Protein AF-A0A2U1QLZ5-F1 (afdb_monomer)

Organism: Artemisia annua (NCBI:txid35608)

Solvent-accessible surface area (backbone atoms only — not comparable to full-atom values): 21742 Å² total; per-residue (Å²): 137,82,87,91,84,85,86,84,88,79,87,80,82,80,80,79,77,80,78,76,80,80,82,64,70,49,76,66,59,47,52,53,52,44,51,54,51,49,52,50,46,51,51,49,53,48,50,50,47,68,75,60,61,69,64,73,92,50,65,63,60,73,80,62,77,71,75,77,99,36,73,40,58,55,36,43,68,40,41,67,33,49,62,22,50,70,60,44,33,51,56,50,38,69,68,45,42,84,80,37,84,86,64,46,66,68,58,44,43,52,49,48,62,71,46,36,44,74,44,70,37,43,56,88,62,95,83,54,50,82,58,59,48,67,58,79,61,27,44,44,30,27,34,49,72,54,65,80,45,40,61,80,87,46,45,62,59,52,52,52,51,53,50,48,47,50,48,51,21,54,32,44,49,31,48,50,50,30,45,55,39,61,70,38,84,57,30,60,38,80,71,26,43,50,50,34,50,55,30,47,60,52,34,74,72,41,62,51,73,69,54,48,53,53,52,48,51,54,49,51,53,50,51,50,53,57,49,52,54,55,46,52,57,49,51,51,55,50,50,53,55,50,51,53,52,51,50,56,51,52,51,53,48,49,56,48,52,53,52,50,53,52,51,50,51,55,50,50,52,53,50,51,50,49,54,49,56,49,51,52,51,50,48,52,49,52,52,53,50,52,52,50,53,53,49,50,54,51,53,51,53,51,49,52,52,52,50,51,55,48,54,53,49,52,53,53,47,51,52,48,53,54,52,49,53,57,53,53,67,61,56,74,76,74,77,89,86,84,88,87,88,88,90,85,91,88,80,91,78,89,81,91,84,91,79,90,80,86,88,85,87,84,88,82,86,81,86,133

Foldseek 3Di:
DDDDDDDDDDDDDDDDDPDPPQPQQDPVNLVVLLVVLVVLLVVLLVVLCVVLPDLVLLPPLVVVPDDADDLLSLQSQQFFDLAALLVSLVVSCVVRCVVDVPDDSVNSSVSQVVFKDKAFLFDDDPPDDSRHDNPSRRRIGIHTPDLVSYDPLCSLVSVLSVVLSNLSSQLNVLSVQLSVLSPDPCCSPPVSVVSNVVSVVSNVVRDGPVRSVVVSVVSVVVSVVVSVVVVVVVVVVVVVVVVVVVVVVVVVVVVVVVVVVVVVVVVVVVVVVVVVVVVVVVVVVVVVVVVVVVVVVVVVVVVVVVVVVVVVVVVVVVVVVVVVVVVVVVVVVPPPDDDDDDDDDDDDDDDDDDDDDDDDDDDDDDDD

Radius of gyration: 70.28 Å; Cα contacts (8 Å, |Δi|>4): 218; chains: 1; bounding box: 195×35×191 Å

pLDDT: mean 79.97, std 21.1, range [25.59, 98.38]

Mean predicted aligned error: 16.9 Å

Secondary structure (DSSP, 8-state):
--------------------------HHHHHHHHHHHHHHHHHHHHHHHHHTSS-GGG--GGGG-SSSS-HHHHHHHHTT--S-HHHHHHHHHHHHTTT-TT--HHHHHHHHHHHEEEE--SPPPTT--TTT---TTT--EEEES-GGGS-TTTHHHHHHHHHHHHHHHHHHHHHHHHHHHHHSGGGGSHHHHHHHHHHHHHHTTSPPHHHHHHHHHHHHHHHHHHHHHHHHHHHHHHHHHHHHHHHHHHHHHHHHHHHHHHHHHHHHHHHHHHHHHHHHHHHHHHHHHHHHHHHHHHHHHHHHHHHHHHHHHHHHHHHHHHHHHHHHHHHTTT----------------------------------

Structure (mmCIF, N/CA/C/O backbone):
data_AF-A0A2U1QLZ5-F1
#
_entry.id   AF-A0A2U1QLZ5-F1
#
loop_
_atom_site.group_PDB
_atom_site.id
_atom_site.type_symbol
_atom_site.label_atom_id
_atom_site.label_alt_id
_atom_site.label_comp_id
_atom_site.label_asym_id
_atom_site.label_entity_id
_atom_site.label_seq_id
_atom_site.pdbx_PDB_ins_code
_atom_site.Cartn_x
_atom_site.Cartn_y
_atom_site.Cartn_z
_atom_site.occupancy
_atom_site.B_iso_or_equiv
_atom_site.auth_seq_id
_atom_site.auth_comp_id
_atom_site.auth_asym_id
_atom_site.auth_atom_id
_atom_site.pdbx_PDB_model_num
ATOM 1 N N . MET A 1 1 ? -98.833 19.675 33.309 1.00 37.75 1 MET A N 1
ATOM 2 C CA . MET A 1 1 ? -99.064 19.518 31.856 1.00 37.75 1 MET A CA 1
ATOM 3 C C . MET A 1 1 ? -97.891 20.209 31.188 1.00 37.75 1 MET A C 1
ATOM 5 O O . MET A 1 1 ? -97.642 21.344 31.550 1.00 37.75 1 MET A O 1
ATOM 9 N N . GLY A 1 2 ? -97.022 19.576 30.417 1.00 40.16 2 GLY A N 1
ATOM 10 C CA . GLY A 1 2 ? -97.258 18.558 29.401 1.00 40.16 2 GLY A CA 1
ATOM 11 C C . GLY A 1 2 ? -96.710 19.131 28.086 1.00 40.16 2 GLY A C 1
ATOM 12 O O . GLY A 1 2 ? -96.987 20.287 27.794 1.00 40.16 2 GLY A O 1
ATOM 13 N N . ASP A 1 3 ? -95.952 18.305 27.365 1.00 35.59 3 ASP A N 1
ATOM 14 C CA . ASP A 1 3 ? -95.366 18.475 26.022 1.00 35.59 3 ASP A CA 1
ATOM 15 C C . ASP A 1 3 ? -94.131 19.369 25.823 1.00 35.59 3 ASP A C 1
ATOM 17 O O . ASP A 1 3 ? -94.137 20.545 26.165 1.00 35.59 3 ASP A O 1
ATOM 21 N N . SER A 1 4 ? -92.964 18.864 25.382 1.00 41.66 4 SER A N 1
ATOM 22 C CA . SER A 1 4 ? -92.565 17.935 24.282 1.00 41.66 4 SER A CA 1
ATOM 23 C C . SER A 1 4 ? -92.378 18.637 22.936 1.00 41.66 4 SER A C 1
ATOM 25 O O . SER A 1 4 ? -93.359 18.965 22.274 1.00 41.66 4 SER A O 1
ATOM 27 N N . SER A 1 5 ? -91.119 18.760 22.485 1.00 38.59 5 SER A N 1
ATOM 28 C CA . SER A 1 5 ? -90.676 18.653 21.074 1.00 38.59 5 SER A CA 1
ATOM 29 C C . SER A 1 5 ? -89.170 18.959 20.928 1.00 38.59 5 SER A C 1
ATOM 31 O O . SER A 1 5 ? -88.595 19.558 21.833 1.00 38.59 5 SER A O 1
ATOM 33 N N . PRO A 1 6 ? -88.477 18.457 19.882 1.00 45.22 6 PRO A N 1
ATOM 34 C CA . PRO A 1 6 ? -87.539 17.354 20.070 1.00 45.22 6 PRO A CA 1
ATOM 35 C C . PRO A 1 6 ? -86.075 17.653 19.699 1.00 45.22 6 PRO A C 1
ATOM 37 O O . PRO A 1 6 ? -85.703 18.709 19.198 1.00 45.22 6 PRO A O 1
ATOM 40 N N . MET A 1 7 ? -85.264 16.637 19.995 1.00 37.53 7 MET A N 1
ATOM 41 C CA . MET A 1 7 ? -83.812 16.511 19.905 1.00 37.53 7 MET A CA 1
ATOM 42 C C . MET A 1 7 ? -83.226 16.764 18.507 1.00 37.53 7 MET A C 1
ATOM 44 O O . MET A 1 7 ? -83.656 16.167 17.522 1.00 37.53 7 MET A O 1
ATOM 48 N N . VAL A 1 8 ? -82.130 17.527 18.473 1.00 36.03 8 VAL A N 1
ATOM 49 C CA . VAL A 1 8 ? -81.094 17.453 17.435 1.00 36.03 8 VAL A CA 1
ATOM 50 C C . VAL A 1 8 ? -79.961 16.589 17.991 1.00 36.03 8 VAL A C 1
ATOM 52 O O . VAL A 1 8 ? -79.376 16.903 19.027 1.00 36.03 8 VAL A O 1
ATOM 55 N N . ILE A 1 9 ? -79.695 15.464 17.328 1.00 41.88 9 ILE A N 1
ATOM 56 C CA . ILE A 1 9 ? -78.576 14.567 17.622 1.00 41.88 9 ILE A CA 1
ATOM 57 C C . ILE A 1 9 ? -77.373 15.085 16.843 1.00 41.88 9 ILE A C 1
ATOM 59 O O . ILE A 1 9 ? -77.360 14.993 15.617 1.00 41.88 9 ILE A O 1
ATOM 63 N N . ASP A 1 10 ? -76.363 15.584 17.552 1.00 34.16 10 ASP A N 1
ATOM 64 C CA . ASP A 1 10 ? -75.063 15.898 16.966 1.00 34.16 10 ASP A CA 1
ATOM 65 C C . ASP A 1 10 ? -74.032 14.855 17.420 1.00 34.16 10 ASP A C 1
ATOM 67 O O . ASP A 1 10 ? -73.749 14.670 18.609 1.00 34.16 10 ASP A O 1
ATOM 71 N N . SER A 1 11 ? -73.527 14.083 16.458 1.00 40.91 11 SER A N 1
ATOM 72 C CA . SER A 1 11 ? -72.641 12.945 16.693 1.00 40.91 11 SER A CA 1
ATOM 73 C C . SER A 1 11 ? -71.184 13.398 16.814 1.00 40.91 11 SER A C 1
ATOM 75 O O . SER A 1 11 ? -70.503 13.608 15.807 1.00 40.91 11 SER A O 1
ATOM 77 N N . VAL A 1 12 ? -70.651 13.468 18.035 1.00 39.69 12 VAL A N 1
ATOM 78 C CA . VAL A 1 12 ? -69.208 13.665 18.254 1.00 39.69 12 VAL A CA 1
ATOM 79 C C . VAL A 1 12 ? -68.501 12.308 18.300 1.00 39.69 12 VAL A C 1
ATOM 81 O O . VAL A 1 12 ? -68.550 11.573 19.288 1.00 39.69 12 VAL A O 1
ATOM 84 N N . LYS A 1 13 ? -67.810 11.974 17.204 1.00 40.47 13 LYS A N 1
ATOM 85 C CA . LYS A 1 13 ? -66.915 10.812 17.091 1.00 40.47 13 LYS A CA 1
ATOM 86 C C . LYS A 1 13 ? -65.728 10.960 18.053 1.00 40.47 13 LYS A C 1
ATOM 88 O O . LYS A 1 13 ? -64.813 11.742 17.806 1.00 40.47 13 LYS A O 1
ATOM 93 N N . LYS A 1 14 ? -65.699 10.162 19.125 1.00 41.59 1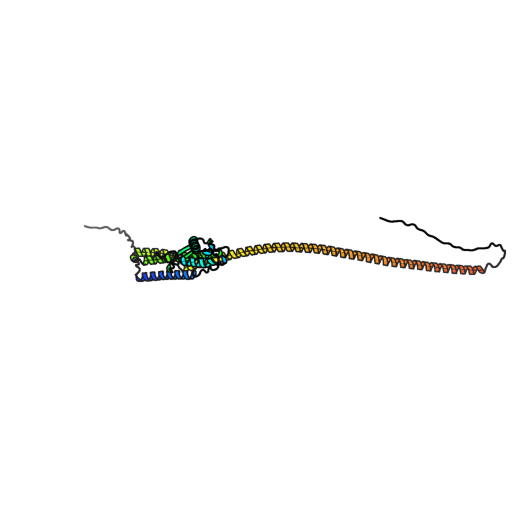4 LYS A N 1
ATOM 94 C CA . LYS A 1 14 ? -64.504 9.973 19.965 1.00 41.59 14 LYS A CA 1
ATOM 95 C C . LYS A 1 14 ? -63.470 9.128 19.215 1.00 41.59 14 LYS A C 1
ATOM 97 O O . LYS A 1 14 ? -63.690 7.950 18.947 1.00 41.59 14 LYS A O 1
ATOM 102 N N . SER A 1 15 ? -62.323 9.725 18.905 1.00 38.69 15 SER A N 1
ATOM 103 C CA . SER A 1 15 ? -61.147 9.030 18.379 1.00 38.69 15 SER A CA 1
ATOM 104 C C . SER A 1 15 ? -60.554 8.093 19.439 1.00 38.69 15 SER A C 1
ATOM 106 O O . SER A 1 15 ? -60.103 8.544 20.495 1.00 38.69 15 SER A O 1
ATOM 108 N N . VAL A 1 16 ? -60.524 6.793 19.152 1.00 41.12 16 VAL A N 1
ATOM 109 C CA . VAL A 1 16 ? -59.876 5.775 19.989 1.00 41.12 16 VAL A CA 1
ATOM 110 C C . VAL A 1 16 ? -58.356 5.954 19.906 1.00 41.12 16 VAL A C 1
ATOM 112 O O . VAL A 1 16 ? -57.743 5.721 18.864 1.00 41.12 16 VAL A O 1
ATOM 115 N N . LYS A 1 17 ? -57.734 6.379 21.014 1.00 43.22 17 LYS A N 1
ATOM 116 C CA . LYS A 1 17 ? -56.274 6.369 21.189 1.00 43.22 17 LYS A CA 1
ATOM 117 C C . LYS A 1 17 ? -55.774 4.928 21.040 1.00 43.22 17 LYS A C 1
ATOM 119 O O . LYS A 1 17 ? -56.162 4.059 21.816 1.00 43.22 17 LYS A O 1
ATOM 124 N N . ARG A 1 18 ? -54.901 4.677 20.057 1.00 48.12 18 ARG A N 1
ATOM 125 C CA . ARG A 1 18 ? -54.196 3.395 19.909 1.00 48.12 18 ARG A CA 1
ATOM 126 C C . ARG A 1 18 ? -53.403 3.120 21.190 1.00 48.12 18 ARG A C 1
ATOM 128 O O . ARG A 1 18 ? -52.505 3.886 21.537 1.00 48.12 18 ARG A O 1
ATOM 135 N N . LYS A 1 19 ? -53.748 2.038 21.889 1.00 42.19 19 LYS A N 1
ATOM 136 C CA . LYS A 1 19 ? -52.985 1.503 23.019 1.00 42.19 19 LYS A CA 1
ATOM 137 C C . LYS A 1 19 ? -51.633 1.044 22.469 1.00 42.19 19 LYS A C 1
ATOM 139 O O . LYS A 1 19 ? -51.574 0.091 21.696 1.00 42.19 19 LYS A O 1
ATOM 144 N N . ARG A 1 20 ? -50.566 1.783 22.783 1.00 49.19 20 ARG A N 1
ATOM 145 C CA . ARG A 1 20 ? -49.189 1.395 22.458 1.00 49.19 20 ARG A CA 1
ATOM 146 C C . ARG A 1 20 ? -48.918 0.092 23.205 1.00 49.19 20 ARG A C 1
ATOM 148 O O . ARG A 1 20 ? -48.999 0.083 24.429 1.00 49.19 20 ARG A O 1
ATOM 155 N N . VAL A 1 21 ? -48.686 -0.994 22.474 1.00 41.94 21 VAL A N 1
ATOM 156 C CA . VAL A 1 21 ? -48.254 -2.263 23.064 1.00 41.94 21 VAL A CA 1
ATOM 157 C C . VAL A 1 21 ? -46.886 -2.006 23.686 1.00 41.94 21 VAL A C 1
ATOM 159 O O . VAL A 1 21 ? -45.942 -1.619 22.998 1.00 41.94 21 VAL A O 1
ATOM 162 N N . GLU A 1 22 ? -46.831 -2.102 25.007 1.00 49.06 22 GLU A N 1
ATOM 163 C CA . GLU A 1 22 ? -45.616 -1.975 25.797 1.00 49.06 22 GLU A CA 1
ATOM 164 C C . GLU A 1 22 ? -44.863 -3.299 25.631 1.00 49.06 22 GLU A C 1
ATOM 166 O O . GLU A 1 22 ? -45.232 -4.315 26.210 1.00 49.06 22 GLU A O 1
ATOM 171 N N . VAL A 1 23 ? -43.893 -3.326 24.715 1.00 54.69 23 VAL A N 1
ATOM 172 C CA . VAL A 1 23 ? -43.051 -4.505 24.483 1.00 54.69 23 VAL A CA 1
ATOM 173 C C . VAL A 1 23 ? -41.982 -4.507 25.572 1.00 54.69 23 VAL A C 1
ATOM 175 O O . VAL A 1 23 ? -40.932 -3.883 25.427 1.00 54.69 23 VAL A O 1
ATOM 178 N N . SER A 1 24 ? -42.283 -5.144 26.701 1.00 63.12 24 SER A N 1
ATOM 179 C CA . SER A 1 24 ? -41.292 -5.460 27.727 1.00 63.12 24 SER A CA 1
ATOM 180 C C . SER A 1 24 ? -40.539 -6.719 27.298 1.00 63.12 24 SER A C 1
ATOM 182 O O . SER A 1 24 ? -41.146 -7.783 27.207 1.00 63.12 24 SER A O 1
ATOM 184 N N . ILE A 1 25 ? -39.240 -6.597 27.024 1.00 71.00 25 ILE A N 1
ATOM 185 C CA . ILE A 1 25 ? -38.364 -7.740 26.717 1.00 71.00 25 ILE A CA 1
ATOM 186 C C . ILE A 1 25 ? -38.182 -8.563 27.998 1.00 71.00 25 ILE A C 1
ATOM 188 O O . ILE A 1 25 ? -37.837 -7.986 29.039 1.00 71.00 25 ILE A O 1
ATOM 192 N N . SER A 1 26 ? -38.400 -9.879 27.931 1.00 81.56 26 SER A N 1
ATOM 193 C CA . SER A 1 26 ? -38.191 -10.753 29.092 1.00 81.56 26 SER A CA 1
ATOM 194 C C . SER A 1 26 ? -36.702 -10.798 29.492 1.00 81.56 26 SER A C 1
ATOM 196 O O . SER A 1 26 ? -35.823 -10.552 28.659 1.00 81.56 26 SER A O 1
ATOM 198 N N . PRO A 1 27 ? -36.367 -11.094 30.761 1.00 82.69 27 PRO A N 1
ATOM 199 C CA . PRO A 1 27 ? -34.977 -11.282 31.180 1.00 82.69 27 PRO A CA 1
ATOM 200 C C . PRO A 1 27 ? -34.237 -12.341 30.347 1.00 82.69 27 PRO A C 1
ATOM 202 O O . PRO A 1 27 ? -33.081 -12.142 29.982 1.00 82.69 27 PRO A O 1
ATOM 205 N N . GLU A 1 28 ? -34.921 -13.428 29.994 1.00 86.44 28 GLU A N 1
ATOM 206 C CA . GLU A 1 28 ? -34.387 -14.519 29.177 1.00 86.44 28 GLU A CA 1
ATOM 207 C C . GLU A 1 28 ? -34.155 -14.071 27.729 1.00 86.44 28 GLU A C 1
ATOM 209 O O . GLU A 1 28 ? -33.081 -14.297 27.174 1.00 86.44 28 GLU A O 1
ATOM 214 N N . GLU A 1 29 ? -35.123 -13.374 27.123 1.00 87.25 29 GLU A N 1
ATOM 215 C CA . GLU A 1 29 ? -34.990 -12.815 25.771 1.00 87.25 29 GLU A CA 1
ATOM 216 C C . GLU A 1 29 ? -33.839 -11.806 25.683 1.00 87.25 29 GLU A C 1
ATOM 218 O O . GLU A 1 29 ? -33.104 -11.769 24.693 1.00 87.25 29 GLU A O 1
ATOM 223 N N . ARG A 1 30 ? -33.651 -11.000 26.734 1.00 88.44 30 ARG A N 1
ATOM 224 C CA . ARG A 1 30 ? -32.525 -10.069 26.845 1.00 88.44 30 ARG A CA 1
ATOM 225 C C . ARG A 1 30 ? -31.193 -10.805 26.857 1.00 88.44 30 ARG A C 1
ATOM 227 O O . ARG A 1 30 ? -30.286 -10.388 26.140 1.00 88.44 30 ARG A O 1
ATOM 234 N N . GLU A 1 31 ? -31.060 -11.847 27.671 1.00 91.62 31 GLU A N 1
ATOM 235 C CA . GLU A 1 31 ? -29.806 -12.595 27.787 1.00 91.62 31 GLU A CA 1
ATOM 236 C C . GLU A 1 31 ? -29.446 -13.272 26.459 1.00 91.62 31 GLU A C 1
ATOM 238 O O . GLU A 1 31 ? -28.309 -13.178 25.996 1.00 91.62 31 GLU A O 1
ATOM 243 N N . VAL A 1 32 ? -30.438 -13.851 25.773 1.00 93.75 32 VAL A N 1
ATOM 244 C CA . VAL A 1 32 ? -30.260 -14.399 24.420 1.00 93.75 32 VAL A CA 1
ATOM 245 C C . VAL A 1 32 ? -29.801 -13.310 23.448 1.00 93.75 32 VAL A C 1
ATOM 247 O O . VAL A 1 32 ? -28.852 -13.520 22.692 1.00 93.75 32 VAL A O 1
ATOM 250 N N . HIS A 1 33 ? -30.412 -12.123 23.488 1.00 93.31 33 HIS A N 1
ATOM 251 C CA . HIS A 1 33 ? -30.022 -11.006 22.626 1.00 93.31 33 HIS A CA 1
ATOM 252 C C . HIS A 1 33 ? -28.574 -10.560 22.888 1.00 93.31 33 HIS A C 1
ATOM 254 O O . HIS A 1 33 ? -27.800 -10.360 21.952 1.00 93.31 33 HIS A O 1
ATOM 260 N N . ILE A 1 34 ? -28.181 -10.437 24.157 1.00 95.56 34 ILE A N 1
ATOM 261 C CA . ILE A 1 34 ? -26.808 -10.104 24.554 1.00 95.56 34 ILE A CA 1
ATOM 262 C C . ILE A 1 34 ? -25.830 -11.170 24.053 1.00 95.56 34 ILE A C 1
ATOM 264 O O . ILE A 1 34 ? -24.773 -10.818 23.529 1.00 95.56 34 ILE A O 1
ATOM 268 N N . SER A 1 35 ? -26.172 -12.452 24.191 1.00 97.19 35 SER A N 1
ATOM 269 C CA . SER A 1 35 ? -25.345 -13.568 23.724 1.00 97.19 35 SER A CA 1
ATOM 270 C C . SER A 1 35 ? -25.107 -13.506 22.212 1.00 97.19 35 SER A C 1
ATOM 272 O O . SER A 1 35 ? -23.962 -13.593 21.768 1.00 97.19 35 SER A O 1
ATOM 274 N N . VAL A 1 36 ? -26.156 -13.243 21.423 1.00 97.31 36 VAL A N 1
ATOM 275 C CA . VAL A 1 36 ? -26.050 -13.064 19.964 1.00 97.31 36 VAL A CA 1
ATOM 276 C C . VAL A 1 36 ? -25.125 -11.896 19.611 1.00 97.31 36 VAL A C 1
ATOM 278 O O . VAL A 1 36 ? -24.235 -12.044 18.777 1.00 97.31 36 VAL A O 1
ATOM 281 N N . LEU A 1 37 ? -25.287 -10.747 20.275 1.00 97.56 37 LEU A N 1
ATOM 282 C CA . LEU A 1 37 ? -24.447 -9.569 20.039 1.00 97.56 37 LEU A CA 1
ATOM 283 C C . LEU A 1 37 ? -22.978 -9.803 20.429 1.00 97.56 37 LEU A C 1
ATOM 285 O O . LEU A 1 37 ? -22.075 -9.336 19.737 1.00 97.56 37 LEU A O 1
ATOM 289 N N . ARG A 1 38 ? -22.714 -10.545 21.510 1.00 97.19 38 ARG A N 1
ATOM 290 C CA . ARG A 1 38 ? -21.348 -10.952 21.883 1.00 97.19 38 ARG A CA 1
ATOM 291 C C . ARG A 1 38 ? -20.737 -11.877 20.833 1.00 97.19 38 ARG A C 1
ATOM 293 O O . ARG A 1 38 ? -19.606 -11.642 20.422 1.00 97.19 38 ARG A O 1
ATOM 300 N N . GLY A 1 39 ? -21.510 -12.843 20.335 1.00 97.50 39 GLY A N 1
ATOM 301 C CA . GLY A 1 39 ? -21.086 -13.711 19.236 1.00 97.50 39 GLY A CA 1
ATOM 302 C C . GLY A 1 39 ? -20.735 -12.934 17.963 1.00 97.50 39 GLY A C 1
ATOM 303 O O . GLY A 1 39 ? -19.784 -13.286 17.268 1.00 97.50 39 GLY A O 1
ATOM 304 N N . GLU A 1 40 ? -21.436 -11.832 17.681 1.00 97.25 40 GLU A N 1
ATOM 305 C CA . GLU A 1 40 ? -21.089 -10.936 16.573 1.00 97.25 40 GLU A CA 1
ATOM 306 C C . GLU A 1 40 ? -19.739 -10.225 16.793 1.00 97.25 40 GLU A C 1
ATOM 308 O O . GLU A 1 40 ? -18.928 -10.147 15.869 1.00 97.25 40 GLU A O 1
ATOM 313 N N . ILE A 1 41 ? -19.457 -9.744 18.012 1.00 97.38 41 ILE A N 1
ATOM 314 C CA . ILE A 1 41 ? -18.143 -9.168 18.354 1.00 97.38 41 ILE A CA 1
ATOM 315 C C . ILE A 1 41 ? -17.036 -10.213 18.170 1.00 97.38 41 ILE A C 1
ATOM 317 O O . ILE A 1 41 ? -15.993 -9.902 17.593 1.00 97.38 41 ILE A O 1
ATOM 321 N N . ASP A 1 42 ? -17.261 -11.453 18.603 1.00 96.75 42 ASP A N 1
ATOM 322 C CA . ASP A 1 42 ? -16.288 -12.537 18.449 1.00 96.75 42 ASP A CA 1
ATOM 323 C C . ASP A 1 42 ? -16.023 -12.868 16.973 1.00 96.75 42 ASP A C 1
ATOM 325 O O . ASP A 1 42 ? -14.870 -13.057 16.574 1.00 96.75 42 ASP A O 1
ATOM 329 N N . ALA A 1 43 ? -17.065 -12.870 16.137 1.00 96.75 43 ALA A N 1
ATOM 330 C CA . ALA A 1 43 ? -16.935 -13.064 14.695 1.00 96.75 43 ALA A CA 1
ATOM 331 C C . ALA A 1 43 ? -16.141 -11.924 14.026 1.00 96.75 43 ALA A C 1
ATOM 333 O O . ALA A 1 43 ? -15.231 -12.180 13.232 1.00 96.75 43 ALA A O 1
ATOM 334 N N . LEU A 1 44 ? -16.386 -10.670 14.426 1.00 97.00 44 LEU A N 1
ATOM 335 C CA . LEU A 1 44 ? -15.619 -9.504 13.973 1.00 97.00 44 LEU A CA 1
ATOM 336 C C . LEU A 1 44 ? -14.149 -9.563 14.413 1.00 97.00 44 LEU A C 1
ATOM 338 O O . LEU A 1 44 ? -13.258 -9.288 13.606 1.00 97.00 44 LEU A O 1
ATOM 342 N N . ASN A 1 45 ? -13.879 -9.966 15.658 1.00 95.06 45 ASN A N 1
ATOM 343 C CA . ASN A 1 45 ? -12.522 -10.177 16.169 1.00 95.06 45 ASN A CA 1
ATOM 344 C C . ASN A 1 45 ? -11.801 -11.271 15.375 1.00 95.06 45 ASN A C 1
ATOM 346 O O . ASN A 1 45 ? -10.641 -11.112 14.991 1.00 95.06 45 ASN A O 1
ATOM 350 N N . LYS A 1 46 ? -12.494 -12.374 15.078 1.00 95.06 46 LYS A N 1
ATOM 351 C CA . LYS A 1 46 ? -11.961 -13.456 14.249 1.00 95.06 46 LYS A CA 1
ATOM 352 C C . LYS A 1 46 ? -11.637 -12.965 12.839 1.00 95.06 46 LYS A C 1
ATOM 354 O O . LYS A 1 46 ? -10.519 -13.181 12.379 1.00 95.06 46 LYS A O 1
ATOM 359 N N . TYR A 1 47 ? -12.551 -12.244 12.193 1.00 95.25 47 TYR A N 1
ATOM 360 C CA . TYR A 1 47 ? -12.317 -11.669 10.869 1.00 95.25 47 TYR A CA 1
ATOM 361 C C . TYR A 1 47 ? -11.132 -10.690 10.858 1.00 95.25 47 TYR A C 1
ATOM 363 O O . TYR A 1 47 ? -10.285 -10.748 9.965 1.00 95.25 47 TYR A O 1
ATOM 371 N N . TYR A 1 48 ? -11.022 -9.830 11.876 1.00 94.50 48 TYR A N 1
ATOM 372 C CA . TYR A 1 48 ? -9.860 -8.961 12.070 1.00 94.50 48 TYR A CA 1
ATOM 373 C C . TYR A 1 48 ? -8.570 -9.786 12.160 1.00 94.50 48 TYR A C 1
ATOM 375 O O . TYR A 1 48 ? -7.586 -9.515 11.471 1.00 94.50 48 TYR A O 1
ATOM 383 N N . ASN A 1 49 ? -8.570 -10.829 12.988 1.00 91.25 49 ASN A N 1
ATOM 384 C CA . ASN A 1 49 ? -7.414 -11.694 13.158 1.00 91.25 49 ASN A CA 1
ATOM 385 C C . ASN A 1 49 ? -7.018 -12.356 11.840 1.00 91.25 49 ASN A C 1
ATOM 387 O O . ASN A 1 49 ? -5.883 -12.189 11.425 1.00 91.25 49 ASN A O 1
ATOM 391 N N . GLU A 1 50 ? -7.949 -12.980 11.127 1.00 91.00 50 GLU A N 1
ATOM 392 C CA . GLU A 1 50 ? -7.702 -13.604 9.822 1.00 91.00 50 GLU A CA 1
ATOM 393 C C . GLU A 1 50 ? -7.127 -12.620 8.792 1.00 91.00 50 GLU A C 1
ATOM 395 O O . GLU A 1 50 ? -6.134 -12.926 8.133 1.00 91.00 50 GLU A O 1
ATOM 400 N N . LYS A 1 51 ? -7.709 -11.420 8.661 1.00 86.44 51 LYS A N 1
ATOM 401 C CA . LYS A 1 51 ? -7.276 -10.438 7.651 1.00 86.44 51 LYS A CA 1
ATOM 402 C C . LYS A 1 51 ? -5.947 -9.766 7.981 1.00 86.44 51 LYS A C 1
ATOM 404 O O . LYS A 1 51 ? -5.214 -9.404 7.056 1.00 86.44 51 LYS A O 1
ATOM 409 N N . PHE A 1 52 ? -5.647 -9.561 9.262 1.00 85.88 52 PHE A N 1
ATOM 410 C CA . PHE A 1 52 ? -4.452 -8.840 9.713 1.00 85.88 52 PHE A CA 1
ATOM 411 C C . PHE A 1 52 ? -3.445 -9.738 10.447 1.00 85.88 52 PHE A C 1
ATOM 413 O O . PHE A 1 52 ? -2.645 -9.230 11.233 1.00 85.88 52 PHE A O 1
ATOM 420 N N . SER A 1 53 ? -3.505 -11.054 10.244 1.00 72.38 53 SER A N 1
ATOM 421 C CA . SER A 1 53 ? -2.483 -11.997 10.703 1.00 72.38 53 SER A CA 1
ATOM 422 C C . SER A 1 53 ? -1.283 -11.933 9.764 1.00 72.38 53 SER A C 1
ATOM 424 O O . SER A 1 53 ? -1.396 -12.261 8.588 1.00 72.38 53 SER A O 1
ATOM 426 N N . GLY A 1 54 ? -0.128 -11.526 10.291 1.00 65.38 54 GLY A N 1
ATOM 427 C CA . GLY A 1 54 ? 1.129 -11.467 9.542 1.00 65.38 54 GLY A CA 1
ATOM 428 C C . GLY A 1 54 ? 1.379 -10.128 8.835 1.00 65.38 54 GLY A C 1
ATOM 429 O O . GLY A 1 54 ? 0.481 -9.507 8.272 1.00 65.38 54 GLY A O 1
ATOM 430 N N . ASN A 1 55 ? 2.643 -9.695 8.835 1.00 63.31 55 ASN A N 1
ATOM 431 C CA . ASN A 1 55 ? 3.109 -8.462 8.180 1.00 63.31 55 ASN A CA 1
ATOM 432 C C . ASN A 1 55 ? 3.300 -8.617 6.654 1.00 63.31 55 ASN A C 1
ATOM 434 O O . ASN A 1 55 ? 4.167 -7.970 6.069 1.00 63.31 55 ASN A O 1
ATOM 438 N N . ASP A 1 56 ? 2.528 -9.482 5.989 1.00 63.34 56 ASP A N 1
ATOM 439 C CA . ASP A 1 56 ? 2.797 -9.959 4.619 1.00 63.34 56 ASP A CA 1
ATOM 440 C C . ASP A 1 56 ? 2.929 -8.843 3.577 1.00 63.34 56 ASP A C 1
ATOM 442 O O . ASP A 1 56 ? 3.754 -8.933 2.670 1.00 63.34 56 ASP A O 1
ATOM 446 N N . LEU A 1 57 ? 2.198 -7.742 3.754 1.00 63.22 57 LEU A N 1
ATOM 447 C CA . LEU A 1 57 ? 2.252 -6.579 2.861 1.00 63.22 57 LEU A CA 1
ATOM 448 C C . LEU A 1 57 ? 3.599 -5.861 2.851 1.00 63.22 57 LEU A C 1
ATOM 450 O O . LEU A 1 57 ? 3.922 -5.180 1.880 1.00 63.22 57 LEU A O 1
ATOM 454 N N . ILE A 1 58 ? 4.359 -5.980 3.938 1.00 62.53 58 ILE A N 1
ATOM 455 C CA . ILE A 1 58 ? 5.595 -5.232 4.171 1.00 62.53 58 ILE A CA 1
ATOM 456 C C . ILE A 1 58 ? 6.715 -6.182 4.625 1.00 62.53 58 ILE A C 1
ATOM 458 O O . ILE A 1 58 ? 7.659 -5.796 5.310 1.00 62.53 58 ILE A O 1
ATOM 462 N N . LYS A 1 59 ? 6.641 -7.457 4.220 1.00 56.19 59 LYS A N 1
ATOM 463 C CA . LYS A 1 59 ? 7.745 -8.415 4.393 1.00 56.19 59 LYS A CA 1
ATOM 464 C C . LYS A 1 59 ? 8.943 -8.102 3.493 1.00 56.19 59 LYS A C 1
ATOM 466 O O . LYS A 1 59 ? 10.064 -8.464 3.828 1.00 56.19 59 LYS A O 1
ATOM 471 N N . ASN A 1 60 ? 8.740 -7.352 2.411 1.00 51.75 60 ASN A N 1
ATOM 472 C CA . ASN A 1 60 ? 9.810 -6.932 1.508 1.00 51.75 60 ASN A CA 1
ATOM 473 C C . ASN A 1 60 ? 10.477 -5.633 1.990 1.00 51.75 60 ASN A C 1
ATOM 475 O O . ASN A 1 60 ? 10.436 -4.610 1.307 1.00 51.75 60 ASN A O 1
ATOM 479 N N . VAL A 1 61 ? 11.114 -5.674 3.166 1.00 52.12 61 VAL A N 1
ATOM 480 C CA . VAL A 1 61 ? 12.020 -4.605 3.646 1.00 52.12 61 VAL A CA 1
ATOM 481 C C . VAL A 1 61 ? 13.156 -4.356 2.636 1.00 52.12 61 VAL A C 1
ATOM 483 O O . VAL A 1 61 ? 13.668 -3.242 2.536 1.00 52.12 61 VAL A O 1
ATOM 486 N N . ASP A 1 62 ? 13.457 -5.346 1.789 1.00 53.06 62 ASP A N 1
ATOM 487 C CA . ASP A 1 62 ? 14.386 -5.240 0.661 1.00 53.06 62 ASP A CA 1
ATOM 488 C C . ASP A 1 62 ? 14.007 -4.169 -0.380 1.00 53.06 62 ASP A C 1
ATOM 490 O O . ASP A 1 62 ? 14.888 -3.646 -1.059 1.00 53.06 62 ASP A O 1
ATOM 494 N N . LEU A 1 63 ? 12.732 -3.761 -0.474 1.00 50.66 63 LEU A N 1
ATOM 495 C CA . LEU A 1 63 ? 12.299 -2.653 -1.346 1.00 50.66 63 LEU A CA 1
ATOM 496 C C . LEU A 1 63 ? 12.765 -1.273 -0.849 1.00 50.66 63 LEU A C 1
ATOM 498 O O . LEU A 1 63 ? 12.686 -0.298 -1.597 1.00 50.66 63 LEU A O 1
ATOM 502 N N . VAL A 1 64 ? 13.225 -1.173 0.403 1.00 53.44 64 VAL A N 1
ATOM 503 C CA . VAL A 1 64 ? 13.681 0.071 1.050 1.00 53.44 64 VAL A CA 1
ATOM 504 C C . VAL A 1 64 ? 15.214 0.088 1.199 1.00 53.44 64 VAL A C 1
ATOM 506 O O . VAL A 1 64 ? 15.761 0.955 1.872 1.00 53.44 64 VAL A O 1
ATOM 509 N N . LYS A 1 65 ? 15.945 -0.817 0.520 1.00 48.72 65 LYS A N 1
ATOM 510 C CA . LYS A 1 65 ? 17.427 -0.895 0.495 1.00 48.72 65 LYS A CA 1
ATOM 511 C C . LYS A 1 65 ? 18.118 0.253 -0.273 1.00 48.72 65 LYS A C 1
ATOM 513 O O . LYS A 1 65 ? 19.127 0.060 -0.943 1.00 48.72 65 LYS A O 1
ATOM 518 N N . GLY A 1 66 ? 17.595 1.470 -0.163 1.00 46.88 66 GLY A N 1
ATOM 519 C CA . GLY A 1 66 ? 18.225 2.690 -0.653 1.00 46.88 66 GLY A CA 1
ATOM 520 C C . GLY A 1 66 ? 18.393 3.696 0.481 1.00 46.88 66 GLY A C 1
ATOM 521 O O . GLY A 1 66 ? 17.472 4.462 0.740 1.00 46.88 66 GLY A O 1
ATOM 522 N N . SER A 1 67 ? 19.589 3.715 1.085 1.00 41.75 67 SER A N 1
ATOM 523 C CA . SER A 1 67 ? 20.101 4.708 2.052 1.00 41.75 67 SER A CA 1
ATOM 524 C C . SER A 1 67 ? 19.612 4.612 3.515 1.00 41.75 67 SER A C 1
ATOM 526 O O . SER A 1 67 ? 18.643 5.267 3.893 1.00 41.75 67 SER A O 1
ATOM 528 N N . GLY A 1 68 ? 20.391 3.914 4.357 1.00 54.34 68 GLY A N 1
ATOM 529 C CA . GLY A 1 68 ? 20.455 4.086 5.823 1.00 54.34 68 GLY A CA 1
ATOM 530 C C . GLY A 1 68 ? 19.213 3.703 6.641 1.00 54.34 68 GLY A C 1
ATOM 531 O O . GLY A 1 68 ? 18.138 3.428 6.105 1.00 54.34 68 GLY A O 1
ATOM 532 N N . VAL A 1 69 ? 19.357 3.705 7.974 1.00 58.28 69 VAL A N 1
ATOM 533 C CA . VAL A 1 69 ? 18.231 3.561 8.913 1.00 58.28 69 VAL A CA 1
ATOM 534 C C . VAL A 1 69 ? 17.377 4.819 8.830 1.00 58.28 69 VAL A C 1
ATOM 536 O O . VAL A 1 69 ? 17.602 5.821 9.502 1.00 58.28 69 VAL A O 1
ATOM 539 N N . SER A 1 70 ? 16.409 4.785 7.924 1.00 75.88 70 SER A N 1
ATOM 540 C CA . SER A 1 70 ? 15.488 5.884 7.686 1.00 75.88 70 SER A CA 1
ATOM 541 C C . SER A 1 70 ? 14.152 5.612 8.369 1.00 75.88 70 SER A C 1
ATOM 543 O O . SER A 1 70 ? 13.721 4.465 8.517 1.00 75.88 70 SER A O 1
ATOM 545 N N . ASN A 1 71 ? 13.433 6.681 8.719 1.00 87.31 71 ASN A N 1
ATOM 546 C CA . ASN A 1 71 ? 12.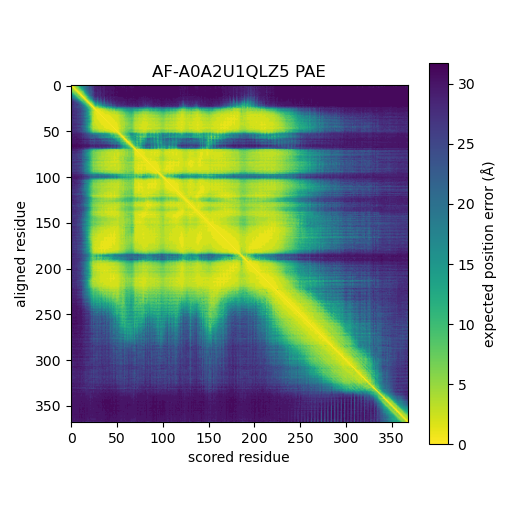053 6.598 9.205 1.00 87.31 71 ASN A CA 1
ATOM 547 C C . ASN A 1 71 ? 11.146 5.756 8.286 1.00 87.31 71 ASN A C 1
ATOM 549 O O . ASN A 1 71 ? 10.143 5.231 8.751 1.00 87.31 71 ASN A O 1
ATOM 553 N N . ALA A 1 72 ? 11.496 5.584 7.005 1.00 87.75 72 ALA A N 1
ATOM 554 C CA . ALA A 1 72 ? 10.785 4.705 6.082 1.00 87.75 72 ALA A CA 1
ATOM 555 C C . ALA A 1 72 ? 10.898 3.214 6.456 1.00 87.75 72 ALA A C 1
ATOM 557 O O . ALA A 1 72 ? 9.906 2.492 6.371 1.00 87.75 72 ALA A O 1
ATOM 558 N N . VAL A 1 73 ? 12.069 2.747 6.910 1.00 87.56 73 VAL A N 1
ATOM 559 C CA . VAL A 1 73 ? 12.265 1.353 7.353 1.00 87.56 73 VAL A CA 1
ATOM 560 C C . VAL A 1 73 ? 11.478 1.094 8.636 1.00 87.56 73 VAL A C 1
ATOM 562 O O . VAL A 1 73 ? 10.718 0.130 8.707 1.00 87.56 73 VAL A O 1
ATOM 565 N N . ILE A 1 74 ? 11.585 1.993 9.620 1.00 90.50 74 ILE A N 1
ATOM 566 C CA . ILE A 1 74 ? 10.829 1.889 10.877 1.00 90.50 74 ILE A CA 1
ATOM 567 C C . ILE A 1 74 ? 9.322 1.928 10.586 1.00 90.50 74 ILE A C 1
ATOM 569 O O . ILE A 1 74 ? 8.584 1.083 11.085 1.00 90.50 74 ILE A O 1
ATOM 573 N N . ALA A 1 75 ? 8.871 2.835 9.709 1.00 92.06 75 ALA A N 1
ATOM 574 C CA . ALA A 1 75 ? 7.484 2.917 9.248 1.00 92.06 75 ALA A CA 1
ATOM 575 C C . ALA A 1 75 ? 6.973 1.596 8.659 1.00 92.06 75 ALA A C 1
ATOM 577 O O . ALA A 1 75 ? 5.854 1.183 8.947 1.00 92.06 75 ALA A O 1
ATOM 578 N N . CYS A 1 76 ? 7.797 0.914 7.868 1.00 89.88 76 CYS A N 1
ATOM 579 C CA . CYS A 1 76 ? 7.455 -0.379 7.287 1.00 89.88 76 CYS A CA 1
ATOM 580 C C . CYS A 1 76 ? 7.313 -1.488 8.338 1.00 89.88 76 CYS A C 1
ATOM 582 O O . CYS A 1 76 ? 6.420 -2.324 8.236 1.00 89.88 76 CYS A O 1
ATOM 584 N N . LEU A 1 77 ? 8.187 -1.498 9.345 1.00 89.75 77 LEU A N 1
ATOM 585 C CA . LEU A 1 77 ? 8.190 -2.517 10.396 1.00 89.75 77 LEU A CA 1
ATOM 586 C C . LEU A 1 77 ? 7.084 -2.312 11.437 1.00 89.75 77 LEU A C 1
ATOM 588 O O . LEU A 1 77 ? 6.594 -3.293 11.994 1.00 89.75 77 LEU A O 1
ATOM 592 N N . LEU A 1 78 ? 6.703 -1.059 11.700 1.00 92.50 78 LEU A N 1
ATOM 593 C CA . LEU A 1 78 ? 5.676 -0.726 12.687 1.00 92.50 78 LEU A CA 1
ATOM 594 C C . LEU A 1 78 ? 4.251 -0.876 12.147 1.00 92.50 78 LEU A C 1
ATOM 596 O O . LEU A 1 78 ? 3.348 -1.182 12.919 1.00 92.50 78 LEU A O 1
ATOM 600 N N . GLU A 1 79 ? 4.031 -0.630 10.853 1.00 93.19 79 GLU A N 1
ATOM 601 C CA . GLU A 1 79 ? 2.692 -0.622 10.261 1.00 93.19 79 GLU A CA 1
ATOM 602 C C . GLU A 1 79 ? 2.003 -1.979 10.462 1.00 93.19 79 GLU A C 1
ATOM 604 O O . GLU A 1 79 ? 2.541 -3.026 10.113 1.00 93.19 79 GLU A O 1
ATOM 609 N N . GLU A 1 80 ? 0.800 -1.932 11.036 1.00 91.94 80 GLU A N 1
ATOM 610 C CA . GLU A 1 80 ? -0.046 -3.078 11.390 1.00 91.94 80 GLU A CA 1
ATOM 611 C C . GLU A 1 80 ? 0.482 -3.996 12.498 1.00 91.94 80 GLU A C 1
ATOM 613 O O . GLU A 1 80 ? -0.141 -5.016 12.804 1.00 91.94 80 GLU A O 1
ATOM 618 N N . SER A 1 81 ? 1.567 -3.610 13.176 1.00 92.12 81 SER A N 1
ATOM 619 C CA . SER A 1 81 ? 2.041 -4.342 14.348 1.00 92.12 81 SER A CA 1
ATOM 620 C C . SER A 1 81 ? 1.045 -4.238 15.501 1.00 92.12 81 SER A C 1
ATOM 622 O O . SER A 1 81 ? 0.559 -3.160 15.831 1.00 92.12 81 SER A O 1
ATOM 624 N N . ARG A 1 82 ? 0.769 -5.358 16.167 1.00 91.88 82 ARG A N 1
ATOM 625 C CA . ARG A 1 82 ? -0.121 -5.414 17.344 1.00 91.88 82 ARG A CA 1
ATOM 626 C C . ARG A 1 82 ? 0.626 -5.358 18.672 1.00 91.88 82 ARG A C 1
ATOM 628 O O . ARG A 1 82 ? 0.010 -5.344 19.731 1.00 91.88 82 ARG A O 1
ATOM 635 N N . MET A 1 83 ? 1.952 -5.350 18.601 1.00 92.88 83 MET A N 1
ATOM 636 C CA . MET A 1 83 ? 2.820 -5.482 19.762 1.00 92.88 83 MET A CA 1
ATOM 637 C C . MET A 1 83 ? 2.688 -4.278 20.698 1.00 92.88 83 MET A C 1
ATOM 639 O O . MET A 1 83 ? 2.344 -3.162 20.282 1.00 92.88 83 MET A O 1
ATOM 643 N N . SER A 1 84 ? 3.000 -4.512 21.966 1.00 96.62 84 SER A N 1
ATOM 644 C CA . SER A 1 84 ? 3.324 -3.463 22.931 1.00 96.62 84 SER A CA 1
ATOM 645 C C . SER A 1 84 ? 4.477 -2.583 22.416 1.00 96.62 84 SER A C 1
ATOM 647 O O . SER A 1 84 ? 5.267 -3.010 21.565 1.00 96.62 84 SER A O 1
ATOM 649 N N . LEU A 1 85 ? 4.580 -1.337 22.889 1.00 97.81 85 LEU A N 1
ATOM 650 C CA . LEU A 1 85 ? 5.657 -0.428 22.492 1.00 97.81 85 LEU A CA 1
ATOM 651 C C . LEU A 1 85 ? 7.027 -1.046 22.779 1.00 97.81 85 LEU A C 1
ATOM 653 O O . LEU A 1 85 ? 7.890 -1.024 21.904 1.00 97.81 85 LEU A O 1
ATOM 657 N N . SER A 1 86 ? 7.212 -1.607 23.973 1.00 97.19 86 SER A N 1
ATOM 658 C CA . SER A 1 86 ? 8.475 -2.226 24.377 1.00 97.19 86 SER A CA 1
ATOM 659 C C . SER A 1 86 ? 8.883 -3.357 23.424 1.00 97.19 86 SER A C 1
ATOM 661 O O . SER A 1 86 ? 9.970 -3.312 22.845 1.00 97.19 86 SER A O 1
ATOM 663 N N . LYS A 1 87 ? 7.967 -4.290 23.130 1.00 97.00 87 LYS A N 1
ATOM 664 C CA . LYS A 1 87 ? 8.225 -5.399 22.195 1.00 97.00 87 LYS A CA 1
ATOM 665 C C . LYS A 1 87 ? 8.435 -4.939 20.750 1.00 97.00 87 LYS A C 1
ATOM 667 O O . LYS A 1 87 ? 9.258 -5.500 20.029 1.00 97.00 87 LYS A O 1
ATOM 672 N N . LEU A 1 88 ? 7.691 -3.922 20.305 1.00 95.56 88 LEU A N 1
ATOM 673 C CA . LEU A 1 88 ? 7.856 -3.348 18.970 1.00 95.56 88 LEU A CA 1
ATOM 674 C C . LEU A 1 88 ? 9.246 -2.721 18.815 1.00 95.56 88 LEU A C 1
ATOM 676 O O . LEU A 1 88 ? 9.896 -2.926 17.793 1.00 95.56 88 LEU A O 1
ATOM 680 N N . VAL A 1 89 ? 9.691 -1.955 19.812 1.00 96.25 89 VAL A N 1
ATOM 681 C CA . VAL A 1 89 ? 10.997 -1.287 19.797 1.00 96.25 89 VAL A CA 1
ATOM 682 C C . VAL A 1 89 ? 12.130 -2.305 19.755 1.00 96.25 89 VAL A C 1
ATOM 684 O O . VAL A 1 89 ? 13.039 -2.131 18.948 1.00 96.25 89 VAL A O 1
ATOM 687 N N . GLU A 1 90 ? 12.061 -3.369 20.555 1.00 95.31 90 GLU A N 1
ATOM 688 C CA . GLU A 1 90 ? 13.036 -4.467 20.523 1.00 95.31 90 GLU A CA 1
ATOM 689 C C . GLU A 1 90 ? 13.084 -5.132 19.142 1.00 95.31 90 GLU A C 1
ATOM 691 O O . GLU A 1 90 ? 14.148 -5.207 18.530 1.00 95.31 90 GLU A O 1
ATOM 696 N N . MET A 1 91 ? 11.923 -5.503 18.588 1.00 93.19 91 MET A N 1
ATOM 697 C CA . MET A 1 91 ? 11.834 -6.122 17.260 1.00 93.19 91 MET A CA 1
ATOM 698 C C . MET A 1 91 ? 12.394 -5.222 16.153 1.00 93.19 91 MET A C 1
ATOM 700 O O . MET A 1 91 ? 13.089 -5.696 15.253 1.00 93.19 91 MET A O 1
ATOM 704 N N . VAL A 1 92 ? 12.098 -3.919 16.194 1.00 91.50 92 VAL A N 1
ATOM 705 C CA . VAL A 1 92 ? 12.635 -2.962 15.220 1.00 91.50 92 VAL A CA 1
ATOM 706 C C . VAL A 1 92 ? 14.139 -2.807 15.403 1.00 91.50 92 VAL A C 1
ATOM 708 O O . VAL A 1 92 ? 14.860 -2.878 14.411 1.00 91.50 92 VAL A O 1
ATOM 711 N N . TYR A 1 93 ? 14.610 -2.622 16.638 1.00 92.38 93 TYR A N 1
ATOM 712 C CA . TYR A 1 93 ? 16.030 -2.494 16.960 1.00 92.38 93 TYR A CA 1
ATOM 713 C C . TYR A 1 93 ? 16.826 -3.691 16.443 1.00 92.38 93 TYR A C 1
ATOM 715 O O . TYR A 1 93 ? 17.817 -3.504 15.739 1.00 92.38 93 TYR A O 1
ATOM 723 N N . ASP A 1 94 ? 16.341 -4.907 16.694 1.00 90.06 94 ASP A N 1
ATOM 724 C CA . ASP A 1 94 ? 16.978 -6.134 16.230 1.00 90.06 94 ASP A CA 1
ATOM 725 C C . ASP A 1 94 ? 17.115 -6.199 14.710 1.00 90.06 94 ASP A C 1
ATOM 727 O O . ASP A 1 94 ? 18.124 -6.692 14.213 1.00 90.06 94 ASP A O 1
ATOM 731 N N . LYS A 1 95 ? 16.151 -5.642 13.970 1.00 87.31 95 LYS A N 1
ATOM 732 C CA . LYS A 1 95 ? 16.190 -5.597 12.503 1.00 87.31 95 LYS A CA 1
ATOM 733 C C . LYS A 1 95 ? 17.084 -4.502 11.932 1.00 87.31 95 LYS A C 1
ATOM 735 O O . LYS A 1 95 ? 17.556 -4.649 10.809 1.00 87.31 95 LYS A O 1
ATOM 740 N N . VAL A 1 96 ? 17.280 -3.390 12.642 1.00 85.06 96 VAL A N 1
ATOM 741 C CA . VAL A 1 96 ? 18.037 -2.239 12.112 1.00 85.06 96 VAL A CA 1
ATOM 742 C C . VAL A 1 96 ? 19.477 -2.170 12.616 1.00 85.06 96 VAL A C 1
ATOM 744 O O . VAL A 1 96 ? 20.317 -1.608 11.917 1.00 85.06 96 VAL A O 1
ATOM 747 N N . LYS A 1 97 ? 19.791 -2.774 13.771 1.00 84.75 97 LYS A N 1
ATOM 748 C CA . LYS A 1 97 ? 21.140 -2.764 14.369 1.00 84.75 97 LYS A CA 1
ATOM 749 C C . LYS A 1 97 ? 22.209 -3.396 13.473 1.00 84.75 97 LYS A C 1
ATOM 751 O O . LYS A 1 97 ? 23.370 -3.016 13.541 1.00 84.75 97 LYS A O 1
ATOM 756 N N . GLU A 1 98 ? 21.819 -4.341 12.615 1.00 75.44 98 GLU A N 1
ATOM 757 C CA . GLU A 1 98 ? 22.728 -4.980 11.653 1.00 75.44 98 GLU A CA 1
ATOM 758 C C . GLU A 1 98 ? 23.119 -4.041 10.504 1.00 75.44 98 GLU A C 1
ATOM 760 O O . GLU A 1 98 ? 24.175 -4.201 9.900 1.00 75.44 98 GLU A O 1
ATOM 765 N N . SER A 1 99 ? 22.269 -3.056 10.195 1.00 73.00 99 SER A N 1
ATOM 766 C CA . SER A 1 99 ? 22.489 -2.105 9.100 1.00 73.00 99 SER A CA 1
ATOM 767 C C . SER A 1 99 ? 23.245 -0.848 9.536 1.00 73.00 99 SER A C 1
ATOM 769 O O . SER A 1 99 ? 23.841 -0.182 8.692 1.00 73.00 99 SER A O 1
ATOM 771 N N . ASP A 1 100 ? 23.206 -0.500 10.826 1.00 71.12 100 ASP A N 1
ATOM 772 C CA . ASP A 1 100 ? 23.842 0.700 11.370 1.00 71.12 100 ASP A CA 1
ATOM 773 C C . ASP A 1 100 ? 24.182 0.519 12.858 1.00 71.12 100 ASP A C 1
ATOM 775 O O . ASP A 1 100 ? 23.305 0.413 13.718 1.00 71.12 100 ASP A O 1
ATOM 779 N N . VAL A 1 101 ? 25.484 0.522 13.155 1.00 71.31 101 VAL A N 1
ATOM 780 C CA . VAL A 1 101 ? 26.047 0.309 14.499 1.00 71.31 101 VAL A CA 1
ATOM 781 C C . VAL A 1 101 ? 25.729 1.474 15.452 1.00 71.31 101 VAL A C 1
ATOM 783 O O . VAL A 1 101 ? 25.809 1.314 16.666 1.00 71.31 101 VAL A O 1
ATOM 786 N N . SER A 1 102 ? 25.347 2.647 14.933 1.00 81.69 102 SER A N 1
ATOM 787 C CA . SER A 1 102 ? 25.039 3.835 15.746 1.00 81.69 102 SER A CA 1
ATOM 788 C C . SER A 1 102 ? 23.615 3.856 16.314 1.00 81.69 102 SER A C 1
ATOM 790 O O . SER A 1 102 ? 23.283 4.704 17.150 1.00 81.69 102 SER A O 1
ATOM 792 N N . VAL A 1 103 ? 22.753 2.931 15.881 1.00 86.69 103 VAL A N 1
ATOM 793 C CA . VAL A 1 103 ? 2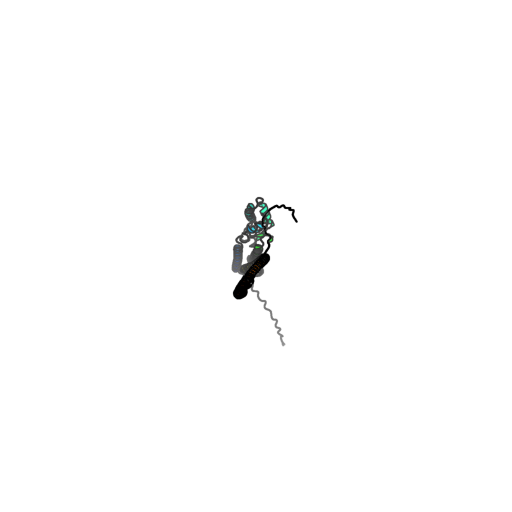1.362 2.882 16.333 1.00 86.69 103 VAL A CA 1
ATOM 794 C C . VAL A 1 103 ? 21.288 2.369 17.766 1.00 86.69 103 VAL A C 1
ATOM 796 O O . VAL A 1 103 ? 21.909 1.376 18.124 1.00 86.69 103 VAL A O 1
ATOM 799 N N . THR A 1 104 ? 20.475 3.028 18.592 1.00 92.06 104 THR A N 1
ATOM 800 C CA . THR A 1 104 ? 20.220 2.629 19.979 1.00 92.06 104 THR A CA 1
ATOM 801 C C . THR A 1 104 ? 18.740 2.320 20.170 1.00 92.06 104 THR A C 1
ATOM 803 O O . THR A 1 104 ? 17.879 2.832 19.454 1.00 92.06 104 THR A O 1
ATOM 806 N N . VAL A 1 105 ? 18.412 1.534 21.194 1.00 94.56 105 VAL A N 1
ATOM 807 C CA . VAL A 1 105 ? 17.015 1.259 21.578 1.00 94.56 105 VAL A CA 1
ATOM 808 C C . VAL A 1 105 ? 16.239 2.565 21.825 1.00 94.56 105 VAL A C 1
ATOM 810 O O . VAL A 1 105 ? 15.088 2.706 21.413 1.00 94.56 105 VAL A O 1
ATOM 813 N N . ALA A 1 106 ? 16.885 3.567 22.433 1.00 95.19 106 ALA A N 1
ATOM 814 C CA . ALA A 1 106 ? 16.283 4.871 22.706 1.00 95.19 106 ALA A CA 1
ATOM 815 C C . ALA A 1 106 ? 15.991 5.686 21.432 1.00 95.19 106 ALA A C 1
ATOM 817 O O . ALA A 1 106 ? 14.942 6.338 21.349 1.00 95.19 106 ALA A O 1
ATOM 818 N N . SER A 1 107 ? 16.875 5.643 20.425 1.00 93.38 107 SER A N 1
ATOM 819 C CA . SER A 1 107 ? 16.632 6.326 19.148 1.00 93.38 107 SER A CA 1
ATOM 820 C C . SER A 1 107 ? 15.520 5.646 18.344 1.00 93.38 107 SER A C 1
ATOM 822 O O . SER A 1 107 ? 14.677 6.338 17.765 1.00 93.38 107 SER A O 1
ATOM 824 N N . VAL A 1 108 ? 15.432 4.310 18.388 1.00 93.94 108 VAL A N 1
ATOM 825 C CA . VAL A 1 108 ? 14.311 3.551 17.807 1.00 93.94 108 VAL A CA 1
ATOM 826 C C . VAL A 1 108 ? 12.999 3.911 18.496 1.00 93.94 108 VAL A C 1
ATOM 828 O O . VAL A 1 108 ? 12.041 4.271 17.814 1.00 93.94 108 VAL A O 1
ATOM 831 N N . LYS A 1 109 ? 12.957 3.897 19.836 1.00 96.69 109 LYS A N 1
ATOM 832 C CA . LYS A 1 109 ? 11.765 4.279 20.611 1.00 96.69 109 LYS A CA 1
ATOM 833 C C . LYS A 1 109 ? 11.282 5.683 20.256 1.00 96.69 109 LYS A C 1
ATOM 835 O O . LYS A 1 109 ? 10.103 5.867 19.961 1.00 96.69 109 LYS A O 1
ATOM 840 N N . SER A 1 110 ? 12.194 6.655 20.227 1.00 95.94 110 SER A N 1
ATOM 841 C CA . SER A 1 110 ? 11.880 8.034 19.832 1.00 95.94 110 SER A CA 1
ATOM 842 C C . SER A 1 110 ? 11.303 8.102 18.415 1.00 95.94 110 SER A C 1
ATOM 844 O O . SER A 1 110 ? 10.305 8.781 18.185 1.00 95.94 110 SER A O 1
ATOM 846 N N . SER A 1 111 ? 11.879 7.350 17.475 1.00 94.94 111 SER A N 1
ATOM 847 C CA . SER A 1 111 ? 11.424 7.320 16.082 1.00 94.94 111 SER A CA 1
ATOM 848 C C . SER A 1 111 ? 10.043 6.680 15.937 1.00 94.94 111 SER A C 1
ATOM 850 O O . SER A 1 111 ? 9.182 7.246 15.267 1.00 94.94 111 SER A O 1
ATOM 852 N N . VAL A 1 112 ? 9.795 5.546 16.605 1.00 96.06 112 VAL A N 1
ATOM 853 C CA . VAL A 1 112 ? 8.484 4.873 16.633 1.00 96.06 112 VAL A CA 1
ATOM 854 C C . VAL A 1 112 ? 7.404 5.812 17.165 1.00 96.06 112 VAL A C 1
ATOM 856 O O . VAL A 1 112 ? 6.348 5.925 16.549 1.00 96.06 112 VAL A O 1
ATOM 859 N N . LEU A 1 113 ? 7.666 6.534 18.257 1.00 96.44 113 LEU A N 1
ATOM 860 C CA . LEU A 1 113 ? 6.704 7.485 18.826 1.00 96.44 113 LEU A CA 1
ATOM 861 C C . LEU A 1 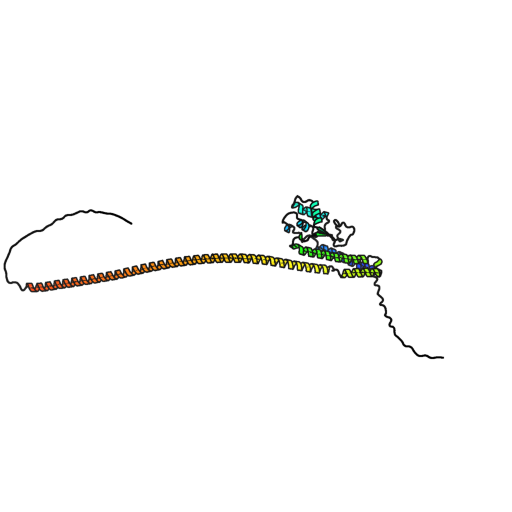113 ? 6.483 8.718 17.935 1.00 96.44 113 LEU A C 1
ATOM 863 O O . LEU A 1 113 ? 5.367 9.239 17.865 1.00 96.44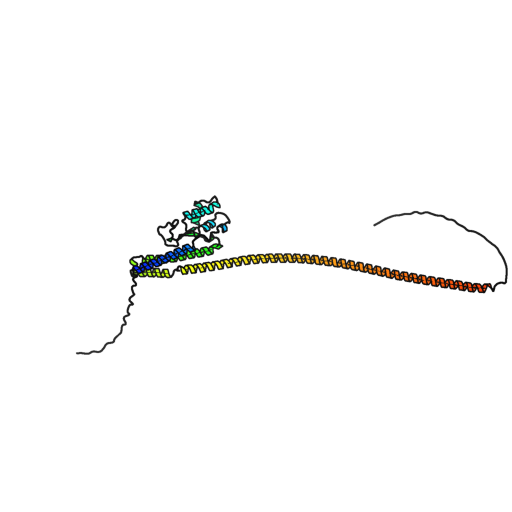 113 LEU A O 1
ATOM 867 N N . LEU A 1 114 ? 7.528 9.166 17.233 1.00 95.88 114 LEU A N 1
ATOM 868 C CA . LEU A 1 114 ? 7.465 10.305 16.320 1.00 95.88 114 LEU A CA 1
ATOM 869 C C . LEU A 1 114 ? 6.609 10.003 15.084 1.00 95.88 114 LEU A C 1
ATOM 871 O O . LEU A 1 114 ? 5.772 10.818 14.697 1.00 95.88 114 LEU A O 1
ATOM 875 N N . ILE A 1 115 ? 6.823 8.851 14.444 1.00 95.69 115 ILE A N 1
ATOM 876 C CA . ILE A 1 115 ? 6.202 8.530 13.149 1.00 95.69 115 ILE A CA 1
ATOM 877 C C . ILE A 1 115 ? 4.999 7.596 13.268 1.00 95.69 115 ILE A C 1
ATOM 879 O O . ILE A 1 115 ? 4.221 7.482 12.321 1.00 95.69 115 ILE A O 1
ATOM 883 N N . GLY A 1 116 ? 4.860 6.912 14.400 1.00 96.38 116 GLY A N 1
ATOM 884 C CA . GLY A 1 116 ? 3.811 5.947 14.679 1.00 96.38 116 GLY A CA 1
ATOM 885 C C . GLY A 1 116 ? 2.705 6.521 15.558 1.00 96.38 116 GLY A C 1
ATOM 886 O O . GLY A 1 116 ? 2.884 7.475 16.318 1.00 96.38 116 GLY A O 1
ATOM 887 N N . GLN A 1 117 ? 1.535 5.914 15.444 1.00 96.25 117 GLN A N 1
ATOM 888 C CA . GLN A 1 117 ? 0.414 6.065 16.356 1.00 96.25 117 GLN A CA 1
ATOM 889 C C . GLN A 1 117 ? -0.110 4.671 16.693 1.00 96.25 117 GLN A C 1
ATOM 891 O O . GLN A 1 117 ? -0.188 3.814 15.813 1.00 96.25 117 GLN A O 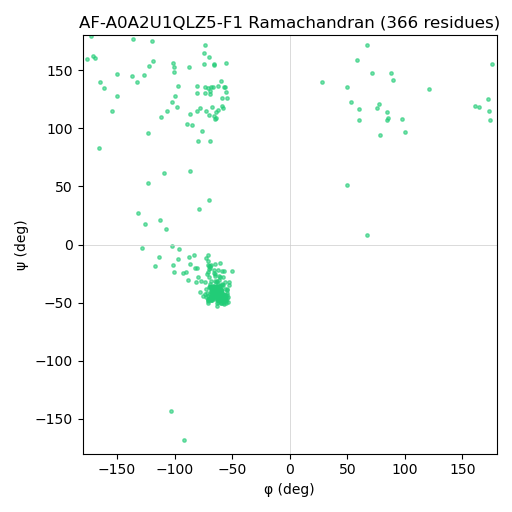1
ATOM 896 N N . ARG A 1 118 ? -0.468 4.444 17.954 1.00 95.50 118 ARG A N 1
ATOM 897 C CA . ARG A 1 118 ? -1.124 3.209 18.382 1.00 95.50 118 ARG A CA 1
ATOM 898 C C . ARG A 1 118 ? -2.619 3.474 18.485 1.00 95.50 118 ARG A C 1
ATOM 900 O O . ARG A 1 118 ? -3.037 4.467 19.076 1.00 95.50 118 ARG A O 1
ATOM 907 N N . SER A 1 119 ? -3.419 2.637 17.847 1.00 94.62 119 SER A N 1
ATOM 908 C CA . SER A 1 119 ? -4.876 2.739 17.823 1.00 94.62 119 SER A CA 1
ATOM 909 C C . SER A 1 119 ? -5.478 1.414 18.266 1.00 94.62 119 SER A C 1
ATOM 911 O O . SER A 1 119 ? -4.917 0.357 17.985 1.00 94.62 119 SER A O 1
ATOM 913 N N . PHE A 1 120 ? -6.607 1.474 18.960 1.00 94.06 120 PHE A N 1
ATOM 914 C CA . PHE A 1 120 ? -7.422 0.305 19.265 1.00 94.06 120 PHE A CA 1
ATOM 915 C C . PHE A 1 120 ? -8.599 0.258 18.295 1.00 94.06 120 PHE A C 1
ATOM 917 O O . PHE A 1 120 ? -9.089 1.296 17.846 1.00 94.06 120 PHE A O 1
ATOM 924 N N . TYR A 1 121 ? -9.042 -0.951 17.970 1.00 96.31 121 TYR A N 1
ATOM 925 C CA . TYR A 1 121 ? -10.159 -1.176 17.052 1.00 96.31 121 TYR A CA 1
ATOM 926 C C . TYR A 1 121 ? -11.233 -2.098 17.637 1.00 96.31 121 TYR A C 1
ATOM 928 O O . TYR A 1 121 ? -12.269 -2.308 17.010 1.00 96.31 121 TYR A O 1
ATOM 936 N N . GLY A 1 122 ? -11.011 -2.625 18.837 1.00 95.06 122 GLY A N 1
ATOM 937 C CA . GLY A 1 122 ? -11.931 -3.511 19.532 1.00 95.06 122 GLY A CA 1
ATOM 938 C C . GLY A 1 122 ? -12.708 -2.808 20.641 1.00 95.06 122 GLY A C 1
ATOM 939 O O . GLY A 1 122 ? -13.098 -1.646 20.506 1.00 95.06 122 GLY A O 1
ATOM 940 N N . VAL A 1 123 ? -12.947 -3.533 21.731 1.00 93.62 123 VAL A N 1
ATOM 941 C CA . VAL A 1 123 ? -13.638 -3.042 22.928 1.00 93.62 123 VAL A CA 1
ATOM 942 C C . VAL A 1 123 ? -12.655 -2.255 23.792 1.00 93.62 123 VAL A C 1
ATOM 944 O O . VAL A 1 123 ? -11.558 -2.729 24.069 1.00 93.62 123 VAL A O 1
ATOM 947 N N . GLN A 1 124 ? -13.046 -1.050 24.206 1.00 88.19 124 GLN A N 1
ATOM 948 C CA . GLN A 1 124 ? -12.204 -0.177 25.019 1.00 88.19 124 GLN A CA 1
ATOM 949 C C . GLN A 1 124 ? -12.117 -0.676 26.467 1.00 88.19 124 GLN A C 1
ATOM 951 O O . GLN A 1 124 ? -13.145 -0.869 27.116 1.00 88.19 124 GLN A O 1
ATOM 956 N N . ASP A 1 125 ? -10.896 -0.781 26.987 1.00 89.31 125 ASP A N 1
ATOM 957 C CA . ASP A 1 125 ? -10.622 -0.864 28.420 1.00 89.31 125 ASP A CA 1
ATOM 958 C C . ASP A 1 125 ? -10.128 0.504 28.916 1.00 89.31 125 ASP A C 1
ATOM 960 O O . ASP A 1 125 ? -9.161 1.062 28.397 1.00 89.31 125 ASP A O 1
ATOM 964 N N . LEU A 1 126 ? -10.825 1.073 29.902 1.00 88.50 126 LEU A N 1
ATOM 965 C CA . LEU A 1 126 ? -10.504 2.385 30.473 1.00 88.50 126 LEU A CA 1
ATOM 966 C C . LEU A 1 126 ? -9.226 2.370 31.320 1.00 88.50 126 LEU A C 1
ATOM 968 O O . LEU A 1 126 ? -8.666 3.432 31.578 1.00 88.50 126 LEU A O 1
ATOM 972 N N . ASN A 1 127 ? -8.775 1.188 31.742 1.00 91.69 127 ASN A N 1
ATOM 973 C CA . ASN A 1 127 ? -7.585 1.015 32.570 1.00 91.69 127 ASN A CA 1
ATOM 974 C C . ASN A 1 127 ? -6.369 0.529 31.768 1.00 91.69 127 ASN A C 1
ATOM 976 O O . ASN A 1 127 ? -5.294 0.357 32.342 1.00 91.69 127 ASN A O 1
ATOM 980 N N . ALA A 1 128 ? -6.526 0.295 30.462 1.00 92.06 128 ALA A N 1
ATOM 981 C CA . ALA A 1 128 ? -5.443 -0.182 29.617 1.00 92.06 128 ALA A CA 1
ATOM 982 C C . ALA A 1 128 ? -4.362 0.890 29.428 1.00 92.06 128 ALA A C 1
ATOM 984 O O . ALA A 1 128 ? -4.645 2.032 29.049 1.00 92.06 128 ALA A O 1
ATOM 985 N N . ASP A 1 129 ? -3.100 0.497 29.613 1.00 95.00 129 ASP A N 1
ATOM 986 C CA . ASP A 1 129 ? -1.972 1.290 29.136 1.00 95.00 129 ASP A CA 1
ATOM 987 C C . ASP A 1 129 ? -2.008 1.302 27.605 1.00 95.00 129 ASP A C 1
ATOM 989 O O . ASP A 1 129 ? -1.745 0.293 26.950 1.00 95.00 129 ASP A O 1
ATOM 993 N N . VAL A 1 130 ? -2.315 2.463 27.027 1.00 93.88 130 VAL A N 1
ATOM 994 C CA . VAL A 1 130 ? -2.440 2.636 25.576 1.00 93.88 130 VAL A CA 1
ATOM 995 C C . VAL A 1 130 ? -1.206 2.139 24.830 1.00 93.88 130 VAL A C 1
ATOM 997 O O . VAL A 1 130 ? -1.354 1.661 23.711 1.00 93.88 130 VAL A O 1
ATOM 1000 N N . LEU A 1 131 ? -0.000 2.232 25.399 1.00 96.00 131 LEU A N 1
ATOM 1001 C CA . LEU A 1 131 ? 1.252 1.852 24.742 1.00 96.00 131 LEU A CA 1
ATOM 1002 C C . LEU A 1 131 ? 1.674 0.409 25.014 1.00 96.00 131 LEU A C 1
ATOM 1004 O O . LEU A 1 131 ? 2.378 -0.158 24.179 1.00 96.00 131 LEU A O 1
ATOM 1008 N N . GLU A 1 132 ? 1.230 -0.190 26.117 1.00 96.19 132 GLU A N 1
ATOM 1009 C CA . GLU A 1 132 ? 1.704 -1.512 26.543 1.00 96.19 132 GLU A CA 1
ATOM 1010 C C . GLU A 1 132 ? 0.627 -2.606 26.582 1.00 96.19 132 GLU A C 1
ATOM 1012 O O . GLU A 1 132 ? 0.974 -3.781 26.518 1.00 96.19 132 GLU A O 1
ATOM 1017 N N . ASP A 1 133 ? -0.666 -2.267 26.608 1.00 95.12 133 ASP A N 1
ATOM 1018 C CA . ASP A 1 133 ? -1.741 -3.265 26.636 1.00 95.12 133 ASP A CA 1
ATOM 1019 C C . ASP A 1 133 ? -1.727 -4.134 25.372 1.00 95.12 133 ASP A C 1
ATOM 1021 O O . ASP A 1 133 ? -1.568 -3.639 24.255 1.00 95.12 133 ASP A O 1
ATOM 1025 N N . GLU A 1 134 ? -1.900 -5.440 25.546 1.00 92.31 134 GLU A N 1
ATOM 1026 C CA . GLU A 1 134 ? -1.964 -6.436 24.470 1.00 92.31 134 GLU A CA 1
ATOM 1027 C C . GLU A 1 134 ? -3.245 -7.273 24.550 1.00 92.31 134 GLU A C 1
ATOM 1029 O O . GLU A 1 134 ? -3.343 -8.339 23.937 1.00 92.31 134 GLU A O 1
ATOM 1034 N N . SER A 1 135 ? -4.244 -6.789 25.292 1.00 92.88 135 SER A N 1
ATOM 1035 C CA . SER A 1 135 ? -5.523 -7.468 25.440 1.00 92.88 135 SER A CA 1
ATOM 1036 C C . SER A 1 135 ? -6.151 -7.763 24.069 1.00 92.88 135 SER A C 1
ATOM 1038 O O . SER A 1 135 ? -6.339 -6.850 23.252 1.00 92.88 135 SER A O 1
ATOM 1040 N N . PRO A 1 136 ? -6.511 -9.030 23.783 1.00 89.06 136 PRO A N 1
ATOM 1041 C CA . PRO A 1 136 ? -6.977 -9.437 22.459 1.00 89.06 136 PRO A CA 1
ATOM 1042 C C . PRO A 1 136 ? -8.314 -8.790 22.079 1.00 89.06 136 PRO A C 1
ATOM 1044 O O . PRO A 1 136 ? -8.585 -8.606 20.896 1.00 89.06 136 PRO A O 1
ATOM 1047 N N . SER A 1 137 ? -9.125 -8.390 23.061 1.00 90.19 137 SER A N 1
ATOM 1048 C CA . SER A 1 137 ? -10.386 -7.673 22.853 1.00 90.19 137 SER A CA 1
ATOM 1049 C C . SER A 1 137 ? -10.207 -6.233 22.377 1.00 90.19 137 SER A C 1
ATOM 1051 O O . SER A 1 137 ? -11.132 -5.700 21.775 1.00 90.19 137 SER A O 1
ATOM 1053 N N . CYS A 1 138 ? -9.058 -5.598 22.632 1.00 93.25 138 CYS A N 1
ATOM 1054 C CA . CYS A 1 138 ? -8.806 -4.195 22.286 1.00 93.25 138 CYS A CA 1
ATOM 1055 C C . CYS A 1 138 ? -8.377 -4.020 20.819 1.00 93.25 138 CYS A C 1
ATOM 1057 O O . CYS A 1 138 ? -8.507 -2.932 20.254 1.00 93.25 138 CYS A O 1
ATOM 1059 N N . LEU A 1 139 ? -7.894 -5.089 20.172 1.00 94.44 139 LEU A N 1
ATOM 1060 C CA . LEU A 1 139 ? -7.395 -5.075 18.790 1.00 94.44 139 LEU A CA 1
ATOM 1061 C C . LEU A 1 139 ? -6.386 -3.938 18.539 1.00 94.44 139 LEU A C 1
ATOM 1063 O O . LEU A 1 139 ? -6.538 -3.147 17.603 1.00 94.44 139 LEU A O 1
ATOM 1067 N N . TRP A 1 140 ? -5.368 -3.833 19.396 1.00 95.06 140 TRP A N 1
ATOM 1068 C CA . TRP A 1 140 ? -4.317 -2.828 19.249 1.00 95.06 140 TRP A CA 1
ATOM 1069 C C . TRP A 1 140 ? -3.569 -2.968 17.926 1.00 95.06 140 TRP A C 1
ATOM 1071 O O . TRP A 1 140 ? -3.283 -4.069 17.451 1.00 95.06 140 TRP A O 1
ATOM 1081 N N . CYS A 1 141 ? -3.245 -1.823 17.334 1.00 95.06 141 CYS A N 1
ATOM 1082 C CA . CYS A 1 141 ? -2.573 -1.729 16.052 1.00 95.06 141 CYS A CA 1
ATOM 1083 C C . CYS A 1 141 ? -1.723 -0.461 15.993 1.00 95.06 141 CYS A C 1
ATOM 1085 O O . CYS A 1 141 ? -2.210 0.651 16.202 1.00 95.06 141 CYS A O 1
ATOM 1087 N N . TRP A 1 142 ? -0.459 -0.627 15.643 1.00 96.06 142 TRP A N 1
ATOM 1088 C CA . TRP A 1 142 ? 0.437 0.447 15.264 1.00 96.06 142 TRP A CA 1
ATOM 1089 C C . TRP A 1 142 ? 0.205 0.838 13.811 1.00 96.06 142 TRP A C 1
ATOM 1091 O O . TRP A 1 142 ? 0.051 0.000 12.924 1.00 96.06 142 TRP A O 1
ATOM 1101 N N . GLU A 1 143 ? 0.179 2.138 13.563 1.00 95.38 143 GLU A N 1
ATOM 1102 C CA . GLU A 1 143 ? 0.014 2.715 12.240 1.00 95.38 143 GLU A CA 1
ATOM 1103 C C . GLU A 1 143 ? 0.974 3.880 12.060 1.00 95.38 143 GLU A C 1
ATOM 1105 O O . GLU A 1 143 ? 1.237 4.656 12.976 1.00 95.38 143 GLU A O 1
ATOM 1110 N N . THR A 1 144 ? 1.474 4.049 10.848 1.00 94.75 144 THR A N 1
ATOM 1111 C CA . THR A 1 144 ? 2.245 5.231 10.477 1.00 94.75 144 THR A CA 1
ATOM 1112 C C . THR A 1 144 ? 1.333 6.453 10.394 1.00 94.75 144 THR A C 1
ATOM 1114 O O . THR A 1 144 ? 0.256 6.419 9.784 1.00 94.75 144 THR A O 1
ATOM 1117 N N . ARG A 1 145 ? 1.778 7.567 10.977 1.00 95.25 145 ARG A N 1
ATOM 1118 C CA . ARG A 1 145 ? 1.092 8.864 10.909 1.00 95.25 145 ARG A CA 1
ATOM 1119 C C . ARG A 1 145 ? 1.052 9.391 9.479 1.00 95.25 145 ARG A C 1
ATOM 1121 O O . ARG A 1 145 ? 0.005 9.834 9.015 1.00 95.25 145 ARG A O 1
ATOM 1128 N N . ASP A 1 146 ? 2.177 9.294 8.769 1.00 93.12 146 ASP A N 1
ATOM 1129 C CA . ASP A 1 146 ? 2.279 9.673 7.361 1.00 93.12 146 ASP A CA 1
ATOM 1130 C C . ASP A 1 146 ? 2.491 8.448 6.463 1.00 93.12 146 ASP A C 1
ATOM 1132 O O . ASP A 1 146 ? 3.576 7.871 6.386 1.00 93.12 146 ASP A O 1
ATOM 1136 N N . VAL A 1 147 ? 1.455 8.108 5.691 1.00 91.06 147 VAL A N 1
ATOM 1137 C CA . VAL A 1 147 ? 1.482 7.026 4.693 1.00 91.06 147 VAL A CA 1
ATOM 1138 C C . VAL A 1 147 ? 2.538 7.250 3.598 1.00 91.06 147 VAL A C 1
ATOM 1140 O O . VAL A 1 147 ? 2.876 6.327 2.856 1.00 91.06 147 VAL A O 1
ATOM 1143 N N . LYS A 1 148 ? 3.072 8.471 3.450 1.00 91.44 148 LYS A N 1
ATOM 1144 C CA . LYS A 1 148 ? 4.164 8.760 2.511 1.00 91.44 148 LYS A CA 1
ATOM 1145 C C . LYS A 1 148 ? 5.490 8.128 2.928 1.00 91.44 148 LYS A C 1
ATOM 1147 O O . LYS A 1 148 ? 6.335 7.964 2.049 1.00 91.44 148 LYS A O 1
ATOM 1152 N N . LEU A 1 149 ? 5.647 7.742 4.196 1.00 89.94 149 LEU A N 1
ATOM 1153 C CA . LEU A 1 149 ? 6.803 6.978 4.669 1.00 89.94 149 LEU A CA 1
ATOM 1154 C C . LEU A 1 149 ? 6.809 5.542 4.126 1.00 89.94 149 LEU A C 1
ATOM 1156 O O . LEU A 1 149 ? 7.863 4.922 4.052 1.00 89.94 149 LEU A O 1
ATOM 1160 N N . LEU A 1 150 ? 5.653 5.031 3.689 1.00 89.19 150 LEU A N 1
ATOM 1161 C CA . LEU A 1 150 ? 5.527 3.695 3.113 1.00 89.19 150 LEU A CA 1
ATOM 1162 C C . LEU A 1 150 ? 5.799 3.692 1.594 1.00 89.19 150 LEU A C 1
ATOM 1164 O O . LEU A 1 150 ? 5.535 4.697 0.910 1.00 89.19 150 LEU A O 1
ATOM 1168 N N . PRO A 1 151 ? 6.258 2.565 1.014 1.00 87.75 151 PRO A N 1
ATOM 1169 C CA . PRO A 1 151 ? 6.463 2.429 -0.426 1.00 87.75 151 PRO A CA 1
ATOM 1170 C C . PRO A 1 151 ? 5.193 2.732 -1.226 1.00 87.75 151 PRO A C 1
ATOM 1172 O O . PRO A 1 151 ? 4.108 2.261 -0.894 1.00 87.75 151 PRO A O 1
ATOM 1175 N N . LYS A 1 152 ? 5.314 3.497 -2.323 1.00 86.75 152 LYS A N 1
ATOM 1176 C CA . LYS A 1 152 ? 4.162 3.9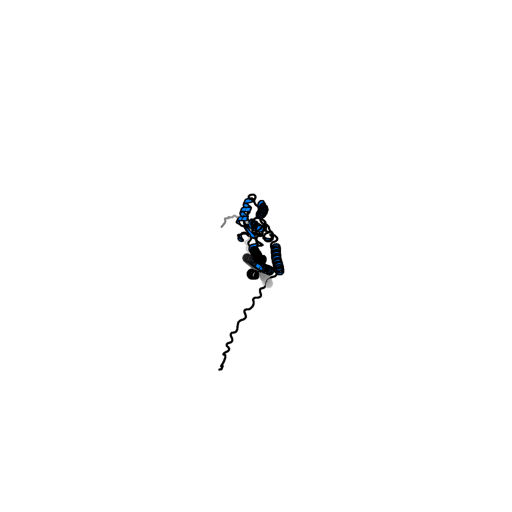12 -3.155 1.00 86.75 152 LYS A CA 1
ATOM 1177 C C . LYS A 1 152 ? 3.289 2.735 -3.605 1.00 86.75 152 LYS A C 1
ATOM 1179 O O . LYS A 1 152 ? 2.075 2.902 -3.668 1.00 86.75 152 LYS A O 1
ATOM 1184 N N . ALA A 1 153 ? 3.902 1.582 -3.878 1.00 84.81 153 ALA A N 1
ATOM 1185 C CA . ALA A 1 153 ? 3.222 0.367 -4.320 1.00 84.81 153 ALA A CA 1
ATOM 1186 C C . ALA A 1 153 ? 2.217 -0.176 -3.287 1.00 84.81 153 ALA A C 1
ATOM 1188 O O . ALA A 1 153 ? 1.157 -0.655 -3.670 1.00 84.81 153 ALA A O 1
ATOM 1189 N N . VAL A 1 154 ? 2.498 -0.038 -1.984 1.00 87.56 154 VAL A N 1
ATOM 1190 C CA . VAL A 1 154 ? 1.661 -0.626 -0.921 1.00 87.56 154 VAL A CA 1
ATOM 1191 C C . VAL A 1 154 ? 0.655 0.356 -0.316 1.00 87.56 154 VAL A C 1
ATOM 1193 O O . VAL A 1 154 ? -0.280 -0.059 0.362 1.00 87.56 154 VAL A O 1
ATOM 1196 N N . ARG A 1 155 ? 0.782 1.667 -0.582 1.00 90.88 155 ARG A N 1
ATOM 1197 C CA . ARG A 1 155 ? -0.081 2.703 0.032 1.00 90.88 155 ARG A CA 1
ATOM 1198 C C . ARG A 1 155 ? -1.568 2.491 -0.241 1.00 90.88 155 ARG A C 1
ATOM 1200 O O . ARG A 1 155 ? -2.389 2.833 0.604 1.00 90.88 155 ARG A O 1
ATOM 1207 N N . GLY A 1 156 ? -1.914 1.979 -1.422 1.00 92.69 156 GLY A N 1
ATOM 1208 C CA . GLY A 1 156 ? -3.294 1.648 -1.777 1.00 92.69 156 GLY A CA 1
ATOM 1209 C C . GLY A 1 156 ? -3.860 0.555 -0.870 1.00 92.69 156 GLY A C 1
ATOM 1210 O O . GLY A 1 156 ? -4.862 0.777 -0.195 1.00 92.69 156 GLY A O 1
ATOM 1211 N N . ALA A 1 157 ? -3.145 -0.566 -0.756 1.00 92.00 157 ALA A N 1
ATOM 1212 C CA . ALA A 1 157 ? -3.513 -1.681 0.115 1.00 92.00 157 ALA A CA 1
ATOM 1213 C C . ALA A 1 157 ? -3.600 -1.272 1.597 1.00 92.00 157 ALA A C 1
ATOM 1215 O O . ALA A 1 157 ? -4.579 -1.591 2.271 1.00 92.00 157 ALA A O 1
ATOM 1216 N N . VAL A 1 158 ? -2.637 -0.486 2.091 1.00 92.69 158 VAL A N 1
ATOM 1217 C CA . VAL A 1 158 ? -2.637 0.021 3.478 1.00 92.69 158 VAL A CA 1
ATOM 1218 C C . VAL A 1 158 ? -3.878 0.872 3.766 1.00 92.69 158 VAL A C 1
ATOM 1220 O O . VAL A 1 158 ? -4.511 0.719 4.809 1.00 92.69 158 VAL A O 1
ATOM 1223 N N . LYS A 1 159 ? -4.291 1.739 2.831 1.00 94.62 159 LYS A N 1
ATOM 1224 C CA . LYS A 1 159 ? -5.520 2.536 2.990 1.00 94.62 159 LYS A CA 1
ATOM 1225 C C . LYS A 1 159 ? -6.764 1.658 3.100 1.00 94.62 159 LYS A C 1
ATOM 1227 O O . LYS A 1 159 ? -7.620 1.936 3.935 1.00 94.62 159 LYS A O 1
ATOM 1232 N N . ILE A 1 160 ? -6.861 0.613 2.282 1.00 95.50 160 ILE A N 1
ATOM 1233 C CA . ILE A 1 160 ? -7.988 -0.329 2.318 1.00 95.50 160 ILE A CA 1
ATOM 1234 C C . ILE A 1 160 ? -8.047 -1.026 3.675 1.00 95.50 160 ILE A C 1
ATOM 1236 O O . ILE A 1 160 ? -9.106 -1.099 4.296 1.00 95.50 160 ILE A O 1
ATOM 1240 N N . ARG A 1 161 ? -6.895 -1.466 4.182 1.00 94.50 161 ARG A N 1
ATOM 1241 C CA . ARG A 1 161 ? -6.791 -2.150 5.471 1.00 94.50 161 ARG A CA 1
ATOM 1242 C C . ARG A 1 161 ? -7.136 -1.256 6.653 1.00 94.50 161 ARG A C 1
ATOM 1244 O O . ARG A 1 161 ? -7.916 -1.675 7.505 1.00 94.50 161 ARG A O 1
ATOM 1251 N N . ARG A 1 162 ? -6.684 0.001 6.656 1.00 95.25 162 ARG A N 1
ATOM 1252 C CA . ARG A 1 162 ? -7.129 1.008 7.638 1.00 95.25 162 ARG A CA 1
ATOM 1253 C C . ARG A 1 162 ? -8.638 1.232 7.585 1.00 95.25 162 ARG A C 1
ATOM 1255 O O . ARG A 1 162 ? -9.277 1.317 8.629 1.00 95.25 162 ARG A O 1
ATOM 1262 N N . THR A 1 163 ? -9.228 1.300 6.391 1.00 97.25 163 THR A N 1
ATOM 1263 C CA . THR A 1 163 ? -10.689 1.404 6.241 1.00 97.25 163 THR A CA 1
ATOM 1264 C C . THR A 1 163 ? -11.397 0.180 6.816 1.00 97.25 163 THR A C 1
ATOM 1266 O O . THR A 1 163 ? -12.357 0.345 7.561 1.00 97.25 163 THR A O 1
ATOM 1269 N N . CYS A 1 164 ? -10.905 -1.030 6.539 1.00 97.38 164 CYS A N 1
ATOM 1270 C CA . CYS A 1 164 ? -11.450 -2.266 7.102 1.00 97.38 164 CYS A CA 1
ATOM 1271 C C . CYS A 1 164 ? -11.442 -2.240 8.640 1.00 97.38 164 CYS A C 1
ATOM 1273 O O . CYS A 1 164 ? -12.494 -2.414 9.252 1.00 97.38 164 CYS A O 1
ATOM 1275 N N . ARG A 1 165 ? -10.300 -1.915 9.268 1.00 96.62 165 ARG A N 1
ATOM 1276 C CA . ARG A 1 165 ? -10.196 -1.795 10.735 1.00 96.62 165 ARG A CA 1
ATOM 1277 C C . ARG A 1 165 ? -11.171 -0.773 11.311 1.00 96.62 165 ARG A C 1
ATOM 1279 O O . ARG A 1 165 ? -11.862 -1.066 12.281 1.00 96.62 165 ARG A O 1
ATOM 1286 N N . LYS A 1 166 ? -11.294 0.395 10.672 1.00 97.62 166 LYS A N 1
ATOM 1287 C CA . LYS A 1 166 ? -12.270 1.421 11.069 1.00 97.62 166 LYS A CA 1
ATOM 1288 C C . LYS A 1 166 ? -13.705 0.910 10.995 1.00 97.62 166 LYS A C 1
ATOM 1290 O O . LYS A 1 166 ? -14.465 1.155 11.921 1.00 97.62 166 LYS A O 1
ATOM 1295 N N . LYS A 1 167 ? -14.076 0.179 9.939 1.00 98.38 167 LYS A N 1
ATOM 1296 C CA . LYS A 1 167 ? -15.430 -0.382 9.809 1.00 98.38 167 LYS A CA 1
ATOM 1297 C C . LYS A 1 167 ? -15.722 -1.476 10.829 1.00 98.38 167 LYS A C 1
ATOM 1299 O O . LYS A 1 167 ? -16.812 -1.484 11.391 1.00 98.38 167 LYS A O 1
ATOM 1304 N N . ILE A 1 168 ? -14.743 -2.327 11.125 1.00 98.06 168 ILE A N 1
ATOM 1305 C CA . ILE A 1 168 ? -14.840 -3.304 12.216 1.00 98.06 168 ILE A CA 1
ATOM 1306 C C . ILE A 1 168 ? -15.067 -2.578 13.549 1.00 98.06 168 ILE A C 1
ATOM 1308 O O . ILE A 1 168 ? -16.008 -2.900 14.268 1.00 98.06 168 ILE A O 1
ATOM 1312 N N . HIS A 1 169 ? -14.278 -1.543 13.840 1.00 98.00 169 HIS A N 1
ATOM 1313 C CA . HIS A 1 169 ? -14.403 -0.775 15.077 1.00 98.00 169 HIS A CA 1
ATOM 1314 C C . HIS A 1 169 ? -15.727 -0.012 15.200 1.00 98.00 169 HIS A C 1
ATOM 1316 O O . HIS A 1 169 ? -16.342 -0.026 16.266 1.00 98.00 169 HIS A O 1
ATOM 1322 N N . GLU A 1 170 ? -16.204 0.617 14.119 1.00 98.31 170 GLU A N 1
ATOM 1323 C CA . GLU A 1 170 ? -17.528 1.252 14.072 1.00 98.31 170 GLU A CA 1
ATOM 1324 C C . GLU A 1 170 ? -18.620 0.245 14.467 1.00 98.31 170 GLU A C 1
ATOM 1326 O O . GLU A 1 170 ? -19.505 0.567 15.265 1.00 98.31 170 GLU A O 1
ATOM 1331 N N . ARG A 1 171 ? -18.536 -0.988 13.945 1.00 98.19 171 ARG A N 1
ATOM 1332 C CA . ARG A 1 171 ? -19.508 -2.045 14.230 1.00 98.19 171 ARG A CA 1
ATOM 1333 C C . ARG A 1 171 ? -19.393 -2.559 15.663 1.00 98.19 171 ARG A C 1
ATOM 1335 O O . ARG A 1 171 ? -20.407 -2.578 16.355 1.00 98.19 171 ARG A O 1
ATOM 1342 N N . ILE A 1 172 ? -18.186 -2.875 16.144 1.00 98.00 172 ILE A N 1
ATOM 1343 C CA . ILE A 1 172 ? -17.941 -3.289 17.540 1.00 98.00 172 ILE A CA 1
ATOM 1344 C C . ILE A 1 172 ? -18.457 -2.227 18.518 1.00 98.00 172 ILE A C 1
ATOM 1346 O O . ILE A 1 172 ? -19.130 -2.562 19.493 1.00 98.00 172 ILE A O 1
ATOM 1350 N N . THR A 1 173 ? -18.209 -0.946 18.239 1.00 97.81 173 THR A N 1
ATOM 1351 C CA . THR A 1 173 ? -18.679 0.172 19.072 1.00 97.81 173 THR A CA 1
ATOM 1352 C C . THR A 1 173 ? -20.206 0.237 19.108 1.00 97.81 173 THR A C 1
ATOM 1354 O O . THR A 1 173 ? -20.795 0.371 20.182 1.00 97.81 173 THR A O 1
ATOM 1357 N N . ALA A 1 174 ? -20.870 0.107 17.954 1.00 98.19 174 ALA A N 1
ATOM 1358 C CA . ALA A 1 174 ? -22.328 0.124 17.881 1.00 98.19 174 ALA A CA 1
ATOM 1359 C C . ALA A 1 174 ? -22.961 -1.081 18.598 1.00 98.19 174 ALA A C 1
ATOM 1361 O O . ALA A 1 174 ? -23.921 -0.903 19.348 1.00 98.19 174 ALA A O 1
ATOM 1362 N N . VAL A 1 175 ? -22.398 -2.282 18.425 1.00 98.06 175 VAL A N 1
ATOM 1363 C CA . VAL A 1 175 ? -22.846 -3.500 19.120 1.00 98.06 175 VAL A CA 1
ATOM 1364 C C . VAL A 1 175 ? -22.665 -3.353 20.635 1.00 98.06 175 VAL A C 1
ATOM 1366 O O . VAL A 1 175 ? -23.602 -3.579 21.401 1.00 98.06 175 VAL A O 1
ATOM 1369 N N . SER A 1 176 ? -21.494 -2.885 21.077 1.00 96.88 176 SER A N 1
ATOM 1370 C CA . SER A 1 176 ? -21.181 -2.666 22.498 1.00 96.88 176 SER A CA 1
ATOM 1371 C C . SER A 1 176 ? -22.112 -1.645 23.153 1.00 96.88 176 SER A C 1
ATOM 1373 O O . SER A 1 176 ? -22.504 -1.814 24.308 1.00 96.88 176 SER A O 1
ATOM 1375 N N . ALA A 1 177 ? -22.519 -0.604 22.421 1.00 96.88 177 ALA A N 1
ATOM 1376 C CA . ALA A 1 177 ? -23.504 0.359 22.903 1.00 96.88 177 ALA A CA 1
ATOM 1377 C C . ALA A 1 177 ? -24.880 -0.289 23.143 1.00 96.88 177 ALA A C 1
ATOM 1379 O O . ALA A 1 177 ? -25.510 -0.006 24.161 1.00 96.88 177 ALA A O 1
ATOM 1380 N N . VAL A 1 178 ? -25.335 -1.189 22.259 1.00 96.44 178 VAL A N 1
ATOM 1381 C CA . VAL A 1 178 ? -26.598 -1.925 22.457 1.00 96.44 178 VAL A CA 1
ATOM 1382 C C . VAL A 1 178 ? -26.500 -2.849 23.670 1.00 96.44 178 VAL A C 1
ATOM 1384 O O . VAL A 1 178 ? -27.378 -2.805 24.530 1.00 96.44 178 VAL A O 1
ATOM 1387 N N . ILE A 1 179 ? -25.409 -3.617 23.792 1.00 95.62 179 ILE A N 1
ATOM 1388 C CA . ILE A 1 179 ? -25.153 -4.472 24.965 1.00 95.62 179 ILE A CA 1
ATOM 1389 C C . ILE A 1 179 ? -25.172 -3.634 26.251 1.00 95.62 179 ILE A C 1
ATOM 1391 O O . ILE A 1 179 ? -25.813 -4.016 27.225 1.00 95.62 179 ILE A O 1
ATOM 1395 N N . THR A 1 180 ? -24.521 -2.469 26.251 1.00 94.69 180 THR A N 1
ATOM 1396 C CA . THR A 1 180 ? -24.455 -1.585 27.424 1.00 94.69 180 THR A CA 1
ATOM 1397 C C . THR A 1 180 ? -25.836 -1.082 27.846 1.00 94.69 180 THR A C 1
ATOM 1399 O O . THR A 1 180 ? -26.130 -1.051 29.037 1.00 94.69 180 THR A O 1
ATOM 1402 N N . GLU A 1 181 ? -26.702 -0.694 26.903 1.00 94.31 181 GLU A N 1
ATOM 1403 C CA . GLU A 1 181 ? -28.079 -0.296 27.231 1.00 94.31 181 GLU A CA 1
ATOM 1404 C C . GLU A 1 181 ? -28.941 -1.481 27.692 1.00 94.31 181 GLU A C 1
ATOM 1406 O O . GLU A 1 181 ? -29.756 -1.305 28.595 1.00 94.31 181 GLU A O 1
ATOM 1411 N N . LEU A 1 182 ? -28.744 -2.681 27.133 1.00 92.19 182 LEU A N 1
ATOM 1412 C CA . LEU A 1 182 ? -29.440 -3.903 27.560 1.00 92.19 182 LEU A CA 1
ATOM 1413 C C . LEU A 1 182 ? -29.037 -4.347 28.974 1.00 92.19 182 LEU A C 1
ATOM 1415 O O . LEU A 1 182 ? -29.887 -4.809 29.730 1.00 92.19 182 LEU A O 1
ATOM 1419 N N . MET A 1 183 ? -27.771 -4.170 29.355 1.00 90.75 183 MET A N 1
ATOM 1420 C CA . MET A 1 183 ? -27.259 -4.539 30.682 1.00 90.75 183 MET A CA 1
ATOM 1421 C C . MET A 1 183 ? -27.779 -3.650 31.815 1.00 90.75 183 MET A C 1
ATOM 1423 O O . MET A 1 183 ? -27.721 -4.036 32.982 1.00 90.75 183 MET A O 1
ATOM 1427 N N . LYS A 1 184 ? -28.294 -2.454 31.509 1.00 89.25 184 LYS A N 1
ATOM 1428 C CA . LYS A 1 184 ? -28.834 -1.566 32.542 1.00 89.25 184 LYS A CA 1
ATOM 1429 C C . LYS A 1 184 ? -30.118 -2.168 33.124 1.00 89.25 184 LYS A C 1
ATOM 1431 O O . LYS A 1 184 ? -30.994 -2.562 32.354 1.00 89.25 184 LYS A O 1
ATOM 1436 N N . PRO A 1 185 ? -30.304 -2.172 34.454 1.00 74.12 185 PRO A N 1
ATOM 1437 C CA . PRO A 1 185 ? -31.523 -2.696 35.083 1.00 74.12 185 PRO A CA 1
ATOM 1438 C C . PRO A 1 185 ? -32.785 -1.928 34.646 1.00 74.12 185 PRO A C 1
ATOM 1440 O O . PRO A 1 185 ? -33.873 -2.491 34.553 1.00 74.12 185 PRO A O 1
ATOM 1443 N N . GLU A 1 186 ? -32.624 -0.655 34.276 1.00 74.06 186 GLU A N 1
ATOM 1444 C CA . GLU A 1 186 ? -33.670 0.231 33.750 1.00 74.06 186 GLU A CA 1
ATOM 1445 C C . GLU A 1 186 ? -34.140 -0.128 32.332 1.00 74.06 186 GLU A C 1
ATOM 1447 O O . GLU A 1 186 ? -35.123 0.449 31.859 1.00 74.06 186 GLU A O 1
ATOM 1452 N N . SER A 1 187 ? -33.472 -1.059 31.642 1.00 66.25 187 SER A N 1
ATOM 1453 C CA . SER A 1 187 ? -33.815 -1.495 30.279 1.00 66.25 187 SER A CA 1
ATOM 1454 C C . SER A 1 187 ? -35.203 -2.139 30.172 1.00 66.25 187 SER A C 1
ATOM 1456 O O . SER A 1 187 ? -35.791 -2.118 29.095 1.00 66.25 187 SER A O 1
ATOM 1458 N N . ILE A 1 188 ? -35.752 -2.644 31.288 1.00 68.12 188 ILE A N 1
ATOM 1459 C CA . ILE A 1 188 ? -37.124 -3.182 31.390 1.00 68.12 188 ILE A CA 1
ATOM 1460 C C . ILE A 1 188 ? -38.167 -2.056 31.294 1.00 68.12 188 ILE A C 1
ATOM 1462 O O . ILE A 1 188 ? -39.289 -2.276 30.848 1.00 68.12 188 ILE A O 1
ATOM 1466 N N . SER A 1 189 ? -37.806 -0.838 31.711 1.00 77.56 189 SER A N 1
ATOM 1467 C CA . SER A 1 189 ? -38.720 0.303 31.696 1.00 77.56 189 SER A CA 1
ATOM 1468 C C . SER A 1 189 ? -38.945 0.835 30.279 1.00 77.56 189 SER A C 1
ATOM 1470 O O . SER A 1 189 ? -38.066 0.776 29.419 1.00 77.56 189 SER A O 1
ATOM 1472 N N . THR A 1 190 ? -40.084 1.490 30.058 1.00 76.50 190 THR A N 1
ATOM 1473 C CA . THR A 1 190 ? -40.430 2.135 28.778 1.00 76.50 190 THR A CA 1
ATOM 1474 C C . THR A 1 190 ? -39.412 3.195 28.334 1.00 76.50 190 THR A C 1
ATOM 1476 O O . THR A 1 190 ? -39.216 3.405 27.136 1.00 76.50 190 THR A O 1
ATOM 1479 N N . SER A 1 191 ? -38.708 3.833 29.274 1.00 79.25 191 SER A N 1
ATOM 1480 C CA . SER A 1 191 ? -37.589 4.743 28.982 1.00 79.25 191 SER A CA 1
ATOM 1481 C C . SER A 1 191 ? -36.329 3.986 28.536 1.00 79.25 191 SER A C 1
ATOM 1483 O O . SER A 1 191 ? -35.681 4.370 27.560 1.00 79.25 191 SER A O 1
ATOM 1485 N N . GLY A 1 192 ? -36.007 2.872 29.199 1.00 81.69 192 GLY A N 1
ATOM 1486 C CA . GLY A 1 192 ? -34.892 1.996 28.837 1.00 81.69 192 GLY A CA 1
ATOM 1487 C C . GLY A 1 192 ? -35.073 1.344 27.467 1.00 81.69 192 GLY A C 1
ATOM 1488 O O . GLY A 1 192 ? -34.172 1.418 26.633 1.00 81.69 192 GLY A O 1
ATOM 1489 N N . ALA A 1 193 ? -36.271 0.834 27.176 1.00 84.38 193 ALA A N 1
ATOM 1490 C CA . ALA A 1 193 ? -36.618 0.285 25.866 1.00 84.38 193 ALA A CA 1
ATOM 1491 C C . ALA A 1 193 ? -36.398 1.307 24.733 1.00 84.38 193 ALA A C 1
ATOM 1493 O O . ALA A 1 193 ? -35.880 0.965 23.672 1.00 84.38 193 ALA A O 1
ATOM 1494 N N . GLN A 1 194 ? -36.699 2.593 24.959 1.00 87.62 194 GLN A N 1
ATOM 1495 C CA . GLN A 1 194 ? -36.409 3.650 23.981 1.00 87.62 194 GLN A CA 1
ATOM 1496 C C . GLN A 1 194 ? -34.911 3.876 23.753 1.00 87.62 194 GLN A C 1
ATOM 1498 O O . GLN A 1 194 ? -34.511 4.160 22.623 1.00 87.62 194 GLN A O 1
ATOM 1503 N N . LYS A 1 195 ? -34.073 3.763 24.791 1.00 91.31 195 LYS A N 1
ATOM 1504 C CA . LYS A 1 195 ? -32.611 3.868 24.646 1.00 91.31 195 LYS A CA 1
ATOM 1505 C C . LYS A 1 195 ? -32.051 2.682 23.859 1.00 91.31 195 LYS A C 1
ATOM 1507 O O . LYS A 1 195 ? -31.263 2.899 22.940 1.00 91.31 195 LYS A O 1
ATOM 1512 N N . VAL A 1 196 ? -32.529 1.468 24.142 1.00 91.50 196 VAL A N 1
ATOM 1513 C CA . VAL A 1 196 ? -32.173 0.247 23.397 1.00 91.50 196 VAL A CA 1
ATOM 1514 C C . VAL A 1 196 ? -32.590 0.355 21.928 1.00 91.50 196 VAL A C 1
ATOM 1516 O O . VAL A 1 196 ? -31.775 0.084 21.047 1.00 91.50 196 VAL A O 1
ATOM 1519 N N . MET A 1 197 ? -33.810 0.826 21.636 1.00 91.19 197 MET A N 1
ATOM 1520 C CA . MET A 1 197 ? -34.257 1.064 20.255 1.00 91.19 197 MET A CA 1
ATOM 1521 C C . MET A 1 197 ? -33.350 2.067 19.534 1.00 91.19 197 MET A C 1
ATOM 1523 O O . MET A 1 197 ? -32.881 1.783 18.438 1.00 91.19 197 MET A O 1
ATOM 1527 N N . LYS A 1 198 ? -33.022 3.202 20.165 1.00 95.00 198 LYS A N 1
ATOM 1528 C CA . LYS A 1 198 ? -32.114 4.204 19.578 1.00 95.00 198 LYS A CA 1
ATOM 1529 C C . LYS A 1 198 ? -30.712 3.649 19.319 1.00 95.00 198 LYS A C 1
ATOM 1531 O O . LYS A 1 198 ? -30.099 3.999 18.313 1.00 95.00 198 LYS A O 1
ATOM 1536 N N . ALA A 1 199 ? -30.181 2.819 20.216 1.00 95.94 199 ALA A N 1
ATOM 1537 C CA . ALA A 1 199 ? -28.898 2.150 20.008 1.00 95.94 199 ALA A CA 1
ATOM 1538 C C . ALA A 1 199 ? -28.982 1.148 18.841 1.00 95.94 199 ALA A C 1
ATOM 1540 O O . ALA A 1 199 ? -28.110 1.139 17.974 1.00 95.94 199 ALA A O 1
ATOM 1541 N N . SER A 1 200 ? -30.078 0.391 18.753 1.00 95.31 200 SER A N 1
ATOM 1542 C CA . SER A 1 200 ? -30.336 -0.574 17.675 1.00 95.31 200 SER A CA 1
ATOM 1543 C C . SER A 1 200 ? -30.503 0.104 16.307 1.00 95.31 200 SER A C 1
ATOM 1545 O O . SER A 1 200 ? -29.976 -0.371 15.306 1.00 95.31 200 SER A O 1
ATOM 1547 N N . GLU A 1 201 ? -31.156 1.268 16.254 1.00 97.25 201 GLU A N 1
ATOM 1548 C CA . GLU A 1 201 ? -31.261 2.104 15.048 1.00 97.25 201 GLU A CA 1
ATOM 1549 C C . GLU A 1 201 ? -29.911 2.665 14.584 1.00 97.25 201 GLU A C 1
ATOM 1551 O O . GLU A 1 201 ? -29.737 2.991 13.410 1.00 97.25 201 GLU A O 1
ATOM 1556 N N . ARG A 1 202 ? -28.951 2.852 15.496 1.00 96.81 202 ARG A N 1
ATOM 1557 C CA . ARG A 1 202 ? -27.579 3.228 15.127 1.00 96.81 202 ARG A CA 1
ATOM 1558 C C . ARG A 1 202 ? -26.819 2.017 14.610 1.00 96.81 202 ARG A C 1
ATOM 1560 O O . ARG A 1 202 ? -26.124 2.145 13.608 1.00 96.81 202 ARG A O 1
ATOM 1567 N N . LEU A 1 203 ? -26.995 0.861 15.250 1.00 97.56 203 LEU A N 1
ATOM 1568 C CA . LEU A 1 203 ? -26.406 -0.399 14.813 1.00 97.56 203 LEU A CA 1
ATOM 1569 C C . LEU A 1 203 ? -26.819 -0.742 13.377 1.00 97.56 203 LEU A C 1
ATOM 1571 O O . LEU A 1 203 ? -25.958 -1.065 12.569 1.00 97.56 203 LEU A O 1
ATOM 1575 N N . SER A 1 204 ? -28.095 -0.584 13.016 1.00 95.88 204 SER A N 1
ATOM 1576 C CA . SER A 1 204 ? -28.581 -0.869 11.655 1.00 95.88 204 SER A CA 1
ATOM 1577 C C . SER A 1 204 ? -28.010 0.045 10.563 1.00 95.88 204 SER A C 1
ATOM 1579 O O . SER A 1 204 ? -28.088 -0.295 9.386 1.00 95.88 204 SER A O 1
ATOM 1581 N N . LYS A 1 205 ? -27.424 1.194 10.925 1.00 97.62 205 LYS A N 1
ATOM 1582 C CA . LYS A 1 205 ? -26.764 2.115 9.981 1.00 97.62 205 LYS A CA 1
ATOM 1583 C C . LYS A 1 205 ? -25.301 1.762 9.726 1.00 97.62 205 LYS A C 1
ATOM 1585 O O . LYS A 1 205 ? -24.715 2.280 8.778 1.00 97.62 205 LYS A O 1
ATOM 1590 N N . VAL A 1 206 ? -24.698 0.947 10.589 1.00 98.06 206 VAL A N 1
ATOM 1591 C CA . VAL A 1 206 ? -23.300 0.527 10.471 1.00 98.06 206 VAL A CA 1
ATOM 1592 C C . VAL A 1 206 ? -23.243 -0.832 9.789 1.00 98.06 206 VAL A C 1
ATOM 1594 O O . VAL A 1 206 ? -24.009 -1.730 10.138 1.00 98.06 206 VAL A O 1
ATOM 1597 N N . LEU A 1 207 ? -22.301 -0.977 8.857 1.00 98.31 207 LEU A N 1
ATOM 1598 C CA . LEU A 1 207 ? -22.112 -2.200 8.081 1.00 98.31 207 LEU A CA 1
ATOM 1599 C C . LEU A 1 207 ? -21.913 -3.415 8.993 1.00 98.31 207 LEU A C 1
ATOM 1601 O O . LEU A 1 207 ? -21.079 -3.377 9.900 1.00 98.31 207 LEU A O 1
ATOM 1605 N N . ASN A 1 208 ? -22.649 -4.490 8.734 1.00 97.19 208 ASN A N 1
ATOM 1606 C CA . ASN A 1 208 ? -22.412 -5.785 9.368 1.00 97.19 208 ASN A CA 1
ATOM 1607 C C . ASN A 1 208 ? -21.150 -6.462 8.795 1.00 97.19 208 ASN A C 1
ATOM 1609 O O . ASN A 1 208 ? -20.572 -6.004 7.809 1.00 97.19 208 ASN A O 1
ATOM 1613 N N . GLU A 1 209 ? -20.716 -7.575 9.390 1.00 96.75 209 GLU A N 1
ATOM 1614 C CA . GLU A 1 209 ? -19.492 -8.272 8.968 1.00 96.75 209 GLU A CA 1
ATOM 1615 C C . GLU A 1 209 ? -19.468 -8.618 7.464 1.00 96.75 209 GLU A C 1
ATOM 1617 O O . GLU A 1 209 ? -18.464 -8.376 6.788 1.00 96.75 209 GLU A O 1
ATOM 1622 N N . ALA A 1 210 ? -20.566 -9.146 6.915 1.00 97.56 210 ALA A N 1
ATOM 1623 C CA . ALA A 1 210 ? -20.643 -9.539 5.509 1.00 97.56 210 ALA A CA 1
ATOM 1624 C C . ALA A 1 210 ? -20.549 -8.326 4.567 1.00 97.56 210 ALA A C 1
ATOM 1626 O O . ALA A 1 210 ? -19.858 -8.367 3.545 1.00 97.56 210 ALA A O 1
ATOM 1627 N N . GLU A 1 211 ? -21.188 -7.217 4.935 1.00 98.31 211 GLU A N 1
ATOM 1628 C CA . GLU A 1 211 ? -21.105 -5.956 4.199 1.00 98.31 211 GLU A CA 1
ATOM 1629 C C . GLU A 1 211 ? -19.695 -5.355 4.258 1.00 98.31 211 GLU A C 1
ATOM 1631 O O . GLU A 1 211 ? -19.201 -4.850 3.246 1.00 98.31 211 GLU A O 1
ATOM 1636 N N . ILE A 1 212 ? -19.012 -5.453 5.406 1.00 98.31 212 ILE A N 1
ATOM 1637 C CA . ILE A 1 212 ? -17.608 -5.042 5.550 1.00 98.31 212 ILE A CA 1
ATOM 1638 C C . ILE A 1 212 ? -16.717 -5.887 4.634 1.00 98.31 212 ILE A C 1
ATOM 1640 O O . ILE A 1 212 ? -15.906 -5.323 3.898 1.00 98.31 212 ILE A O 1
ATOM 1644 N N . ARG A 1 213 ? -16.878 -7.219 4.632 1.00 97.50 213 ARG A N 1
ATOM 1645 C CA . ARG A 1 213 ? -16.142 -8.129 3.734 1.00 97.50 213 ARG A CA 1
ATOM 1646 C C . ARG A 1 213 ? -16.336 -7.730 2.267 1.00 97.50 213 ARG A C 1
ATOM 1648 O O . ARG A 1 213 ? -15.349 -7.521 1.564 1.00 97.50 213 ARG A O 1
ATOM 1655 N N . SER A 1 214 ? -17.584 -7.526 1.838 1.00 98.19 214 SER A N 1
ATOM 1656 C CA . SER A 1 214 ? -17.905 -7.122 0.461 1.00 98.19 214 SER A CA 1
ATOM 1657 C C . SER A 1 214 ? -17.330 -5.749 0.090 1.00 98.19 214 SER A C 1
ATOM 1659 O O . SER A 1 214 ? -16.825 -5.563 -1.019 1.00 98.19 214 SER A O 1
ATOM 1661 N N . LEU A 1 215 ? -17.380 -4.770 1.001 1.00 98.19 215 LEU A N 1
ATOM 1662 C CA . LEU A 1 215 ? -16.790 -3.449 0.778 1.00 98.19 215 LEU A CA 1
ATOM 1663 C C . LEU A 1 215 ? -15.278 -3.551 0.557 1.00 98.19 215 LEU A C 1
ATOM 1665 O O . LEU A 1 215 ? -14.752 -2.958 -0.384 1.00 98.19 215 LEU A O 1
ATOM 1669 N N . VAL A 1 216 ? -14.590 -4.296 1.421 1.00 96.94 216 VAL A N 1
ATOM 1670 C CA . VAL A 1 216 ? -13.134 -4.465 1.361 1.00 96.94 216 VAL A CA 1
ATOM 1671 C C . VAL A 1 216 ? -12.725 -5.162 0.070 1.00 96.94 216 VAL A C 1
ATOM 1673 O O . VAL A 1 216 ? -11.839 -4.664 -0.617 1.00 96.94 216 VAL A O 1
ATOM 1676 N N . GLU A 1 217 ? -13.418 -6.230 -0.314 1.00 96.94 217 GLU A N 1
ATOM 1677 C CA . GLU A 1 217 ? -13.163 -6.946 -1.565 1.00 96.94 217 GLU A CA 1
ATOM 1678 C C . GLU A 1 217 ? -13.305 -6.030 -2.794 1.00 96.94 217 GLU A C 1
ATOM 1680 O O . GLU A 1 217 ? -12.414 -5.978 -3.642 1.00 96.94 217 GLU A O 1
ATOM 1685 N N . LYS A 1 218 ? -14.368 -5.214 -2.860 1.00 97.88 218 LYS A N 1
ATOM 1686 C CA . LYS A 1 218 ? -14.551 -4.226 -3.942 1.00 97.88 218 LYS A CA 1
ATOM 1687 C C . LYS A 1 218 ? -13.416 -3.202 -3.988 1.00 97.88 218 LYS A C 1
ATOM 1689 O O . LYS A 1 218 ? -12.976 -2.805 -5.069 1.00 97.88 218 LYS A O 1
ATOM 1694 N N . MET A 1 219 ? -12.940 -2.751 -2.826 1.00 97.38 219 MET A N 1
ATOM 1695 C CA . MET A 1 219 ? -11.810 -1.824 -2.751 1.00 97.38 219 MET A CA 1
ATOM 1696 C C . MET A 1 219 ? -10.496 -2.486 -3.195 1.00 97.38 219 MET A C 1
ATOM 1698 O O . MET A 1 219 ? -9.717 -1.846 -3.903 1.00 97.38 219 MET A O 1
ATOM 1702 N N . GLU A 1 220 ? -10.255 -3.745 -2.813 1.00 94.44 220 GLU A N 1
ATOM 1703 C CA . GLU A 1 220 ? -9.083 -4.536 -3.218 1.00 94.44 220 GLU A CA 1
ATOM 1704 C C . GLU A 1 220 ? -9.059 -4.740 -4.741 1.00 94.44 220 GLU A C 1
ATOM 1706 O O . GLU A 1 220 ? -8.053 -4.425 -5.381 1.00 94.44 220 GLU A O 1
ATOM 1711 N N . GLN A 1 221 ? -10.186 -5.146 -5.336 1.00 95.12 221 GLN A N 1
ATOM 1712 C CA . GLN A 1 221 ? -10.337 -5.312 -6.787 1.00 95.12 221 GLN A CA 1
ATOM 1713 C C . GLN A 1 221 ? -10.078 -4.004 -7.545 1.00 95.12 221 GLN A C 1
ATOM 1715 O O . GLN A 1 221 ? -9.292 -3.975 -8.495 1.00 95.12 221 GLN A O 1
ATOM 1720 N N . LYS A 1 222 ? -10.681 -2.893 -7.095 1.00 95.06 222 LYS A N 1
ATOM 1721 C CA . LYS A 1 222 ? -10.472 -1.574 -7.707 1.00 95.06 222 LYS A CA 1
ATOM 1722 C C . LYS A 1 222 ? -9.006 -1.140 -7.638 1.00 95.06 222 LYS A C 1
ATOM 1724 O O . LYS A 1 222 ? -8.462 -0.649 -8.623 1.00 95.06 222 LYS A O 1
ATOM 1729 N N . ASN A 1 223 ? -8.356 -1.328 -6.491 1.00 93.06 223 ASN A N 1
ATOM 1730 C CA . ASN A 1 223 ? -6.950 -0.971 -6.328 1.00 93.06 223 ASN A CA 1
ATOM 1731 C C . ASN A 1 223 ? -6.027 -1.832 -7.204 1.00 93.06 223 ASN A C 1
ATOM 1733 O O . ASN A 1 223 ? -5.065 -1.303 -7.759 1.00 93.06 223 ASN A O 1
ATOM 1737 N N . GLY A 1 224 ? -6.326 -3.126 -7.353 1.00 90.25 224 GLY A N 1
ATOM 1738 C CA . GLY A 1 224 ? -5.611 -4.016 -8.271 1.00 90.25 224 GLY A CA 1
ATOM 1739 C C . GLY A 1 224 ? -5.730 -3.567 -9.729 1.00 90.25 224 GLY A C 1
ATOM 1740 O O . GLY A 1 224 ? -4.715 -3.429 -10.408 1.00 90.25 224 GLY A O 1
ATOM 1741 N N . ALA A 1 225 ? -6.944 -3.242 -10.184 1.00 91.69 225 ALA A N 1
ATOM 1742 C CA . ALA A 1 225 ? -7.184 -2.749 -11.541 1.00 91.69 225 ALA A CA 1
ATOM 1743 C C . ALA A 1 225 ? -6.441 -1.430 -11.828 1.00 91.69 225 ALA A C 1
ATOM 1745 O O . ALA A 1 225 ? -5.762 -1.306 -12.846 1.00 91.69 225 ALA A O 1
ATOM 1746 N N . GLU A 1 226 ? -6.493 -0.465 -10.903 1.00 90.81 226 GLU A N 1
ATOM 1747 C CA . GLU A 1 226 ? -5.761 0.802 -11.041 1.00 90.81 226 GLU A CA 1
ATOM 1748 C C . GLU A 1 226 ? -4.233 0.618 -11.040 1.00 90.81 226 GLU A C 1
ATOM 1750 O O . GLU A 1 226 ? -3.512 1.415 -11.649 1.00 90.81 226 GLU A O 1
ATOM 1755 N N . ALA A 1 227 ? -3.714 -0.377 -10.312 1.00 89.12 227 ALA A N 1
ATOM 1756 C CA . ALA A 1 227 ? -2.287 -0.689 -10.293 1.00 89.12 227 ALA A CA 1
ATOM 1757 C C . ALA A 1 227 ? -1.836 -1.300 -11.627 1.00 89.12 227 ALA A C 1
ATOM 1759 O O . ALA A 1 227 ? -0.869 -0.804 -12.206 1.00 89.12 227 ALA A O 1
ATOM 1760 N N . ALA A 1 228 ? -2.585 -2.278 -12.144 1.00 89.31 228 ALA A N 1
ATOM 1761 C CA . ALA A 1 228 ? -2.327 -2.907 -13.437 1.00 89.31 228 ALA A CA 1
ATOM 1762 C C . ALA A 1 228 ? -2.389 -1.889 -14.589 1.00 89.31 228 ALA A C 1
ATOM 1764 O O . ALA A 1 228 ? -1.494 -1.836 -15.426 1.00 89.31 228 ALA A O 1
ATOM 1765 N N . GLU A 1 229 ? -3.379 -0.991 -14.592 1.00 91.88 229 GLU A N 1
ATOM 1766 C CA . GLU A 1 229 ? -3.482 0.066 -15.606 1.00 91.88 229 GLU A CA 1
ATOM 1767 C C . GLU A 1 229 ? -2.260 1.006 -15.589 1.00 91.88 229 GLU A C 1
ATOM 1769 O O . GLU A 1 229 ? -1.743 1.409 -16.634 1.00 91.88 229 GLU A O 1
ATOM 1774 N N . LYS A 1 230 ? -1.763 1.362 -14.396 1.00 89.12 230 LYS A N 1
ATOM 1775 C CA . LYS A 1 230 ? -0.559 2.199 -14.253 1.00 89.12 230 LYS A CA 1
ATOM 1776 C C . LYS A 1 230 ? 0.707 1.473 -14.696 1.00 89.12 230 LYS A C 1
ATOM 1778 O O . LYS A 1 230 ? 1.639 2.143 -15.139 1.00 89.12 230 LYS A O 1
ATOM 1783 N N . GLU A 1 231 ? 0.764 0.158 -14.536 1.00 89.00 231 GLU A N 1
ATOM 1784 C CA . GLU A 1 231 ? 1.878 -0.679 -14.976 1.00 89.00 231 GLU A CA 1
ATOM 1785 C C . GLU A 1 231 ? 1.907 -0.796 -16.500 1.00 89.00 231 GLU A C 1
ATOM 1787 O O . GLU A 1 231 ? 2.900 -0.392 -17.103 1.00 89.00 231 GLU A O 1
ATOM 1792 N N . VAL A 1 232 ? 0.779 -1.139 -17.128 1.00 92.00 232 VAL A N 1
ATOM 1793 C CA . VAL A 1 232 ? 0.632 -1.176 -18.594 1.0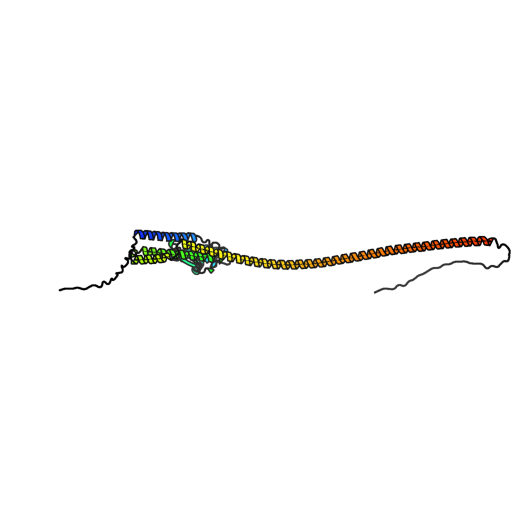0 92.00 232 VAL A CA 1
ATOM 1794 C C . VAL A 1 232 ? 1.029 0.160 -19.227 1.00 92.00 232 VAL A C 1
ATOM 1796 O O . VAL A 1 232 ? 1.835 0.196 -20.153 1.00 92.00 232 VAL A O 1
ATOM 1799 N N . LYS A 1 233 ? 0.570 1.293 -18.675 1.00 92.56 233 LYS A N 1
ATOM 1800 C CA . LYS A 1 233 ? 0.959 2.631 -19.170 1.00 92.56 233 LYS A CA 1
ATOM 1801 C C . LYS A 1 233 ? 2.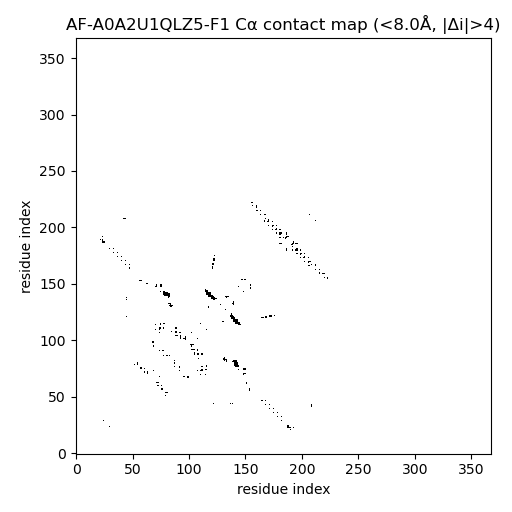461 2.912 -19.058 1.00 92.56 233 LYS A C 1
ATOM 1803 O O . LYS A 1 233 ? 3.008 3.699 -19.833 1.00 92.56 233 LYS A O 1
ATOM 1808 N N . ARG A 1 234 ? 3.146 2.341 -18.062 1.00 90.31 234 ARG A N 1
ATOM 1809 C CA . ARG A 1 234 ? 4.605 2.485 -17.918 1.00 90.31 234 ARG A CA 1
ATOM 1810 C C . ARG A 1 234 ? 5.339 1.613 -18.924 1.00 90.31 234 ARG A C 1
ATOM 1812 O O . ARG A 1 234 ? 6.283 2.106 -19.537 1.00 90.31 234 ARG A O 1
ATOM 1819 N N . GLU A 1 235 ? 4.904 0.372 -19.095 1.00 91.00 235 GLU A N 1
ATOM 1820 C CA . GLU A 1 235 ? 5.470 -0.564 -20.066 1.00 91.00 235 GLU A CA 1
ATOM 1821 C C . GLU A 1 235 ? 5.300 -0.050 -21.494 1.00 91.00 235 GLU A C 1
ATOM 1823 O O . GLU A 1 235 ? 6.278 0.025 -22.233 1.00 91.00 235 GLU A O 1
ATOM 1828 N N . GLU A 1 236 ? 4.109 0.434 -21.848 1.00 92.69 236 GLU A N 1
ATOM 1829 C CA . GLU A 1 236 ? 3.832 1.064 -23.139 1.00 92.69 236 GLU A CA 1
ATOM 1830 C C . GLU A 1 236 ? 4.764 2.258 -23.384 1.00 92.69 236 GLU A C 1
ATOM 1832 O O . GLU A 1 236 ? 5.404 2.358 -24.430 1.00 92.69 236 GLU A O 1
ATOM 1837 N N . LYS A 1 237 ? 4.942 3.136 -22.386 1.00 94.56 237 LYS A N 1
ATOM 1838 C CA . LYS A 1 237 ? 5.863 4.278 -22.488 1.00 94.56 237 LYS A CA 1
ATOM 1839 C C . LYS A 1 237 ? 7.316 3.846 -22.711 1.00 94.56 237 LYS A C 1
ATOM 1841 O O . LYS A 1 237 ? 8.060 4.550 -23.396 1.00 94.56 237 LYS A O 1
ATOM 1846 N N . ILE A 1 238 ? 7.747 2.740 -22.109 1.00 93.31 238 ILE A N 1
ATOM 1847 C CA . ILE A 1 238 ? 9.095 2.191 -22.301 1.00 93.31 238 ILE A CA 1
ATOM 1848 C C . ILE A 1 238 ? 9.215 1.569 -23.697 1.00 93.31 238 ILE A C 1
ATOM 1850 O O . ILE A 1 238 ? 10.178 1.863 -24.405 1.00 93.31 238 ILE A O 1
ATOM 1854 N N . ALA A 1 239 ? 8.220 0.791 -24.125 1.00 94.44 239 ALA A N 1
ATOM 1855 C CA . ALA A 1 239 ? 8.177 0.163 -25.440 1.00 94.44 239 ALA A CA 1
ATOM 1856 C C . ALA A 1 239 ? 8.190 1.200 -26.572 1.00 94.44 239 ALA A C 1
ATOM 1858 O O . ALA A 1 239 ? 8.996 1.088 -27.493 1.00 94.44 239 ALA A O 1
ATOM 1859 N N . VAL A 1 240 ? 7.385 2.264 -26.469 1.00 94.75 240 VAL A N 1
ATOM 1860 C CA . VAL A 1 240 ? 7.368 3.372 -27.440 1.00 94.75 240 VAL A CA 1
ATOM 1861 C C . VAL A 1 240 ? 8.742 4.032 -27.536 1.00 94.75 240 VAL A C 1
ATOM 1863 O O . VAL A 1 240 ? 9.274 4.184 -28.634 1.00 94.75 240 VAL A O 1
ATOM 1866 N N . LYS A 1 241 ? 9.375 4.354 -26.398 1.00 95.19 241 LYS A N 1
ATOM 1867 C CA . LYS A 1 241 ? 10.733 4.927 -26.390 1.00 95.19 241 LYS A CA 1
ATOM 1868 C C . LYS A 1 241 ? 11.761 4.005 -27.047 1.00 95.19 241 LYS A C 1
ATOM 1870 O O . LYS A 1 241 ? 12.650 4.488 -27.748 1.00 95.19 241 LYS A O 1
ATOM 1875 N N . GLN A 1 242 ? 11.656 2.697 -26.824 1.00 94.44 242 GLN A N 1
ATOM 1876 C CA . GLN A 1 242 ? 12.562 1.723 -27.425 1.00 94.44 242 GLN A CA 1
ATOM 1877 C C . GLN A 1 242 ? 12.341 1.606 -28.940 1.00 94.44 242 GLN A C 1
ATOM 1879 O O . GLN A 1 242 ? 13.309 1.604 -29.699 1.00 94.44 242 GLN A O 1
ATOM 1884 N N . LEU A 1 243 ? 11.086 1.580 -29.394 1.00 93.88 243 LEU A N 1
ATOM 1885 C CA . LEU A 1 243 ? 10.744 1.561 -30.817 1.00 93.88 243 LEU A CA 1
ATOM 1886 C C . LEU A 1 243 ? 11.217 2.829 -31.537 1.00 93.88 243 LEU A C 1
ATOM 1888 O O . LEU A 1 243 ? 11.779 2.737 -32.627 1.00 93.88 243 LEU A O 1
ATOM 1892 N N . GLU A 1 244 ? 11.063 4.007 -30.927 1.00 94.62 244 GLU A N 1
ATOM 1893 C CA . GLU A 1 244 ? 11.582 5.266 -31.478 1.00 94.62 244 GLU A CA 1
ATOM 1894 C C . GLU A 1 244 ? 13.107 5.253 -31.619 1.00 94.62 244 GLU A C 1
ATOM 1896 O O . GLU A 1 244 ? 13.642 5.718 -32.631 1.00 94.62 244 GLU A O 1
ATOM 1901 N N . LYS A 1 245 ? 13.818 4.705 -30.625 1.00 95.94 245 LYS A N 1
ATOM 1902 C CA . LYS A 1 245 ? 15.275 4.549 -30.681 1.00 95.94 245 LYS A CA 1
ATOM 1903 C C . LYS A 1 245 ? 15.683 3.609 -31.819 1.00 95.94 245 LYS A C 1
ATOM 1905 O O . LYS A 1 245 ? 16.488 4.009 -32.658 1.00 95.94 245 LYS A O 1
ATOM 1910 N N . ASN A 1 246 ? 15.069 2.429 -31.898 1.00 93.94 246 ASN A N 1
ATOM 1911 C CA . ASN A 1 246 ? 15.342 1.446 -32.948 1.00 93.94 246 ASN A CA 1
ATOM 1912 C C . ASN A 1 246 ? 15.045 2.018 -34.346 1.00 93.94 246 ASN A C 1
ATOM 1914 O O . ASN A 1 246 ? 15.827 1.823 -35.271 1.00 93.94 246 ASN A O 1
ATOM 1918 N N . LYS A 1 247 ? 13.957 2.786 -34.506 1.00 96.12 247 LYS A N 1
ATOM 1919 C CA . LYS A 1 247 ? 13.610 3.437 -35.780 1.00 96.12 247 LYS A CA 1
ATOM 1920 C C . LYS A 1 247 ? 14.683 4.434 -36.228 1.00 96.12 247 LYS A C 1
ATOM 1922 O O . LYS A 1 247 ? 15.055 4.437 -37.398 1.00 96.12 247 LYS A O 1
ATOM 1927 N N . ARG A 1 248 ? 15.209 5.252 -35.308 1.00 94.44 248 ARG A N 1
ATOM 1928 C CA . ARG A 1 248 ? 16.302 6.201 -35.600 1.00 94.44 248 ARG A CA 1
ATOM 1929 C C . ARG A 1 248 ? 17.605 5.493 -35.961 1.00 94.44 248 ARG A C 1
ATOM 1931 O O . ARG A 1 248 ? 18.372 6.005 -36.772 1.00 94.44 248 ARG A O 1
ATOM 1938 N N . GLU A 1 249 ? 17.886 4.355 -35.336 1.00 93.94 249 GLU A N 1
ATOM 1939 C CA . GLU A 1 249 ? 19.064 3.540 -35.648 1.00 93.94 249 GLU A CA 1
ATOM 1940 C C . GLU A 1 249 ? 18.929 2.883 -37.027 1.00 93.94 249 GLU A C 1
ATOM 1942 O O . GLU A 1 249 ? 19.824 3.050 -37.854 1.00 93.94 249 GLU A O 1
ATOM 1947 N N . ALA A 1 250 ? 17.776 2.281 -37.329 1.00 94.69 250 ALA A N 1
ATOM 1948 C CA . ALA A 1 250 ? 17.483 1.694 -38.635 1.00 94.69 250 ALA A CA 1
ATOM 1949 C C . ALA A 1 250 ? 17.529 2.728 -39.776 1.00 94.69 250 ALA A C 1
ATOM 1951 O O . ALA A 1 250 ? 18.030 2.439 -40.860 1.00 94.69 250 ALA A O 1
ATOM 1952 N N . GLU A 1 251 ? 17.056 3.957 -39.547 1.00 94.19 251 GLU A N 1
ATOM 1953 C CA . GLU A 1 251 ? 17.149 5.040 -40.536 1.00 94.19 251 GLU A CA 1
ATOM 1954 C C . GLU A 1 251 ? 18.607 5.453 -40.798 1.00 94.19 251 GLU A C 1
ATOM 1956 O O . GLU A 1 251 ? 19.018 5.613 -41.949 1.00 94.19 251 GLU A O 1
ATOM 1961 N N . LYS A 1 252 ? 19.427 5.564 -39.743 1.00 94.94 252 LYS A N 1
ATOM 1962 C CA . LYS A 1 252 ? 20.866 5.842 -39.881 1.00 94.94 252 LYS A CA 1
ATOM 1963 C C . LYS A 1 252 ? 21.595 4.722 -40.616 1.00 94.94 252 LYS A C 1
ATOM 1965 O O . LYS A 1 252 ? 22.483 5.013 -41.415 1.00 94.94 252 LYS A O 1
ATOM 1970 N N . GLU A 1 253 ? 21.247 3.470 -40.344 1.00 93.00 253 GLU A N 1
ATOM 1971 C CA . GLU A 1 253 ? 21.821 2.304 -41.013 1.00 93.00 253 GLU A CA 1
ATOM 1972 C C . GLU A 1 253 ? 21.414 2.255 -42.487 1.00 93.00 253 GLU A C 1
ATOM 1974 O O . GLU A 1 253 ? 22.280 2.132 -43.350 1.00 93.00 253 GLU A O 1
ATOM 1979 N N . LYS A 1 254 ? 20.139 2.511 -42.803 1.00 94.50 254 LYS A N 1
ATOM 1980 C CA . LYS A 1 254 ? 19.664 2.637 -44.186 1.00 94.50 254 LYS A CA 1
ATOM 1981 C C . LYS A 1 254 ? 20.431 3.714 -44.960 1.00 94.50 254 LYS A C 1
ATOM 1983 O O . LYS A 1 254 ? 20.868 3.458 -46.076 1.00 94.50 254 LYS A O 1
ATOM 1988 N N . MET A 1 255 ? 20.672 4.879 -44.352 1.00 93.00 255 MET A N 1
ATOM 1989 C CA . MET A 1 255 ? 21.476 5.947 -44.966 1.00 93.00 255 MET A CA 1
ATOM 1990 C C . MET A 1 255 ? 22.944 5.548 -45.183 1.00 93.00 255 MET A C 1
ATOM 1992 O O . MET A 1 255 ? 23.576 6.038 -46.120 1.00 93.00 255 MET A O 1
ATOM 1996 N N . ARG A 1 256 ? 23.523 4.692 -44.328 1.00 94.44 256 ARG A N 1
ATOM 1997 C CA . ARG A 1 256 ? 24.880 4.153 -44.534 1.00 94.44 256 ARG A CA 1
ATOM 1998 C C . ARG A 1 256 ? 24.902 3.165 -45.693 1.00 94.44 256 ARG A C 1
ATOM 2000 O O . ARG A 1 256 ? 25.702 3.351 -46.605 1.00 94.44 256 ARG A O 1
ATOM 2007 N N . MET A 1 257 ? 23.969 2.215 -45.699 1.00 91.94 257 MET A N 1
ATOM 2008 C CA . MET A 1 257 ? 23.821 1.228 -46.770 1.00 91.94 257 MET A CA 1
ATOM 2009 C C . MET A 1 257 ? 23.591 1.900 -48.128 1.00 91.94 257 MET A C 1
ATOM 2011 O O . MET A 1 257 ? 24.220 1.536 -49.114 1.00 91.94 257 MET A O 1
ATOM 2015 N N . GLU A 1 258 ? 22.748 2.934 -48.194 1.00 93.56 258 GLU A N 1
ATOM 2016 C CA . GLU A 1 258 ? 22.488 3.671 -49.437 1.00 93.56 258 GLU A CA 1
ATOM 2017 C C . GLU A 1 258 ? 23.734 4.413 -49.951 1.00 93.56 258 GLU A C 1
ATOM 2019 O O . GLU A 1 258 ? 24.006 4.425 -51.153 1.00 93.56 258 GLU A O 1
ATOM 2024 N N . ARG A 1 259 ? 24.545 4.983 -49.047 1.00 93.56 259 ARG A N 1
ATOM 2025 C CA . ARG A 1 259 ? 25.827 5.614 -49.407 1.00 93.56 259 ARG A CA 1
ATOM 2026 C C . ARG A 1 259 ? 26.850 4.603 -49.914 1.00 93.56 259 ARG A C 1
ATOM 2028 O O . ARG A 1 259 ? 27.604 4.928 -50.828 1.00 93.56 259 ARG A O 1
ATOM 2035 N N . GLU A 1 260 ? 26.912 3.421 -49.314 1.00 92.44 260 GLU A N 1
ATOM 2036 C CA . GLU A 1 260 ? 27.800 2.341 -49.757 1.00 92.44 260 GLU A CA 1
ATOM 2037 C C . GLU A 1 260 ? 27.380 1.823 -51.132 1.00 92.44 260 GLU A C 1
ATOM 2039 O O . GLU A 1 260 ? 28.207 1.766 -52.040 1.00 92.44 260 GLU A O 1
ATOM 2044 N N . LEU A 1 261 ? 26.081 1.607 -51.332 1.00 93.62 261 LEU A N 1
ATOM 2045 C CA . LEU A 1 261 ? 25.516 1.167 -52.605 1.00 93.62 261 LEU A CA 1
ATOM 2046 C C . LEU A 1 261 ? 25.760 2.192 -53.729 1.00 93.62 261 LEU A C 1
ATOM 2048 O O . LEU A 1 261 ? 26.097 1.816 -54.850 1.00 93.62 261 LEU A O 1
ATOM 2052 N N . LEU A 1 262 ? 25.654 3.497 -53.449 1.00 93.44 262 LEU A N 1
ATOM 2053 C CA . LEU A 1 262 ? 26.001 4.548 -54.419 1.00 93.44 262 LEU A CA 1
ATOM 2054 C C . LEU A 1 262 ? 27.492 4.550 -54.787 1.00 93.44 262 LEU A C 1
ATOM 2056 O O . LEU A 1 262 ? 27.831 4.747 -55.955 1.00 93.44 262 LEU A O 1
ATOM 2060 N N . LYS A 1 263 ? 28.388 4.325 -53.817 1.00 94.50 263 LYS A N 1
ATOM 2061 C CA . LYS A 1 263 ? 29.834 4.222 -54.078 1.00 94.50 263 LYS A CA 1
ATOM 2062 C C . LYS A 1 263 ? 30.165 3.001 -54.930 1.00 94.50 263 LYS A C 1
ATOM 2064 O O . LYS A 1 263 ? 30.931 3.131 -55.881 1.00 94.50 263 LYS A O 1
ATOM 2069 N N . GLU A 1 264 ? 29.570 1.855 -54.611 1.00 92.69 264 GLU A N 1
ATOM 2070 C CA . GLU A 1 264 ? 29.736 0.616 -55.371 1.00 92.69 264 GLU A CA 1
ATOM 2071 C C . GLU A 1 264 ? 29.234 0.781 -56.810 1.00 92.69 264 GLU A C 1
ATOM 2073 O O . GLU A 1 264 ? 29.961 0.474 -57.751 1.00 92.69 264 GLU A O 1
ATOM 2078 N N . LYS A 1 265 ? 28.048 1.377 -57.006 1.00 93.06 265 LYS A N 1
ATOM 2079 C CA . LYS A 1 265 ? 27.526 1.693 -58.347 1.00 93.06 265 LYS A CA 1
ATOM 2080 C C . LYS A 1 265 ? 28.486 2.561 -59.157 1.00 93.06 265 LYS A C 1
ATOM 2082 O O . LYS A 1 265 ? 28.759 2.235 -60.307 1.00 93.06 265 LYS A O 1
ATOM 2087 N N . LEU A 1 266 ? 29.030 3.625 -58.561 1.00 93.56 266 LEU A N 1
ATOM 2088 C CA . LEU A 1 266 ? 29.982 4.510 -59.239 1.00 93.56 266 LEU A CA 1
ATOM 2089 C C . LEU A 1 266 ? 31.291 3.789 -59.596 1.00 93.56 266 LEU A C 1
ATOM 2091 O O . LEU A 1 266 ? 31.900 4.068 -60.629 1.00 93.56 266 LEU A O 1
ATOM 2095 N N . GLN A 1 267 ? 31.755 2.886 -58.734 1.00 92.25 267 GLN A N 1
ATOM 2096 C CA . GLN A 1 267 ? 32.950 2.091 -58.991 1.00 92.25 267 GLN A CA 1
ATOM 2097 C C . GLN A 1 267 ? 32.716 1.084 -60.124 1.00 92.25 267 GLN A C 1
ATOM 2099 O O . GLN A 1 267 ? 33.530 1.029 -61.047 1.00 92.25 267 GLN A O 1
ATOM 2104 N N . ASN A 1 268 ? 31.582 0.382 -60.102 1.00 91.88 268 ASN A N 1
ATOM 2105 C CA . ASN A 1 268 ? 31.182 -0.555 -61.150 1.00 91.88 268 ASN A CA 1
ATOM 2106 C C . ASN A 1 268 ? 31.003 0.153 -62.500 1.00 91.88 268 ASN A C 1
ATOM 2108 O O . ASN A 1 268 ? 31.473 -0.350 -63.514 1.00 91.88 268 ASN A O 1
ATOM 2112 N N . GLU A 1 269 ? 30.401 1.345 -62.528 1.00 91.81 269 GLU A N 1
ATOM 2113 C CA . GLU A 1 269 ? 30.255 2.145 -63.753 1.00 91.81 269 GLU A CA 1
ATOM 2114 C C . GLU A 1 269 ? 31.619 2.559 -64.335 1.00 91.81 269 GLU A C 1
ATOM 2116 O O . GLU A 1 269 ? 31.856 2.435 -65.537 1.00 91.81 269 GLU A O 1
ATOM 2121 N N . LYS A 1 270 ? 32.563 2.997 -63.487 1.00 92.81 270 LYS A N 1
ATOM 2122 C CA . LYS A 1 270 ? 33.935 3.313 -63.922 1.00 92.81 270 LYS A CA 1
ATOM 2123 C C . LYS A 1 270 ? 34.653 2.089 -64.478 1.00 92.81 270 LYS A C 1
ATOM 2125 O O . LYS A 1 270 ? 35.369 2.206 -65.469 1.00 92.81 270 LYS A O 1
ATOM 2130 N N . GLU A 1 271 ? 34.501 0.938 -63.833 1.00 91.25 271 GLU A N 1
ATOM 2131 C CA . GLU A 1 271 ? 35.109 -0.309 -64.287 1.00 91.25 271 GLU A CA 1
ATOM 2132 C C . GLU A 1 271 ? 34.513 -0.782 -65.613 1.00 91.25 271 GLU A C 1
ATOM 2134 O O . GLU A 1 271 ? 35.271 -1.076 -66.535 1.00 91.25 271 GLU A O 1
ATOM 2139 N N . GLN A 1 272 ? 33.186 -0.740 -65.758 1.00 88.81 272 GLN A N 1
ATOM 2140 C CA . GLN A 1 272 ? 32.506 -1.019 -67.023 1.00 88.81 272 GLN A CA 1
ATOM 2141 C C . GLN A 1 272 ? 32.991 -0.097 -68.141 1.00 88.81 272 GLN A C 1
ATOM 2143 O O . GLN A 1 272 ? 33.307 -0.575 -69.227 1.00 88.81 272 GLN A O 1
ATOM 2148 N N . LYS A 1 273 ? 33.136 1.206 -67.871 1.00 93.31 273 LYS A N 1
ATOM 2149 C CA . LYS A 1 273 ? 33.662 2.153 -68.858 1.00 93.31 273 LYS A CA 1
ATOM 2150 C C . LYS A 1 273 ? 35.102 1.831 -69.266 1.00 93.31 273 LYS A C 1
ATOM 2152 O O . LYS A 1 273 ? 35.418 1.900 -70.448 1.00 93.31 273 LYS A O 1
ATOM 2157 N N . ARG A 1 274 ? 35.972 1.441 -68.323 1.00 91.50 274 ARG A N 1
ATOM 2158 C CA . ARG A 1 274 ? 37.342 1.002 -68.653 1.00 91.50 274 ARG A CA 1
ATOM 2159 C C . ARG A 1 274 ? 37.341 -0.244 -69.532 1.00 91.50 274 ARG A C 1
ATOM 2161 O O . ARG A 1 274 ? 38.069 -0.266 -70.517 1.00 91.50 274 ARG A O 1
ATOM 2168 N N . LEU A 1 275 ? 36.526 -1.242 -69.190 1.00 90.19 275 LEU A N 1
ATOM 2169 C CA . LEU A 1 275 ? 36.394 -2.468 -69.980 1.00 90.19 275 LEU A CA 1
ATOM 2170 C C . LEU A 1 275 ? 35.870 -2.166 -71.389 1.00 90.19 275 LEU A C 1
ATOM 2172 O O . LEU A 1 275 ? 36.368 -2.727 -72.359 1.00 90.19 275 LEU A O 1
ATOM 2176 N N . GLN A 1 276 ? 34.920 -1.238 -71.519 1.00 88.81 276 GLN A N 1
ATOM 2177 C CA . GLN A 1 276 ? 34.407 -0.798 -72.814 1.00 88.81 276 GLN A CA 1
ATOM 2178 C C . GLN A 1 276 ? 35.474 -0.055 -73.635 1.00 88.81 276 GLN A C 1
ATOM 2180 O O . GLN A 1 276 ? 35.664 -0.363 -74.807 1.00 88.81 276 GLN A O 1
ATOM 2185 N N . GLU A 1 277 ? 36.224 0.871 -73.030 1.00 91.50 277 GLU A N 1
ATOM 2186 C CA . GLU A 1 277 ? 37.327 1.573 -73.704 1.00 91.50 277 GLU A CA 1
ATOM 2187 C C . GLU A 1 277 ? 38.463 0.624 -74.123 1.00 91.50 277 GLU A C 1
ATOM 2189 O O . GLU A 1 277 ? 39.104 0.835 -75.157 1.00 91.50 277 GLU A O 1
ATOM 2194 N N . GLU A 1 278 ? 38.745 -0.406 -73.323 1.00 90.06 278 GLU A N 1
ATOM 2195 C CA . GLU A 1 278 ? 39.718 -1.448 -73.651 1.00 90.06 278 GLU A CA 1
ATOM 2196 C C . GLU A 1 278 ? 39.232 -2.310 -74.821 1.00 90.06 278 GLU A C 1
ATOM 2198 O O . GLU A 1 278 ? 39.977 -2.480 -75.789 1.00 90.06 278 GLU A O 1
ATOM 2203 N N . ALA A 1 279 ? 37.968 -2.741 -74.793 1.00 90.06 279 ALA A N 1
ATOM 2204 C CA . ALA A 1 279 ? 37.343 -3.479 -75.886 1.00 90.06 279 ALA A CA 1
ATOM 2205 C C . ALA A 1 279 ? 37.340 -2.673 -77.199 1.00 90.06 279 ALA A C 1
ATOM 2207 O O . ALA A 1 279 ? 37.736 -3.199 -78.237 1.00 90.06 279 ALA A O 1
ATOM 2208 N N . GLU A 1 280 ? 37.000 -1.379 -77.167 1.00 90.75 280 GLU A N 1
ATOM 2209 C CA . GLU A 1 280 ? 37.035 -0.506 -78.352 1.00 90.75 280 GLU A CA 1
ATOM 2210 C C . GLU A 1 280 ? 38.459 -0.292 -78.890 1.00 90.75 280 GLU A C 1
ATOM 2212 O O . GLU A 1 280 ? 38.680 -0.209 -80.102 1.00 90.75 280 GLU A O 1
ATOM 2217 N N . LYS A 1 281 ? 39.462 -0.174 -78.009 1.00 90.12 281 LYS A N 1
ATOM 2218 C CA . LYS A 1 281 ? 40.871 -0.071 -78.425 1.00 90.12 281 LYS A CA 1
ATOM 2219 C C . LYS A 1 281 ? 41.356 -1.368 -79.055 1.00 90.12 281 LYS A C 1
ATOM 2221 O O . LYS A 1 281 ? 42.104 -1.312 -80.033 1.00 90.12 281 LYS A O 1
ATOM 2226 N N . GLU A 1 282 ? 40.969 -2.512 -78.503 1.00 88.38 282 GLU A N 1
ATOM 2227 C CA . GLU A 1 282 ? 41.295 -3.815 -79.069 1.00 88.38 282 GLU A CA 1
ATOM 2228 C C . GLU A 1 282 ? 40.612 -4.011 -80.425 1.00 88.38 282 GLU A C 1
ATOM 2230 O O . GLU A 1 282 ? 41.273 -4.405 -81.385 1.00 88.38 282 GLU A O 1
ATOM 2235 N N . GLU A 1 283 ? 39.338 -3.640 -80.552 1.00 87.69 283 GLU A N 1
ATOM 2236 C CA . GLU A 1 283 ? 38.612 -3.671 -81.821 1.00 87.69 283 GLU A CA 1
ATOM 2237 C C . GLU A 1 283 ? 39.293 -2.791 -82.876 1.00 87.69 283 GLU A C 1
ATOM 2239 O O . GLU A 1 283 ? 39.580 -3.265 -83.973 1.00 87.69 283 GLU A O 1
ATOM 2244 N N . LYS A 1 284 ? 39.683 -1.555 -82.530 1.00 88.38 284 LYS A N 1
ATOM 2245 C CA . LYS A 1 284 ? 40.455 -0.678 -83.431 1.00 88.38 284 LYS A CA 1
ATOM 2246 C C . LYS A 1 284 ? 41.795 -1.287 -83.840 1.00 88.38 284 LYS A C 1
ATOM 2248 O O . LYS A 1 284 ? 42.213 -1.135 -84.987 1.00 88.38 284 LYS A O 1
ATOM 2253 N N . ARG A 1 285 ? 42.497 -1.975 -82.930 1.00 86.94 285 ARG A N 1
ATOM 2254 C CA . ARG A 1 285 ? 43.746 -2.687 -83.263 1.00 86.94 285 ARG A CA 1
ATOM 2255 C C . ARG A 1 285 ? 43.484 -3.825 -84.243 1.00 86.94 285 ARG A C 1
ATOM 2257 O O . ARG A 1 285 ? 44.193 -3.904 -85.245 1.00 86.94 285 ARG A O 1
ATOM 2264 N N . ARG A 1 286 ? 42.451 -4.636 -83.994 1.00 83.69 286 ARG A N 1
ATOM 2265 C CA . ARG A 1 286 ? 42.011 -5.708 -84.898 1.00 83.69 286 ARG A CA 1
ATOM 2266 C C . ARG A 1 286 ? 41.619 -5.140 -86.267 1.00 83.69 286 ARG A C 1
ATOM 2268 O O . ARG A 1 286 ? 42.051 -5.666 -87.285 1.00 83.69 286 ARG A O 1
ATOM 2275 N N . GLU A 1 287 ? 40.903 -4.018 -86.318 1.00 83.38 287 GLU A N 1
ATOM 2276 C CA . GLU A 1 287 ? 40.514 -3.354 -87.569 1.00 83.38 287 GLU A CA 1
ATOM 2277 C C . GLU A 1 287 ? 41.731 -2.829 -88.357 1.00 83.38 287 GLU A C 1
ATOM 2279 O O . GLU A 1 287 ? 41.823 -3.018 -89.573 1.00 83.38 287 GLU A O 1
ATOM 2284 N N . ILE A 1 288 ? 42.705 -2.201 -87.683 1.00 88.44 288 ILE A N 1
ATOM 2285 C CA . ILE A 1 288 ? 43.956 -1.739 -88.312 1.00 88.44 288 ILE A CA 1
ATOM 2286 C C . ILE A 1 288 ? 44.771 -2.925 -88.836 1.00 88.44 288 ILE A C 1
ATOM 2288 O O . ILE A 1 288 ? 45.342 -2.843 -89.927 1.00 88.44 288 ILE A O 1
ATOM 2292 N N . GLU A 1 289 ? 44.854 -4.013 -88.073 1.00 84.31 289 GLU A N 1
ATOM 2293 C CA . GLU A 1 289 ? 45.563 -5.223 -88.480 1.00 84.31 289 GLU A CA 1
ATOM 2294 C C . GLU A 1 289 ? 44.914 -5.864 -89.712 1.00 84.31 289 GLU A C 1
ATOM 2296 O O . GLU A 1 289 ? 45.613 -6.135 -90.691 1.00 84.31 289 GLU A O 1
ATOM 2301 N N . MET A 1 290 ? 43.584 -5.967 -89.735 1.00 82.75 290 MET A N 1
ATOM 2302 C CA . MET A 1 290 ? 42.823 -6.419 -90.904 1.00 82.75 290 MET A CA 1
ATOM 2303 C C . MET A 1 290 ? 43.059 -5.520 -92.127 1.00 82.75 290 MET A C 1
ATOM 2305 O O . MET A 1 290 ? 43.336 -6.021 -93.218 1.00 82.75 290 MET A O 1
ATOM 2309 N N . LYS A 1 291 ? 43.048 -4.187 -91.968 1.00 86.06 291 LYS A N 1
ATOM 2310 C CA . LYS A 1 291 ? 43.362 -3.245 -93.064 1.00 86.06 291 LYS A CA 1
ATOM 2311 C C . LYS A 1 291 ? 44.793 -3.401 -93.580 1.00 86.06 291 LYS A C 1
ATOM 2313 O O . LYS A 1 291 ? 45.021 -3.305 -94.785 1.00 86.06 291 LYS A O 1
ATOM 2318 N N . LYS A 1 292 ? 45.771 -3.648 -92.700 1.00 86.00 292 LYS A N 1
ATOM 2319 C CA . LYS A 1 292 ? 47.164 -3.910 -93.101 1.00 86.00 292 LYS A CA 1
ATOM 2320 C C . LYS A 1 292 ? 47.293 -5.215 -93.880 1.00 86.00 292 LYS A C 1
ATOM 2322 O O . LYS A 1 292 ? 48.007 -5.232 -94.880 1.00 86.00 292 LYS A O 1
ATOM 2327 N N . GLN A 1 293 ? 46.628 -6.282 -93.439 1.00 84.44 293 GLN A N 1
ATOM 2328 C CA . GLN A 1 293 ? 46.612 -7.558 -94.159 1.00 84.44 293 GLN A CA 1
ATOM 2329 C C . GLN A 1 293 ? 45.986 -7.393 -95.549 1.00 84.44 293 GLN A C 1
ATOM 2331 O O . GLN A 1 293 ? 46.588 -7.811 -96.535 1.00 84.44 293 GLN A O 1
ATOM 2336 N N . LEU A 1 294 ? 44.862 -6.676 -95.645 1.00 83.81 294 LEU A N 1
ATOM 2337 C CA . LEU A 1 294 ? 44.215 -6.383 -96.924 1.00 83.81 294 LEU A CA 1
ATOM 2338 C C . LEU A 1 294 ? 45.120 -5.562 -97.859 1.00 83.81 294 LEU A C 1
ATOM 2340 O O . LEU A 1 294 ? 45.236 -5.871 -99.041 1.00 83.81 294 LEU A O 1
ATOM 2344 N N . LYS A 1 295 ? 45.822 -4.548 -97.333 1.00 84.25 295 LYS A N 1
ATOM 2345 C CA . LYS A 1 295 ? 46.765 -3.743 -98.124 1.00 84.25 295 LYS A CA 1
ATOM 2346 C C . LYS A 1 295 ? 47.960 -4.563 -98.621 1.00 84.25 295 LYS A C 1
ATOM 2348 O O . LYS A 1 295 ? 48.389 -4.366 -99.752 1.00 84.25 295 LYS A O 1
ATOM 2353 N N . LYS A 1 296 ? 48.488 -5.485 -97.805 1.00 84.12 296 LYS A N 1
ATOM 2354 C CA . LYS A 1 296 ? 49.554 -6.407 -98.233 1.00 84.12 296 LYS A CA 1
ATOM 2355 C C . LYS A 1 296 ? 49.091 -7.303 -99.378 1.00 84.12 296 LYS A C 1
ATOM 2357 O O . LYS A 1 296 ? 49.813 -7.409 -100.358 1.00 84.12 296 LYS A O 1
ATOM 2362 N N . GLN A 1 297 ? 47.887 -7.869 -99.282 1.00 80.81 297 GLN A N 1
ATOM 2363 C CA . GLN A 1 297 ? 47.308 -8.675 -100.363 1.00 80.81 297 GLN A CA 1
ATOM 2364 C C . GLN A 1 297 ? 47.149 -7.865 -101.657 1.00 80.81 297 GLN A C 1
ATOM 2366 O O . GLN A 1 297 ? 47.450 -8.367 -102.733 1.00 80.81 297 GLN A O 1
ATOM 2371 N N . GLN A 1 298 ? 46.735 -6.596 -101.564 1.00 82.44 298 GLN A N 1
ATOM 2372 C CA . GLN A 1 298 ? 46.652 -5.707 -102.730 1.00 82.44 298 GLN A CA 1
ATOM 2373 C C . GLN A 1 298 ? 48.028 -5.392 -103.337 1.00 82.44 298 GLN A C 1
ATOM 2375 O O . GLN A 1 298 ? 48.169 -5.405 -104.555 1.00 82.44 298 GLN A O 1
ATOM 2380 N N . GLU A 1 299 ? 49.045 -5.119 -102.515 1.00 82.69 299 GLU A N 1
ATOM 2381 C CA . GLU A 1 299 ? 50.403 -4.820 -102.997 1.00 82.69 299 GLU A CA 1
ATOM 2382 C C . GLU A 1 299 ? 51.086 -6.056 -103.605 1.00 82.69 299 GLU A C 1
ATOM 2384 O O . GLU A 1 299 ? 51.818 -5.941 -104.586 1.00 82.69 299 GLU A O 1
ATOM 2389 N N . GLU A 1 300 ? 50.848 -7.238 -103.037 1.00 81.81 300 GLU A N 1
ATOM 2390 C CA . GLU A 1 300 ? 51.319 -8.514 -103.578 1.00 81.81 300 GLU A CA 1
ATOM 2391 C C . GLU A 1 300 ? 50.655 -8.811 -104.928 1.00 81.81 300 GLU A C 1
ATOM 2393 O O . GLU A 1 300 ? 51.365 -9.059 -105.901 1.00 81.81 300 GLU A O 1
ATOM 2398 N N . ALA A 1 301 ? 49.336 -8.620 -105.037 1.00 82.00 301 ALA A N 1
ATOM 2399 C CA . ALA A 1 301 ? 48.623 -8.718 -106.310 1.00 82.00 301 ALA A CA 1
ATOM 2400 C C . ALA A 1 301 ? 49.139 -7.710 -107.362 1.00 82.00 301 ALA A C 1
ATOM 2402 O O . ALA A 1 301 ? 49.298 -8.059 -108.530 1.00 82.00 301 ALA A O 1
ATOM 2403 N N . GLU A 1 302 ? 49.463 -6.471 -106.968 1.00 84.06 302 GLU A N 1
ATOM 2404 C CA . GLU A 1 302 ? 50.033 -5.469 -107.885 1.00 84.06 302 GLU A CA 1
ATOM 2405 C C . GLU A 1 302 ? 51.463 -5.833 -108.333 1.00 84.06 302 GLU A C 1
ATOM 2407 O O . GLU A 1 302 ? 51.848 -5.591 -109.483 1.00 84.06 302 GLU A O 1
ATOM 2412 N N . LYS A 1 303 ? 52.278 -6.413 -107.441 1.00 83.31 303 LYS A N 1
ATOM 2413 C CA . LYS A 1 303 ? 53.624 -6.903 -107.780 1.00 83.31 303 LYS A CA 1
ATOM 2414 C C . LYS A 1 303 ? 53.559 -8.065 -108.758 1.00 83.31 303 LYS A C 1
ATOM 2416 O O . LYS A 1 303 ? 54.287 -8.028 -109.749 1.00 83.31 303 LYS A O 1
ATOM 2421 N N . GLU A 1 304 ? 52.676 -9.030 -108.518 1.00 80.50 304 GLU A N 1
ATOM 2422 C CA . GLU A 1 304 ? 52.434 -10.135 -109.446 1.00 80.50 304 GLU A CA 1
ATOM 2423 C C . GLU A 1 304 ? 51.977 -9.613 -110.814 1.00 80.50 304 GLU A C 1
ATOM 2425 O O . GLU A 1 304 ? 52.527 -10.020 -111.836 1.00 80.50 304 GLU A O 1
ATOM 2430 N N . GLU A 1 305 ? 51.072 -8.627 -110.863 1.00 83.94 305 GLU A N 1
ATOM 2431 C CA . GLU A 1 305 ? 50.640 -8.015 -112.125 1.00 83.94 305 GLU A CA 1
ATOM 2432 C C . GLU A 1 305 ? 51.797 -7.309 -112.861 1.00 83.94 305 GLU A C 1
ATOM 2434 O O . GLU A 1 305 ? 51.966 -7.448 -114.077 1.00 83.94 305 GLU A O 1
ATOM 2439 N N . LYS A 1 306 ? 52.640 -6.555 -112.145 1.00 80.62 306 LYS A N 1
ATOM 2440 C CA . LYS A 1 306 ? 53.825 -5.904 -112.731 1.00 80.62 306 LYS A CA 1
ATOM 2441 C C . LYS A 1 306 ? 54.845 -6.916 -113.239 1.00 80.62 306 LYS A C 1
ATOM 2443 O O . LYS A 1 306 ? 55.459 -6.674 -114.281 1.00 80.62 306 LYS A O 1
ATOM 2448 N N . GLU A 1 307 ? 55.041 -8.021 -112.527 1.00 83.50 307 GLU A N 1
ATOM 2449 C CA . GLU A 1 307 ? 55.935 -9.095 -112.952 1.00 83.50 307 GLU A CA 1
ATOM 2450 C C . GLU A 1 307 ? 55.388 -9.814 -114.192 1.00 83.50 307 GLU A C 1
ATOM 2452 O O . GLU A 1 307 ? 56.131 -9.996 -115.158 1.00 83.50 307 GLU A O 1
ATOM 2457 N N . GLN A 1 308 ? 54.082 -10.098 -114.231 1.00 78.25 308 GLN A N 1
ATOM 2458 C CA . GLN A 1 308 ? 53.381 -10.614 -115.411 1.00 78.25 308 GLN A CA 1
ATOM 2459 C C . GLN A 1 308 ? 53.626 -9.707 -116.630 1.00 78.25 308 GLN A C 1
ATOM 2461 O O . GLN A 1 308 ? 54.091 -10.169 -117.672 1.00 78.25 308 GLN A O 1
ATOM 2466 N N . ARG A 1 309 ? 53.442 -8.387 -116.474 1.00 81.19 309 ARG A N 1
ATOM 2467 C CA . ARG A 1 309 ? 53.702 -7.394 -117.535 1.00 81.19 309 ARG A CA 1
ATOM 2468 C C . ARG A 1 309 ? 55.172 -7.337 -117.973 1.00 81.19 309 ARG A C 1
ATOM 2470 O O . ARG A 1 309 ? 55.447 -6.996 -119.124 1.00 81.19 309 ARG A O 1
ATOM 2477 N N . ARG A 1 310 ? 56.140 -7.608 -117.086 1.00 79.31 310 ARG A N 1
ATOM 2478 C CA . ARG A 1 310 ? 57.566 -7.696 -117.468 1.00 79.31 310 ARG A CA 1
ATOM 2479 C C . ARG A 1 310 ? 57.838 -8.949 -118.290 1.00 79.31 310 ARG A C 1
ATOM 2481 O O . ARG A 1 310 ? 58.470 -8.826 -119.333 1.00 79.31 310 ARG A O 1
ATOM 2488 N N . ARG A 1 311 ? 57.302 -10.103 -117.880 1.00 80.44 311 ARG A N 1
ATOM 2489 C CA . ARG A 1 311 ? 57.415 -11.360 -118.638 1.00 80.44 311 ARG A CA 1
ATOM 2490 C C . ARG A 1 311 ? 56.815 -11.222 -120.039 1.00 80.44 311 ARG A C 1
ATOM 2492 O O . ARG A 1 311 ? 57.455 -11.604 -121.012 1.00 80.44 311 ARG A O 1
ATOM 2499 N N . GLU A 1 312 ? 55.657 -10.573 -120.165 1.00 79.12 312 GLU A N 1
ATOM 2500 C CA . GLU A 1 312 ? 55.044 -10.270 -121.469 1.00 79.12 312 GLU A CA 1
ATOM 2501 C C . GLU A 1 312 ? 55.922 -9.356 -122.344 1.00 79.12 312 GLU A C 1
ATOM 2503 O O . GLU A 1 312 ? 56.035 -9.570 -123.554 1.00 79.12 312 GLU A O 1
ATOM 2508 N N . LYS A 1 313 ? 56.578 -8.342 -121.755 1.00 78.00 313 LYS A N 1
ATOM 2509 C CA . LYS A 1 313 ? 57.510 -7.458 -122.480 1.00 78.00 313 LYS A CA 1
ATOM 2510 C C . LYS A 1 313 ? 58.767 -8.190 -122.939 1.00 78.00 313 LYS A C 1
ATOM 2512 O O . LYS A 1 313 ? 59.182 -7.989 -124.078 1.00 78.00 313 LYS A O 1
ATOM 2517 N N . GLU A 1 314 ? 59.345 -9.032 -122.088 1.00 79.25 314 GLU A N 1
ATOM 2518 C CA . GLU A 1 314 ? 60.510 -9.854 -122.428 1.00 79.25 314 GLU A CA 1
ATOM 2519 C C . GLU A 1 314 ? 60.169 -10.857 -123.541 1.00 79.25 314 GLU A C 1
ATOM 2521 O O . GLU A 1 314 ? 60.929 -10.993 -124.499 1.00 79.25 314 GLU A O 1
ATOM 2526 N N . GLU A 1 315 ? 58.987 -11.480 -123.502 1.00 78.31 315 GLU A N 1
ATOM 2527 C CA . GLU A 1 315 ? 58.522 -12.372 -124.572 1.00 78.31 315 GLU A CA 1
ATOM 2528 C C . GLU A 1 315 ? 58.286 -11.612 -125.894 1.00 78.31 315 GLU A C 1
ATOM 2530 O O . GLU A 1 315 ? 58.628 -12.094 -126.979 1.00 78.31 315 GLU A O 1
ATOM 2535 N N . ALA A 1 316 ? 57.748 -10.388 -125.827 1.00 77.00 316 ALA A N 1
ATOM 2536 C CA . ALA A 1 316 ? 57.581 -9.523 -126.994 1.00 77.00 316 ALA A CA 1
ATOM 2537 C C . ALA A 1 316 ? 58.929 -9.063 -127.580 1.00 77.00 316 ALA A C 1
ATOM 2539 O O . ALA A 1 316 ? 59.073 -8.961 -128.802 1.00 77.00 316 ALA A O 1
ATOM 2540 N N . GLU A 1 317 ? 59.927 -8.804 -126.735 1.00 78.31 317 GLU A N 1
ATOM 2541 C CA . GLU A 1 317 ? 61.273 -8.423 -127.158 1.00 78.31 317 GLU A CA 1
ATOM 2542 C C . GLU A 1 317 ? 62.035 -9.603 -127.775 1.00 78.31 317 GLU A C 1
ATOM 2544 O O . GLU A 1 317 ? 62.616 -9.454 -128.852 1.00 78.31 317 GLU A O 1
ATOM 2549 N N . GLN A 1 318 ? 61.929 -10.805 -127.200 1.00 77.81 318 GLN A N 1
ATOM 2550 C CA . GLN A 1 318 ? 62.455 -12.030 -127.812 1.00 77.81 318 GLN A CA 1
ATOM 2551 C C . GLN A 1 318 ? 61.800 -12.313 -129.171 1.00 77.81 318 GLN A C 1
ATOM 2553 O O . GLN A 1 318 ? 62.494 -12.627 -130.141 1.00 77.81 318 GLN A O 1
ATOM 2558 N N . LYS A 1 319 ? 60.478 -12.122 -129.303 1.00 76.75 319 LYS A N 1
ATOM 2559 C CA . LYS A 1 319 ? 59.786 -12.220 -130.602 1.00 76.75 319 LYS A CA 1
ATOM 2560 C C . LYS A 1 319 ? 60.302 -11.194 -131.616 1.00 76.75 319 LYS A C 1
ATOM 2562 O O . LYS A 1 319 ? 60.458 -11.538 -132.789 1.00 76.75 319 LYS A O 1
ATOM 2567 N N . LYS A 1 320 ? 60.617 -9.962 -131.192 1.00 77.50 320 LYS A N 1
ATOM 2568 C CA . LYS A 1 320 ? 61.243 -8.945 -132.059 1.00 77.50 320 LYS A CA 1
ATOM 2569 C C . LYS A 1 320 ? 62.655 -9.337 -132.488 1.00 77.50 320 LYS A C 1
ATOM 2571 O O . LYS A 1 320 ? 62.973 -9.198 -133.667 1.00 77.50 320 LYS A O 1
ATOM 2576 N N . GLN A 1 321 ? 63.481 -9.853 -131.578 1.00 74.19 321 GLN A N 1
ATOM 2577 C CA . GLN A 1 321 ? 64.824 -10.332 -131.918 1.00 74.19 321 GLN A CA 1
ATOM 2578 C C . GLN A 1 321 ? 64.769 -11.503 -132.909 1.00 74.19 321 GLN A C 1
ATOM 2580 O O . GLN A 1 321 ? 65.482 -11.489 -133.911 1.00 74.19 321 GLN A O 1
ATOM 2585 N N . LEU A 1 322 ? 63.853 -12.456 -132.711 1.00 76.75 322 LEU A N 1
ATOM 2586 C CA . LEU A 1 322 ? 63.618 -13.545 -133.666 1.00 76.75 322 LEU A CA 1
ATOM 2587 C C . LEU A 1 322 ? 63.133 -13.029 -135.033 1.00 76.75 322 LEU A C 1
ATOM 2589 O O . LEU A 1 322 ? 63.524 -13.565 -136.070 1.00 76.75 322 LEU A O 1
ATOM 2593 N N . ALA A 1 323 ? 62.308 -11.978 -135.071 1.00 73.31 323 ALA A N 1
ATOM 2594 C CA . ALA A 1 323 ? 61.875 -11.348 -136.321 1.00 73.31 323 ALA A CA 1
ATOM 2595 C C . ALA A 1 323 ? 63.024 -10.619 -137.049 1.00 73.31 323 ALA A C 1
ATOM 2597 O O . ALA A 1 323 ? 63.142 -10.729 -138.270 1.00 73.31 323 ALA A O 1
ATOM 2598 N N . LEU A 1 324 ? 63.902 -9.933 -136.311 1.00 69.50 324 LEU A N 1
ATOM 2599 C CA . LEU A 1 324 ? 65.113 -9.297 -136.846 1.00 69.50 324 LEU A CA 1
ATOM 2600 C C . LEU A 1 324 ? 66.104 -10.331 -137.397 1.00 69.50 324 LEU A C 1
ATOM 2602 O O . LEU A 1 324 ? 66.625 -10.148 -138.496 1.00 69.50 324 LEU A O 1
ATOM 2606 N N . GLN A 1 325 ? 66.306 -11.454 -136.701 1.00 67.06 325 GLN A N 1
ATOM 2607 C CA . GLN A 1 325 ? 67.152 -12.551 -137.182 1.00 67.06 325 GLN A CA 1
ATOM 2608 C C . GLN A 1 325 ? 66.608 -13.157 -138.489 1.00 67.06 325 GLN A C 1
ATOM 2610 O O . GLN A 1 325 ? 67.373 -13.442 -139.413 1.00 67.06 325 GLN A O 1
ATOM 2615 N N . LYS A 1 326 ? 65.278 -13.282 -138.615 1.00 69.00 326 LYS A N 1
ATOM 2616 C CA . LYS A 1 326 ? 64.625 -13.707 -139.864 1.00 69.00 326 LYS A CA 1
ATOM 2617 C C . LYS A 1 326 ? 64.838 -12.714 -141.015 1.00 69.00 326 LYS A C 1
ATOM 2619 O O . LYS A 1 326 ? 65.016 -13.157 -142.144 1.00 69.00 326 LYS A O 1
ATOM 2624 N N . GLN A 1 327 ? 64.864 -11.402 -140.755 1.00 62.06 327 GLN A N 1
ATOM 2625 C CA . GLN A 1 327 ? 65.167 -10.392 -141.784 1.00 62.06 327 GLN A CA 1
ATOM 2626 C C . GLN A 1 327 ? 66.654 -10.369 -142.179 1.00 62.06 327 GLN A C 1
ATOM 2628 O O . GLN A 1 327 ? 66.965 -10.266 -143.366 1.00 62.06 327 GLN A O 1
ATOM 2633 N N . ALA A 1 328 ? 67.574 -10.540 -141.225 1.00 61.31 328 ALA A N 1
ATOM 2634 C CA . ALA A 1 328 ? 69.013 -10.604 -141.497 1.00 61.31 328 ALA A CA 1
ATOM 2635 C C . ALA A 1 328 ? 69.393 -11.826 -142.359 1.00 61.31 328 ALA A C 1
ATOM 2637 O O . ALA A 1 328 ? 70.209 -11.717 -143.273 1.00 61.31 328 ALA A O 1
ATOM 2638 N N . SER A 1 329 ? 68.724 -12.966 -142.151 1.00 65.81 329 SER A N 1
ATOM 2639 C CA . SER A 1 329 ? 68.943 -14.195 -142.926 1.00 65.81 329 SER A CA 1
ATOM 2640 C C . SER A 1 329 ? 68.544 -14.083 -144.412 1.00 65.81 329 SER A C 1
ATOM 2642 O O . SER A 1 329 ? 69.063 -14.831 -145.240 1.00 65.81 329 SER A O 1
ATOM 2644 N N . VAL A 1 330 ? 67.668 -13.139 -144.782 1.00 61.03 330 VAL A N 1
ATOM 2645 C CA . VAL A 1 330 ? 67.235 -12.917 -146.177 1.00 61.03 330 VAL A CA 1
ATOM 2646 C C . VAL A 1 330 ? 68.168 -11.947 -146.921 1.00 61.03 330 VAL A C 1
ATOM 2648 O O . VAL A 1 330 ? 68.383 -12.103 -148.124 1.00 61.03 330 VAL A O 1
ATOM 2651 N N . LEU A 1 331 ? 68.781 -10.991 -146.213 1.00 55.06 331 LEU A N 1
ATOM 2652 C CA . LEU A 1 331 ? 69.671 -9.973 -146.792 1.00 55.06 331 LEU A CA 1
ATOM 2653 C C . LEU A 1 331 ? 71.106 -10.468 -147.060 1.00 55.06 331 LEU A C 1
ATOM 2655 O O . LEU A 1 331 ? 71.779 -9.922 -147.935 1.00 55.06 331 LEU A O 1
ATOM 2659 N N . GLU A 1 332 ? 71.563 -11.549 -146.419 1.00 59.44 332 GLU A N 1
ATOM 2660 C CA . GLU A 1 332 ? 72.900 -12.120 -146.679 1.00 59.44 332 GLU A CA 1
ATOM 2661 C C . GLU A 1 332 ? 73.038 -12.850 -148.031 1.00 59.44 332 GLU A C 1
ATOM 2663 O O . GLU A 1 332 ? 74.155 -13.121 -148.478 1.00 59.44 332 GLU A O 1
ATOM 2668 N N . ARG A 1 333 ? 71.938 -13.129 -148.746 1.00 56.78 333 ARG A N 1
ATOM 2669 C CA . ARG A 1 333 ? 71.998 -13.775 -150.073 1.00 56.78 333 ARG A CA 1
ATOM 2670 C C . ARG A 1 333 ? 72.150 -12.810 -151.255 1.00 56.78 333 ARG A C 1
ATOM 2672 O O . ARG A 1 333 ? 72.430 -13.286 -152.352 1.00 56.78 333 ARG A O 1
ATOM 2679 N N . PHE A 1 334 ? 72.001 -11.493 -151.063 1.00 52.47 334 PHE A N 1
ATOM 2680 C CA . PHE A 1 334 ? 71.834 -10.545 -152.181 1.00 52.47 334 PHE A CA 1
ATOM 2681 C C . PHE A 1 334 ? 72.968 -9.529 -152.417 1.00 52.47 334 PHE A C 1
ATOM 2683 O O . PHE A 1 334 ? 72.989 -8.904 -153.473 1.00 52.47 334 PHE A O 1
ATOM 2690 N N . LEU A 1 335 ? 73.951 -9.376 -151.523 1.00 51.31 335 LEU A N 1
ATOM 2691 C CA . LEU A 1 335 ? 74.984 -8.326 -151.648 1.00 51.31 335 LEU A CA 1
ATOM 2692 C C . LEU A 1 335 ? 76.418 -8.877 -151.669 1.00 51.31 335 LEU A C 1
ATOM 2694 O O . LEU A 1 335 ? 77.298 -8.440 -150.934 1.00 51.31 335 LEU A O 1
ATOM 2698 N N . LYS A 1 336 ? 76.673 -9.841 -152.562 1.00 43.84 336 LYS A N 1
ATOM 2699 C CA . LYS A 1 336 ? 78.004 -10.425 -152.805 1.00 43.84 336 LYS A CA 1
ATOM 2700 C C . LYS A 1 336 ? 78.569 -10.002 -154.173 1.00 43.84 336 LYS A C 1
ATOM 2702 O O . LYS A 1 336 ? 78.792 -10.866 -155.014 1.00 43.84 336 LYS A O 1
ATOM 2707 N N . LYS A 1 337 ? 78.795 -8.696 -154.425 1.00 33.31 337 LYS A N 1
ATOM 2708 C CA . LYS A 1 337 ? 79.586 -8.207 -155.589 1.00 33.31 337 LYS A CA 1
ATOM 2709 C C . LYS A 1 337 ? 80.021 -6.722 -155.510 1.00 33.31 337 LYS A C 1
ATOM 2711 O O . LYS A 1 337 ? 79.373 -5.899 -156.132 1.00 33.31 337 LYS A O 1
ATOM 2716 N N . SER A 1 338 ? 81.132 -6.412 -154.814 1.00 32.41 338 SER A N 1
ATOM 2717 C CA . SER A 1 338 ? 82.225 -5.482 -155.239 1.00 32.41 338 SER A CA 1
ATOM 2718 C C . SER A 1 338 ? 83.160 -5.057 -154.076 1.00 32.41 338 SER A C 1
ATOM 2720 O O . SER A 1 338 ? 82.713 -4.419 -153.128 1.00 32.41 338 SER A O 1
ATOM 2722 N N . LYS A 1 339 ? 84.461 -5.405 -154.181 1.00 27.75 339 LYS A N 1
ATOM 2723 C CA . LYS A 1 339 ? 85.650 -4.888 -153.430 1.00 27.75 339 LYS A CA 1
ATOM 2724 C C . LYS A 1 339 ? 85.945 -3.430 -153.867 1.00 27.75 339 LYS A C 1
ATOM 2726 O O . LYS A 1 339 ? 85.465 -3.072 -154.933 1.00 27.75 339 LYS A O 1
ATOM 2731 N N . SER A 1 340 ? 86.680 -2.521 -153.207 1.00 25.59 340 SER A N 1
ATOM 2732 C CA . SER A 1 340 ? 87.929 -2.456 -152.390 1.00 25.59 340 SER A CA 1
ATOM 2733 C C . SER A 1 340 ? 87.968 -1.043 -151.724 1.00 25.59 340 SER A C 1
ATOM 2735 O O . SER A 1 340 ? 87.251 -0.184 -152.218 1.00 25.59 340 SER A O 1
ATOM 2737 N N . SER A 1 341 ? 88.682 -0.662 -150.650 1.00 27.34 341 SER A N 1
ATOM 2738 C CA . SER A 1 341 ? 90.137 -0.662 -150.378 1.00 27.34 341 SER A CA 1
ATOM 2739 C C . SER A 1 341 ? 90.445 -0.208 -148.921 1.00 27.34 341 SER A C 1
ATOM 2741 O O . SER A 1 341 ? 89.638 0.459 -148.285 1.00 27.34 341 SER A O 1
ATOM 2743 N N . SER A 1 342 ? 91.637 -0.575 -148.443 1.00 27.06 342 SER A N 1
ATOM 2744 C CA . SER A 1 342 ? 92.264 -0.471 -147.098 1.00 27.06 342 SER A CA 1
ATOM 2745 C C . SER A 1 342 ? 93.100 0.845 -146.919 1.00 27.06 342 SER A C 1
ATOM 2747 O O . SER A 1 342 ? 93.142 1.597 -147.892 1.00 27.06 342 SER A O 1
ATOM 2749 N N . PRO A 1 343 ? 93.948 1.070 -145.875 1.00 50.81 343 PRO A N 1
ATOM 2750 C CA . PRO A 1 343 ? 93.705 1.272 -144.421 1.00 50.81 343 PRO A CA 1
ATOM 2751 C C . PRO A 1 343 ? 94.530 2.438 -143.776 1.00 50.81 343 PRO A C 1
ATOM 2753 O O . PRO A 1 343 ? 95.408 2.999 -144.422 1.00 50.81 343 PRO A O 1
ATOM 2756 N N . ALA A 1 344 ? 94.320 2.718 -142.473 1.00 29.48 344 ALA A N 1
ATOM 2757 C CA . ALA A 1 344 ? 95.344 3.018 -141.428 1.00 29.48 344 ALA A CA 1
ATOM 2758 C C . ALA A 1 344 ? 94.621 3.418 -140.111 1.00 29.48 344 ALA A C 1
ATOM 2760 O O . ALA A 1 344 ? 93.835 4.356 -140.115 1.00 29.48 344 ALA A O 1
ATOM 2761 N N . GLN A 1 345 ? 94.591 2.592 -139.056 1.00 28.95 345 GLN A N 1
ATOM 2762 C CA . GLN A 1 345 ? 95.546 2.467 -137.930 1.00 28.95 345 GLN A CA 1
ATOM 2763 C C . GLN A 1 345 ? 95.760 3.726 -137.059 1.00 28.95 345 GLN A C 1
ATOM 2765 O O . GLN A 1 345 ? 96.499 4.626 -137.436 1.00 28.95 345 GLN A O 1
ATOM 2770 N N . TYR A 1 346 ? 95.222 3.694 -135.833 1.00 29.83 346 TYR A N 1
ATOM 2771 C CA . TYR A 1 346 ? 95.956 4.036 -134.607 1.00 29.83 346 TYR A CA 1
ATOM 2772 C C . TYR A 1 346 ? 95.375 3.232 -133.428 1.00 29.83 346 TYR A C 1
ATOM 2774 O O . TYR A 1 346 ? 94.193 2.889 -133.422 1.00 29.83 346 TYR A O 1
ATOM 2782 N N . GLU A 1 347 ? 96.239 2.865 -132.491 1.00 32.97 347 GLU A N 1
ATOM 2783 C CA . GLU A 1 347 ? 96.148 1.734 -131.566 1.00 32.97 347 GLU A CA 1
ATOM 2784 C C . GLU A 1 347 ? 96.223 2.224 -130.101 1.00 32.97 347 GLU A C 1
ATOM 2786 O O . GLU A 1 347 ? 96.893 3.219 -129.841 1.00 32.97 347 GLU A O 1
ATOM 2791 N N . PHE A 1 348 ? 95.626 1.450 -129.174 1.00 32.31 348 PHE A N 1
ATOM 2792 C CA . PHE A 1 348 ? 95.988 1.297 -127.738 1.00 32.31 348 PHE A CA 1
ATOM 2793 C C . PHE A 1 348 ? 95.707 2.475 -126.760 1.00 32.31 348 PHE A C 1
ATOM 2795 O O . PHE A 1 348 ? 95.769 3.629 -127.154 1.00 32.31 348 PHE A O 1
ATOM 2802 N N . CYS A 1 349 ? 95.384 2.342 -125.457 1.00 30.50 349 CYS A N 1
ATOM 2803 C CA . CYS A 1 349 ? 95.425 1.293 -124.407 1.00 30.50 349 CYS A CA 1
ATOM 2804 C C . CYS A 1 349 ? 94.507 1.776 -123.229 1.00 30.50 349 CYS A C 1
ATOM 2806 O O . CYS A 1 349 ? 94.405 2.987 -123.043 1.00 30.50 349 CYS A O 1
ATOM 2808 N N . LEU A 1 350 ? 93.678 0.983 -122.517 1.00 30.55 350 LEU A N 1
ATOM 2809 C CA . LEU A 1 350 ? 93.939 0.260 -121.233 1.00 30.55 350 LEU A CA 1
ATOM 2810 C C . LEU A 1 350 ? 95.010 0.939 -120.319 1.00 30.55 350 LEU A C 1
ATOM 2812 O O . LEU A 1 350 ? 96.019 1.409 -120.816 1.00 30.55 350 LEU A O 1
ATOM 2816 N N . ASP A 1 351 ? 94.949 1.056 -118.987 1.00 29.20 351 ASP A N 1
ATOM 2817 C CA . ASP A 1 351 ? 94.203 0.387 -117.920 1.00 29.20 351 ASP A CA 1
ATOM 2818 C C . ASP A 1 351 ? 94.415 1.138 -116.568 1.00 29.20 351 ASP A C 1
ATOM 2820 O O . ASP A 1 351 ? 95.397 1.857 -116.407 1.00 29.20 351 ASP A O 1
ATOM 2824 N N . VAL A 1 352 ? 93.524 0.883 -115.597 1.00 31.73 352 VAL A N 1
ATOM 2825 C CA . VAL A 1 352 ? 93.770 0.665 -114.143 1.00 31.73 352 VAL A CA 1
ATOM 2826 C C . VAL A 1 352 ? 94.561 1.666 -113.260 1.00 31.73 352 VAL A C 1
ATOM 2828 O O . VAL A 1 352 ? 95.758 1.866 -113.409 1.00 31.73 352 VAL A O 1
ATOM 2831 N N . THR A 1 353 ? 93.907 2.150 -112.183 1.00 30.50 353 THR A N 1
ATOM 2832 C CA . THR A 1 353 ? 94.240 2.006 -110.722 1.00 30.50 353 THR A CA 1
ATOM 2833 C C . THR A 1 353 ? 93.524 3.097 -109.890 1.00 30.50 353 THR A C 1
ATOM 2835 O O . THR A 1 353 ? 93.555 4.266 -110.239 1.00 30.50 353 THR A O 1
ATOM 2838 N N . LYS A 1 354 ? 92.642 2.753 -108.933 1.00 32.09 354 LYS A N 1
ATOM 2839 C CA . LYS A 1 354 ? 92.865 2.497 -107.482 1.00 32.09 354 LYS A CA 1
ATOM 2840 C C . LYS A 1 354 ? 93.441 3.678 -106.676 1.00 32.09 354 LYS A C 1
ATOM 2842 O O . LYS A 1 354 ? 94.614 3.958 -106.851 1.00 32.09 354 LYS A O 1
ATOM 2847 N N . THR A 1 355 ? 92.657 4.173 -105.701 1.00 31.75 355 THR A N 1
ATOM 2848 C CA . THR A 1 355 ? 92.914 4.315 -104.230 1.00 31.75 355 THR A CA 1
ATOM 2849 C C . THR A 1 355 ? 91.755 5.137 -103.609 1.00 31.75 355 THR A C 1
ATOM 2851 O O . THR A 1 355 ? 91.307 6.094 -104.225 1.00 31.75 355 THR A O 1
ATOM 2854 N N . LYS A 1 356 ? 91.024 4.683 -102.569 1.00 31.95 356 LYS A N 1
ATOM 2855 C CA . LYS A 1 356 ? 91.334 4.704 -101.110 1.00 31.95 356 LYS A CA 1
ATOM 2856 C C . LYS A 1 356 ? 91.777 6.096 -100.630 1.00 31.95 356 LYS A C 1
ATOM 2858 O O . LYS A 1 356 ? 92.627 6.685 -101.273 1.00 31.95 356 LYS A O 1
ATOM 2863 N N . ASP A 1 357 ? 91.351 6.677 -99.516 1.00 32.53 357 ASP A N 1
ATOM 2864 C CA . ASP A 1 357 ? 90.579 6.282 -98.331 1.00 32.53 357 ASP A CA 1
ATOM 2865 C C . ASP A 1 357 ? 90.327 7.586 -97.521 1.00 32.53 357 ASP A C 1
ATOM 2867 O O . ASP A 1 357 ? 90.867 8.635 -97.872 1.00 32.53 357 ASP A O 1
ATOM 2871 N N . ALA A 1 358 ? 89.626 7.456 -96.386 1.00 35.97 358 ALA A N 1
ATOM 2872 C CA . ALA A 1 358 ? 89.658 8.328 -95.193 1.00 35.97 358 ALA A CA 1
ATOM 2873 C C . ALA A 1 358 ? 88.761 9.592 -95.220 1.00 35.97 358 ALA A C 1
ATOM 2875 O O . ALA A 1 358 ? 88.974 10.504 -96.006 1.00 35.97 358 ALA A O 1
ATOM 2876 N N . SER A 1 359 ? 87.643 9.682 -94.482 1.00 35.66 359 SER A N 1
ATOM 2877 C CA . SER A 1 359 ? 87.365 9.562 -93.027 1.00 35.66 359 SER A CA 1
ATOM 2878 C C . SER A 1 359 ? 87.516 10.873 -92.247 1.00 35.66 359 SER A C 1
ATOM 2880 O O . SER A 1 359 ? 88.453 11.619 -92.500 1.00 35.66 359 SER A O 1
ATOM 2882 N N . LEU A 1 360 ? 86.672 10.996 -91.206 1.00 37.94 360 LEU A N 1
ATOM 2883 C CA . LEU A 1 360 ? 86.638 11.958 -90.080 1.00 37.94 360 LEU A CA 1
ATOM 2884 C C . LEU A 1 360 ? 85.626 13.102 -90.280 1.00 37.94 360 LEU A C 1
ATOM 2886 O O . LEU A 1 360 ? 85.800 13.973 -91.118 1.00 37.94 360 LEU A O 1
ATOM 2890 N N . SER A 1 361 ? 84.418 12.995 -89.716 1.00 35.66 361 SER A N 1
ATOM 2891 C CA . SER A 1 361 ? 84.021 13.185 -88.303 1.00 35.66 361 SER A CA 1
ATOM 2892 C C . SER A 1 361 ? 83.914 14.655 -87.895 1.00 35.66 361 SER A C 1
ATOM 2894 O O . SER A 1 361 ? 84.925 15.345 -87.856 1.00 35.66 361 SER A O 1
ATOM 2896 N N . CYS A 1 362 ? 82.732 15.078 -87.441 1.00 34.72 362 CYS A N 1
ATOM 2897 C CA . CYS A 1 362 ? 82.621 15.774 -86.159 1.00 34.72 362 CYS A CA 1
ATOM 2898 C C . CYS A 1 362 ? 81.177 15.745 -85.636 1.00 34.72 362 CYS A C 1
ATOM 2900 O O . CYS A 1 362 ? 80.218 15.955 -86.375 1.00 34.72 362 CYS A O 1
ATOM 2902 N N . GLN A 1 363 ? 81.071 15.433 -84.348 1.00 38.50 363 GLN A N 1
ATOM 2903 C CA . GLN A 1 363 ? 79.887 15.504 -83.494 1.00 38.50 363 GLN A CA 1
ATOM 2904 C C . GLN A 1 363 ? 79.562 16.966 -83.137 1.00 38.50 363 GLN A C 1
ATOM 2906 O O . GLN A 1 363 ? 80.422 17.826 -83.279 1.00 38.50 363 GLN A O 1
ATOM 2911 N N . PHE A 1 364 ? 78.353 17.225 -82.631 1.00 37.91 364 PHE A N 1
ATOM 2912 C CA . PHE A 1 364 ? 78.044 17.806 -81.302 1.00 37.91 364 PHE A CA 1
ATOM 2913 C C . PHE A 1 364 ? 76.519 18.063 -81.253 1.00 37.91 364 PHE A C 1
ATOM 2915 O O . PHE A 1 364 ? 75.960 18.653 -82.169 1.00 37.91 364 PHE A O 1
ATOM 2922 N N . ALA A 1 365 ? 75.801 17.352 -80.375 1.00 41.56 365 ALA A N 1
ATOM 2923 C CA . ALA A 1 365 ? 75.248 17.825 -79.089 1.00 41.56 365 ALA A CA 1
ATOM 2924 C C . ALA A 1 365 ? 73.883 18.537 -79.239 1.00 41.56 365 ALA A C 1
ATOM 2926 O O . ALA A 1 365 ? 73.757 19.464 -80.021 1.00 41.56 365 ALA A O 1
ATOM 2927 N N . HIS A 1 366 ? 72.770 18.012 -78.717 1.00 42.62 366 HIS A N 1
ATOM 2928 C CA . HIS A 1 366 ? 72.304 17.802 -77.328 1.00 42.62 366 HIS A CA 1
ATOM 2929 C C . HIS A 1 366 ? 71.358 18.926 -76.859 1.00 42.62 366 HIS A C 1
ATOM 2931 O O . HIS A 1 366 ? 71.837 20.009 -76.553 1.00 42.62 366 HIS A O 1
ATOM 2937 N N . TYR A 1 367 ? 70.067 18.554 -76.749 1.00 43.19 367 TYR A N 1
ATOM 2938 C CA . TYR A 1 367 ? 69.015 18.990 -75.801 1.00 43.19 367 TYR A CA 1
ATOM 2939 C C . TYR A 1 367 ? 68.642 20.493 -75.734 1.00 43.19 367 TYR A C 1
ATOM 2941 O O . TYR A 1 367 ? 69.453 21.339 -76.098 1.00 43.19 367 TYR A O 1
ATOM 2949 N N . PRO A 1 368 ? 67.442 20.869 -75.236 1.00 60.62 368 PRO A N 1
ATOM 2950 C CA . PRO A 1 368 ? 66.442 20.077 -74.504 1.00 60.62 368 PRO A CA 1
ATOM 2951 C C . PRO A 1 368 ? 65.194 19.626 -75.264 1.00 60.62 368 PRO A C 1
ATOM 2953 O O . PRO A 1 368 ? 64.770 20.338 -76.200 1.00 60.62 368 PRO A O 1
#

Sequence (368 aa):
MGDSSPMVIDSVKKSVKRKRVEVSISPEEREVHISVLRGEIDALNKYYNEKFSGNDLIKNVDLVKGSGVSNAVIACLLEESRMSLSKLVEMVYDKVKESDVSVTVASVKSSVLLIGQRSFYGVQDLNADVLEDESPSCLWCWETRDVKLLPKAVRGAVKIRRTCRKKIHERITAVSAVITELMKPESISTSGAQKVMKASERLSKVLNEAEIRSLVEKMEQKNGAEAAEKEVKREEKIAVKQLEKNKREAEKEKMRMERELLKEKLQNEKEQKRLQEEAEKEEKRREIEMKKQLKKQQEEAEKEEKEQRRREKEEAEQKKQLALQKQASVLERFLKKSKSSSPAQYEFCLDVTKTKDASLSCQFAHYP